Protein AF-A0A371EY72-F1 (afdb_monomer)

Foldseek 3Di:
DPDDDPLLVVLVVLLQDPPRDLVSNLVSVLVLLLSLLVVLQVLDDWAWDWDQDPVRDIDIDTDGDPAAEEEAEPDQQVSSVVSNCVVDPPHHYKYWYWDDDPPPDIDGDDIGDPLCLLVHQYEYGHAEQFQLPSVLVVLVVSVVSNHDLLSYEYTYAEYEPNNVCVNCVSRVNYHYGYNYYAPHADPVRATPVHNPDNSCSNVVVCPDPDDDDDADPVLLLVLLVLQVPPQAHEAELADDLVRVCVVCVVVPHHSDLVVSLVVVLCQLVPPPNLLRHQEYEYHPSLLQDAPPVRHRSLVSNVVSNYQYEYEQWPDWDADPPDPRATATDRLVCSLVVLLVSVVSRHQAYEDAHEWEDDPCPPDPVNLQRNLLVLLSNQLSNVVRRHAYAREDEYALADAAALVSLVVVQVVSVVSNVVNNVVSVHPVSSYHYDYDDRGHHPNYPDDD

Mean predicted aligned error: 15.09 Å

Radius of gyration: 30.52 Å; Cα contacts (8 Å, |Δi|>4): 833; chains: 1; bounding box: 89×72×66 Å

Solvent-accessible surface area (backbone atoms only — not comparable to full-atom values): 24173 Å² total; per-residue (Å²): 99,55,87,84,43,75,65,57,52,53,38,49,53,47,51,43,42,87,84,49,50,56,67,56,32,40,56,43,44,49,55,50,46,36,54,42,47,55,57,51,59,69,72,54,69,69,45,84,37,76,46,74,44,100,86,72,45,81,44,85,49,67,44,77,68,75,56,56,28,41,30,22,38,51,72,39,8,54,74,49,48,62,41,46,47,72,75,36,82,88,57,46,74,23,42,38,36,67,45,76,58,76,96,81,59,68,48,81,73,47,77,47,67,61,96,66,45,39,79,28,40,34,39,37,28,33,50,65,35,35,69,23,62,69,58,46,52,54,51,52,49,42,45,76,60,51,24,53,57,73,35,35,35,38,41,25,45,39,28,13,58,61,8,53,49,49,37,44,72,75,39,78,60,49,45,73,36,24,59,41,75,46,82,24,63,49,98,82,58,44,47,32,86,51,53,75,62,57,38,22,54,61,74,66,64,62,90,78,86,80,84,93,76,85,65,48,76,65,51,25,28,50,48,34,52,50,40,66,34,88,88,35,39,70,48,82,62,43,61,48,77,71,60,43,33,57,58,33,49,77,72,77,40,71,83,44,69,69,53,55,46,51,55,50,41,52,65,76,65,39,81,83,50,52,78,42,28,21,26,36,31,24,21,71,73,54,58,76,33,49,40,97,91,66,48,44,46,49,57,60,33,49,79,55,62,19,44,36,21,33,51,62,52,70,50,76,44,76,39,85,97,53,91,84,40,35,35,56,43,44,71,80,65,36,52,65,50,36,44,52,40,38,74,60,58,31,47,27,33,37,40,72,34,55,43,50,58,55,98,74,38,64,39,71,66,47,45,51,52,34,15,47,48,49,20,56,51,34,34,43,26,53,78,32,49,19,18,26,31,43,21,67,30,56,51,52,61,42,61,46,48,42,66,58,35,42,55,50,51,53,54,46,48,52,46,29,56,51,28,25,55,77,57,67,44,63,65,70,26,39,48,80,45,68,54,80,77,47,50,18,74,65,26,86,75,87,126

Secondary structure (DSSP, 8-state):
-PPP-HHHHHHHHHHH-TT--HHHHHHHHHHHHHHHHHHHHTTS--EEEEEE-TTS-EEEEEEPPPSEEEEEEETGGGGGHHHHHHHSTT-EEEEEEEE--STT-PEEEEEE--TTGGGSEEEEE-SEESSSHHHHHHHHHHHHTT--GGGEEEE-SEE-HHHHHHHHHH-TT-EEE-SEE-SEE-TTS-EES--S-HHHHHHT----SSSS----HHHHHHHHHHHT-TT-EEEEE---HHHHHHHHHHTT----HHHHHHHHHHHHHSTTTGGGEEEEEEPHHHHT-B-TTS-BHHHHHHHTT-EEEEE----EEE-TTSSS-EEE---TTHHHHHHHHHHTT--EEEEEEEE--SSSPSPHHHHHHHHHHHHHHHHHHHTTTPEEEEEEEEP--SS--HHHHHHHHHHHHHHHHHHHHHTT--GGG-EE-PPP----TTSPPP-

InterPro domains:
  IPR000741 Fructose-bisphosphate aldolase, class-I [PF00274] (219-445)
  IPR000741 Fructose-bisphosphate aldolase, class-I [PTHR11627] (218-445)
  IPR000836 Phosphoribosyltransferase domain [PF14681] (3-205)
  IPR000836 Phosphoribosyltransferase domain [cd06223] (63-178)
  IPR013785 Aldolase-type TIM barrel [G3DSA:3.20.20.70] (206-447)
  IPR029057 Phosphoribosyltransferase-like [G3DSA:3.40.50.2020] (1-205)
  IPR029057 Phosphoribosyltransferase-like [SSF53271] (7-206)
  IPR029768 Fructose-bisphosphate aldolase class-I active site [PS00158] (425-435)

Sequence (447 aa):
MITASMQIRGMHTLIRDSQTTKHDFIFYSDRLIRLVVEHGLGHLPFTEKQVITPTGSVYSGVDFCKRLCGVSIIRSGESMENALRACCKGIKIGKILIHREGDNGQQLVYEKLPNDISDRHVLLLDPILGTGNSAVQAISLLLKKGVPESNIIFLNLISAPQGVHVVCKSFPRIKIVTSEIDIGLNEHFRVIPGMGEFGDRYFGTDDDDQQANHWTRDELIKNAKYIATPGKGILAADESTGTIGKRLASINVENIEANRQALRELLFTAPDALQYLSGVILFEETLYQKTSDGKPFVEVLEENNVIPGIKVDKGVVELAGTNGETTTQGFDSLGARCQQYYKAGARFAKWRAVLKIGPNEPSELSIQQNAQGLARYAIICQENGLVPIVEPEILTDGPHDIAKCAAVTETVLAAVYKALNDHHVLLEGTLLKPNMVTPGYDSPKLK

Organism: Mucuna pruriens (NCBI:txid157652)

Nearest PDB structures (foldseek):
  6rng-assembly1_A-2  TM=9.971E-01  e=1.366E-33  Arabidopsis thaliana
  7efs-assembly1_D  TM=9.702E-01  e=1.181E-32  Artemisia sieversiana
  6xmm-assembly1_A-2  TM=9.898E-01  e=2.878E-28  Homo sapiens
  1ewd-assembly1_D  TM=9.652E-01  e=1.793E-28  Oryctolagus cuniculus
  7u5j-assembly1_A  TM=9.600E-01  e=6.336E-28  Bos taurus

pLDDT: mean 92.58, std 10.8, range [35.72, 98.88]

Structure (mmCIF, N/CA/C/O backbone):
data_AF-A0A371EY72-F1
#
_entry.id   AF-A0A371EY72-F1
#
loop_
_atom_site.group_PDB
_atom_site.id
_atom_site.type_symbol
_atom_site.label_atom_id
_atom_site.label_alt_id
_atom_site.label_comp_id
_atom_site.label_asym_id
_atom_site.label_entity_id
_atom_site.label_seq_id
_atom_site.pdbx_PDB_ins_code
_atom_site.Cartn_x
_atom_site.Cartn_y
_atom_site.Cartn_z
_atom_site.occup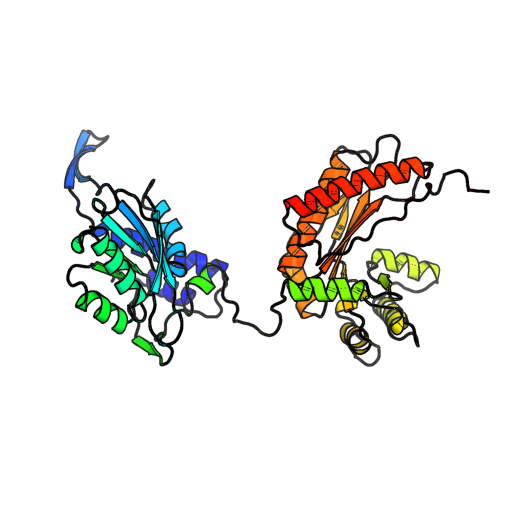ancy
_atom_site.B_iso_or_equiv
_atom_site.auth_seq_id
_atom_site.auth_comp_id
_atom_site.auth_asym_id
_atom_site.auth_atom_id
_atom_site.pdbx_PDB_model_num
ATOM 1 N N . MET A 1 1 ? 32.549 -25.299 -8.295 1.00 84.06 1 MET A N 1
ATOM 2 C CA . MET A 1 1 ? 32.370 -24.327 -7.198 1.00 84.06 1 MET A CA 1
ATOM 3 C C . MET A 1 1 ? 33.303 -23.164 -7.427 1.00 84.06 1 MET A C 1
ATOM 5 O O . MET A 1 1 ? 34.417 -23.405 -7.884 1.00 84.06 1 MET A O 1
ATOM 9 N N . ILE A 1 2 ? 32.867 -21.945 -7.117 1.00 91.06 2 ILE A N 1
ATOM 10 C CA . ILE A 1 2 ? 33.781 -20.797 -7.075 1.00 91.06 2 ILE A CA 1
ATOM 11 C C . ILE A 1 2 ? 34.742 -20.954 -5.886 1.00 91.06 2 ILE A C 1
ATOM 13 O O . ILE A 1 2 ? 34.422 -21.627 -4.907 1.00 91.06 2 ILE A O 1
ATOM 17 N N . THR A 1 3 ? 35.923 -20.342 -5.957 1.00 87.38 3 THR A N 1
ATOM 18 C CA . THR A 1 3 ? 36.912 -20.426 -4.874 1.00 87.38 3 THR A CA 1
ATOM 19 C C . THR A 1 3 ? 36.369 -19.790 -3.595 1.00 87.38 3 THR A C 1
ATOM 21 O O . THR A 1 3 ? 36.104 -18.587 -3.561 1.00 87.38 3 THR A O 1
ATOM 24 N N . ALA A 1 4 ? 36.234 -20.585 -2.532 1.00 82.50 4 ALA A N 1
ATOM 25 C CA . ALA A 1 4 ? 35.771 -20.101 -1.238 1.00 82.50 4 ALA A CA 1
ATOM 26 C C . ALA A 1 4 ? 36.767 -19.090 -0.643 1.00 82.50 4 ALA A C 1
ATOM 28 O O . ALA A 1 4 ? 37.970 -19.337 -0.566 1.00 82.50 4 ALA A O 1
ATOM 29 N N . SER A 1 5 ? 36.254 -17.947 -0.192 1.00 91.25 5 SER A N 1
ATOM 30 C CA . SER A 1 5 ? 37.011 -16.930 0.542 1.00 91.25 5 SER A CA 1
ATOM 31 C C . SER A 1 5 ? 36.295 -16.592 1.846 1.00 91.25 5 SER A C 1
ATOM 33 O O . SER A 1 5 ? 35.087 -16.806 1.965 1.00 91.25 5 SER A O 1
ATOM 35 N N . MET A 1 6 ? 37.008 -16.005 2.814 1.00 92.81 6 MET A N 1
ATOM 36 C CA . MET A 1 6 ? 36.380 -15.519 4.053 1.00 92.81 6 MET A CA 1
ATOM 37 C C . MET A 1 6 ? 35.256 -14.514 3.765 1.00 92.81 6 MET A C 1
ATOM 39 O O . MET A 1 6 ? 34.247 -14.504 4.463 1.00 92.81 6 MET A O 1
ATOM 43 N N . GLN A 1 7 ? 35.388 -13.732 2.689 1.00 93.56 7 GLN A N 1
ATOM 44 C CA . GLN A 1 7 ? 34.356 -12.797 2.255 1.00 93.56 7 GLN A CA 1
ATOM 45 C C . GLN A 1 7 ? 33.099 -13.517 1.752 1.00 93.56 7 GLN A C 1
ATOM 47 O O . GLN A 1 7 ? 31.994 -13.141 2.132 1.00 93.56 7 GLN A O 1
ATOM 52 N N . ILE A 1 8 ? 33.253 -14.554 0.922 1.00 94.50 8 ILE A N 1
ATOM 53 C CA . ILE A 1 8 ? 32.130 -15.377 0.440 1.00 94.50 8 ILE A CA 1
ATOM 54 C C . ILE A 1 8 ? 31.444 -16.067 1.618 1.00 94.50 8 ILE A C 1
ATOM 56 O O . ILE A 1 8 ? 30.223 -16.013 1.728 1.00 94.50 8 ILE A O 1
ATOM 60 N N . ARG A 1 9 ? 32.224 -16.628 2.549 1.00 94.06 9 ARG A N 1
ATOM 61 C CA . ARG A 1 9 ? 31.690 -17.270 3.753 1.00 94.06 9 ARG A CA 1
ATOM 62 C C . ARG A 1 9 ? 30.920 -16.287 4.638 1.00 94.06 9 ARG A C 1
ATOM 64 O O . ARG A 1 9 ? 29.834 -16.624 5.087 1.00 94.06 9 ARG A O 1
ATOM 71 N N . GLY A 1 10 ? 31.434 -15.072 4.841 1.00 95.56 10 GLY A N 1
ATOM 72 C CA . GLY A 1 10 ? 30.738 -14.024 5.596 1.00 95.56 10 GLY A CA 1
ATOM 73 C C . GLY A 1 10 ? 29.424 -13.587 4.943 1.00 95.56 10 GLY A C 1
ATOM 74 O O . GLY A 1 10 ? 28.426 -13.415 5.635 1.00 95.56 10 GLY A O 1
ATOM 75 N N . MET A 1 11 ? 29.389 -13.476 3.610 1.00 96.75 11 MET A N 1
ATOM 76 C CA . MET A 1 11 ? 28.138 -13.212 2.888 1.00 96.75 11 MET A CA 1
ATOM 77 C C . MET A 1 11 ? 27.163 -14.383 3.018 1.00 96.75 11 MET A C 1
ATOM 79 O O . MET A 1 11 ? 25.987 -14.141 3.264 1.00 96.75 11 MET A O 1
ATOM 83 N N . HIS A 1 12 ? 27.647 -15.630 2.946 1.00 96.19 12 HIS A N 1
ATOM 84 C CA . HIS A 1 12 ? 26.834 -16.814 3.221 1.00 96.19 12 HIS A CA 1
ATOM 85 C C . HIS A 1 12 ? 26.254 -16.810 4.637 1.00 96.19 12 HIS A C 1
ATOM 87 O O . HIS A 1 12 ? 25.087 -17.141 4.787 1.00 96.19 12 HIS A O 1
ATOM 93 N N . THR A 1 13 ? 27.005 -16.398 5.661 1.00 95.88 13 THR A N 1
ATOM 94 C CA . THR A 1 13 ? 26.466 -16.259 7.024 1.00 95.88 13 THR A CA 1
ATOM 95 C C . THR A 1 13 ? 25.246 -15.335 7.051 1.00 95.88 13 THR A C 1
ATOM 97 O O . THR A 1 13 ? 24.218 -15.710 7.601 1.00 95.88 13 THR A O 1
ATOM 100 N N . LEU A 1 14 ? 25.333 -14.169 6.404 1.00 95.88 14 LEU A N 1
ATOM 101 C CA . LEU A 1 14 ? 24.261 -13.168 6.390 1.00 95.88 14 LEU A CA 1
ATOM 102 C C . LEU A 1 14 ? 23.031 -13.663 5.625 1.00 95.88 14 LEU A C 1
ATOM 104 O O . LEU A 1 14 ? 21.923 -13.650 6.142 1.00 95.88 14 LEU A O 1
ATOM 108 N N . ILE A 1 15 ? 23.208 -14.201 4.418 1.00 95.50 15 ILE A N 1
ATOM 109 C CA . ILE A 1 15 ? 22.061 -14.702 3.644 1.00 95.50 15 ILE A CA 1
ATOM 110 C C . ILE A 1 15 ? 21.443 -15.972 4.256 1.00 95.50 15 ILE A C 1
ATOM 112 O O . ILE A 1 15 ? 20.332 -16.340 3.900 1.00 95.50 15 ILE A O 1
ATOM 116 N N . ARG A 1 16 ? 22.127 -16.671 5.166 1.00 95.06 16 ARG A N 1
ATOM 117 C CA . ARG A 1 16 ? 21.584 -17.854 5.857 1.00 95.06 16 ARG A CA 1
ATOM 118 C C . ARG A 1 16 ? 20.906 -17.518 7.180 1.00 95.06 16 ARG A C 1
ATOM 120 O O . ARG A 1 16 ? 20.086 -18.304 7.640 1.00 95.06 16 ARG A O 1
ATOM 127 N N . ASP A 1 17 ? 21.226 -16.378 7.783 1.00 93.44 17 ASP A N 1
ATOM 128 C CA . ASP A 1 17 ? 20.628 -15.964 9.046 1.00 93.44 17 ASP A CA 1
ATOM 129 C C . ASP A 1 17 ? 19.151 -15.583 8.853 1.00 93.44 17 ASP A C 1
ATOM 131 O O . ASP A 1 17 ? 18.813 -14.720 8.037 1.00 93.44 17 ASP A O 1
ATOM 135 N N . SER A 1 18 ? 18.278 -16.237 9.622 1.00 87.81 18 SER A N 1
ATOM 136 C CA . SER A 1 18 ? 16.835 -15.968 9.686 1.00 87.81 18 SER A CA 1
ATOM 137 C C . SER A 1 18 ? 16.495 -14.540 10.124 1.00 87.81 18 SER A C 1
ATOM 139 O O . SER A 1 18 ? 15.449 -14.026 9.752 1.00 87.81 18 SER A O 1
ATOM 141 N N . GLN A 1 19 ? 17.378 -13.885 10.884 1.00 88.31 19 GLN A N 1
ATOM 142 C CA . GLN A 1 19 ? 17.162 -12.534 11.410 1.00 88.31 19 GLN A CA 1
ATOM 143 C C . GLN A 1 19 ? 17.668 -11.433 10.464 1.00 88.31 19 GLN A C 1
ATOM 145 O O . GLN A 1 19 ? 17.509 -10.246 10.751 1.00 88.31 19 GLN A O 1
ATOM 150 N N . THR A 1 20 ? 18.292 -11.795 9.336 1.00 88.94 20 THR A N 1
ATOM 151 C CA . THR A 1 20 ? 18.804 -10.807 8.379 1.00 88.94 20 THR A CA 1
ATOM 152 C C . THR A 1 20 ? 17.656 -10.063 7.707 1.00 88.94 20 THR A C 1
ATOM 154 O O . THR A 1 20 ? 16.746 -10.673 7.145 1.00 88.94 20 THR A O 1
ATOM 157 N N . THR A 1 21 ? 17.722 -8.729 7.734 1.00 87.88 21 THR A N 1
ATOM 158 C CA . THR A 1 21 ? 16.710 -7.866 7.117 1.00 87.88 21 THR A CA 1
ATOM 159 C C . THR A 1 21 ? 16.613 -8.126 5.612 1.00 87.88 21 THR A C 1
ATOM 161 O O . THR A 1 21 ? 17.608 -8.451 4.965 1.00 87.88 21 THR A O 1
ATOM 164 N N . LYS A 1 22 ? 15.434 -7.919 5.013 1.00 87.31 22 LYS A N 1
ATOM 165 C CA . LYS A 1 22 ? 15.244 -8.071 3.558 1.00 87.31 22 LYS A CA 1
ATOM 166 C C . LYS A 1 22 ? 16.248 -7.241 2.750 1.00 87.31 22 LYS A C 1
ATOM 168 O O . LYS A 1 22 ? 16.810 -7.727 1.774 1.00 87.31 22 LYS A O 1
ATOM 173 N N . HIS A 1 23 ? 16.484 -5.996 3.165 1.00 88.88 23 HIS A N 1
ATOM 174 C CA . HIS A 1 23 ? 17.426 -5.103 2.493 1.00 88.88 23 HIS A CA 1
ATOM 175 C C . HIS A 1 23 ? 18.842 -5.694 2.469 1.00 88.88 23 HIS A C 1
ATOM 177 O O . HIS A 1 23 ? 19.469 -5.759 1.411 1.00 88.88 23 HIS A O 1
ATOM 183 N N . ASP A 1 24 ? 19.321 -6.179 3.615 1.00 91.12 24 ASP A N 1
ATOM 184 C CA . ASP A 1 24 ? 20.650 -6.781 3.711 1.00 91.12 24 ASP A CA 1
ATOM 185 C C . ASP A 1 24 ? 20.708 -8.120 2.974 1.00 91.12 24 ASP A C 1
ATOM 187 O O . ASP A 1 24 ? 21.673 -8.385 2.257 1.00 91.12 24 ASP A O 1
ATOM 191 N N . PHE A 1 25 ? 19.656 -8.938 3.065 1.00 94.94 25 PHE A N 1
ATOM 192 C CA . PHE A 1 25 ? 19.558 -10.195 2.331 1.00 94.94 25 PHE A CA 1
ATOM 193 C C . PHE A 1 25 ? 19.710 -9.975 0.822 1.00 94.94 25 PHE A C 1
ATOM 195 O O . PHE A 1 25 ? 20.534 -10.644 0.196 1.00 94.94 25 PHE A O 1
ATOM 202 N N . ILE A 1 26 ? 18.979 -9.012 0.245 1.00 94.19 26 ILE A N 1
ATOM 203 C CA . ILE A 1 26 ? 19.087 -8.643 -1.176 1.00 94.19 26 ILE A CA 1
ATOM 204 C C . ILE A 1 26 ? 20.501 -8.145 -1.482 1.00 94.19 26 ILE A C 1
ATOM 206 O O . ILE A 1 26 ? 21.142 -8.643 -2.407 1.00 94.19 26 ILE A O 1
ATOM 210 N N . PHE A 1 27 ? 21.022 -7.215 -0.677 1.00 94.62 27 PHE A N 1
ATOM 211 C CA . PHE A 1 27 ? 22.340 -6.622 -0.894 1.00 94.62 27 PHE A CA 1
ATOM 212 C C . PHE A 1 27 ? 23.463 -7.670 -0.916 1.00 94.62 27 PHE A C 1
ATOM 214 O O . PHE A 1 27 ? 24.297 -7.680 -1.826 1.00 94.62 27 PHE A O 1
ATOM 221 N N . TYR A 1 28 ? 23.504 -8.574 0.065 1.00 96.12 28 TYR A N 1
ATOM 222 C CA . TYR A 1 28 ? 24.536 -9.610 0.135 1.00 96.12 28 TYR A CA 1
ATOM 223 C C . TYR A 1 28 ? 24.311 -10.737 -0.877 1.00 96.12 28 TYR A C 1
ATOM 225 O O . TYR A 1 28 ? 25.292 -11.268 -1.410 1.00 96.12 28 TYR A O 1
ATOM 233 N N . SER A 1 29 ? 23.056 -11.050 -1.211 1.00 96.12 29 SER A N 1
ATOM 234 C CA . SER A 1 29 ? 22.730 -11.987 -2.290 1.00 96.12 29 SER A CA 1
ATOM 235 C C . SER A 1 29 ? 23.219 -11.472 -3.640 1.00 96.12 29 SER A C 1
ATOM 237 O O . SER A 1 29 ? 23.945 -12.186 -4.324 1.00 96.12 29 SER A O 1
ATOM 239 N N . ASP A 1 30 ? 22.940 -10.216 -3.996 1.00 95.56 30 ASP A N 1
ATOM 240 C CA . ASP A 1 30 ? 23.386 -9.613 -5.261 1.00 95.56 30 ASP A CA 1
ATOM 241 C C . ASP A 1 30 ? 24.907 -9.631 -5.411 1.00 95.56 30 ASP A C 1
ATOM 243 O O . ASP A 1 30 ? 25.445 -9.890 -6.494 1.00 95.56 30 ASP A O 1
ATOM 247 N N . ARG A 1 31 ? 25.629 -9.411 -4.307 1.00 95.44 31 ARG A N 1
ATOM 248 C CA . ARG A 1 31 ? 27.091 -9.509 -4.293 1.00 95.44 31 ARG A CA 1
ATOM 249 C C . ARG A 1 31 ? 27.574 -10.928 -4.582 1.00 95.44 31 ARG A C 1
ATOM 251 O O . ARG A 1 31 ? 28.504 -11.087 -5.372 1.00 95.44 31 ARG A O 1
ATOM 258 N N . LEU A 1 32 ? 26.962 -11.943 -3.974 1.00 96.00 32 LEU A N 1
ATOM 259 C CA . LEU A 1 32 ? 27.292 -13.346 -4.240 1.00 96.00 32 LEU A CA 1
ATOM 260 C C . LEU A 1 32 ? 26.923 -13.759 -5.667 1.00 96.00 32 LEU A C 1
ATOM 262 O O . LEU A 1 32 ? 27.747 -14.360 -6.356 1.00 96.00 32 LEU A O 1
ATOM 266 N N . ILE A 1 33 ? 25.737 -13.373 -6.140 1.00 97.00 33 ILE A N 1
ATOM 267 C CA . ILE A 1 33 ? 25.275 -13.630 -7.507 1.00 97.00 33 ILE A CA 1
ATOM 268 C C . ILE A 1 33 ? 26.278 -13.056 -8.503 1.00 97.00 33 ILE A C 1
ATOM 270 O O . ILE A 1 33 ? 26.667 -13.749 -9.439 1.00 97.00 33 ILE A O 1
ATOM 274 N N . ARG A 1 34 ? 26.757 -11.824 -8.293 1.00 95.69 34 ARG A N 1
ATOM 275 C CA . ARG A 1 34 ? 27.751 -11.212 -9.180 1.00 95.69 34 ARG A CA 1
ATOM 276 C C . ARG A 1 34 ? 29.041 -12.029 -9.256 1.00 95.69 34 ARG A C 1
ATOM 278 O O . ARG A 1 34 ? 29.569 -12.209 -10.346 1.00 95.69 34 ARG A O 1
ATOM 285 N N . LEU A 1 35 ? 29.522 -12.573 -8.136 1.00 95.81 35 LEU A N 1
ATOM 286 C CA . LEU A 1 35 ? 30.706 -13.444 -8.130 1.00 95.81 35 LEU A CA 1
ATOM 287 C C . LEU A 1 35 ? 30.467 -14.752 -8.896 1.00 95.81 35 LEU A C 1
ATOM 289 O O . LEU A 1 35 ? 31.333 -15.181 -9.657 1.00 95.81 35 LEU A O 1
ATOM 293 N N . VAL A 1 36 ? 29.297 -15.369 -8.720 1.00 97.00 36 VAL A N 1
ATOM 294 C CA . VAL A 1 36 ? 28.908 -16.587 -9.448 1.00 97.00 36 VAL A CA 1
ATOM 295 C C . VAL A 1 36 ? 28.785 -16.317 -10.947 1.00 97.00 36 VAL A C 1
ATOM 297 O O . VAL A 1 36 ? 29.288 -17.102 -11.748 1.00 97.00 36 VAL A O 1
ATOM 300 N N . VAL A 1 37 ? 28.166 -15.199 -11.332 1.00 96.44 37 VAL A N 1
ATOM 301 C CA . VAL A 1 37 ? 28.023 -14.782 -12.732 1.00 96.44 37 VAL A CA 1
ATOM 302 C C . VAL A 1 37 ? 29.387 -14.553 -13.373 1.00 96.44 37 VAL A C 1
ATOM 304 O O . VAL A 1 37 ? 29.656 -15.145 -14.414 1.00 96.44 37 VAL A O 1
ATOM 307 N N . GLU A 1 38 ? 30.267 -13.762 -12.755 1.00 94.69 38 GLU A N 1
ATOM 308 C CA . GLU A 1 38 ? 31.618 -13.503 -13.282 1.00 94.69 38 GLU A CA 1
ATOM 309 C C . GLU A 1 38 ? 32.421 -14.802 -13.443 1.00 94.69 38 GLU A C 1
ATOM 311 O O . GLU A 1 38 ? 33.047 -15.037 -14.478 1.00 94.69 38 GLU A O 1
ATOM 316 N N . HIS A 1 39 ? 32.346 -15.705 -12.460 1.00 95.56 39 HIS A N 1
ATOM 317 C CA . HIS A 1 39 ? 32.993 -17.013 -12.560 1.00 95.56 39 HIS A CA 1
ATOM 318 C C . HIS A 1 39 ? 32.391 -17.874 -13.682 1.00 95.56 39 HIS A C 1
ATOM 320 O O . HIS A 1 39 ? 33.120 -18.536 -14.420 1.00 95.56 39 HIS A O 1
ATOM 326 N N . GLY A 1 40 ? 31.066 -17.838 -13.851 1.00 95.00 40 GLY A N 1
ATOM 327 C CA . GLY A 1 40 ? 30.360 -18.521 -14.933 1.00 95.00 40 GLY A CA 1
ATOM 328 C C . GLY A 1 40 ? 30.763 -18.023 -16.319 1.00 95.00 40 GLY A C 1
ATOM 329 O O . GLY A 1 40 ? 30.996 -18.833 -17.218 1.00 95.00 40 GLY A O 1
ATOM 330 N N . LEU A 1 41 ? 30.923 -16.708 -16.484 1.00 93.88 41 LEU A N 1
ATOM 331 C CA . LEU A 1 41 ? 31.408 -16.101 -17.725 1.00 93.88 41 LEU A CA 1
ATOM 332 C C . LEU A 1 41 ? 32.831 -16.561 -18.071 1.00 93.88 41 LEU A C 1
ATOM 334 O O . LEU A 1 41 ? 33.137 -16.756 -19.246 1.00 93.88 41 LEU A O 1
ATOM 338 N N . GLY A 1 42 ? 33.667 -16.828 -17.065 1.00 92.38 42 GLY A N 1
ATOM 339 C CA . GLY A 1 42 ? 35.011 -17.394 -17.228 1.00 92.38 42 GLY A CA 1
ATOM 340 C C . GLY A 1 42 ? 35.060 -18.801 -17.844 1.00 92.38 42 GLY A C 1
ATOM 341 O O . GLY A 1 42 ? 36.131 -19.260 -18.232 1.00 92.38 42 GLY A O 1
ATOM 342 N N . HIS A 1 43 ? 33.927 -19.500 -17.962 1.00 92.75 43 HIS A N 1
ATOM 343 C CA . HIS A 1 43 ? 33.850 -20.823 -18.594 1.00 92.75 43 HIS A CA 1
ATOM 344 C C . HIS A 1 43 ? 33.395 -20.804 -20.056 1.00 92.75 43 HIS A C 1
ATOM 346 O O . HIS A 1 43 ? 33.337 -21.875 -20.677 1.00 92.75 43 HIS A O 1
ATOM 352 N N . LEU A 1 44 ? 33.059 -19.627 -20.587 1.00 92.62 44 LEU A N 1
ATOM 353 C CA . LEU A 1 44 ? 32.721 -19.433 -21.992 1.00 92.62 44 LEU A CA 1
ATOM 354 C C . LEU A 1 44 ? 33.969 -19.575 -22.879 1.00 92.62 44 LEU A C 1
ATOM 356 O O . LEU A 1 44 ? 35.090 -19.413 -22.402 1.00 92.62 44 LEU A O 1
ATOM 360 N N . PRO A 1 45 ? 33.809 -19.890 -24.174 1.00 89.31 45 PRO A N 1
ATOM 361 C CA . PRO A 1 45 ? 34.939 -19.921 -25.090 1.00 89.31 45 PRO A CA 1
ATOM 362 C C . PRO A 1 45 ? 35.504 -18.511 -25.303 1.00 89.31 45 PRO A C 1
ATOM 364 O O . PRO A 1 45 ? 34.757 -17.553 -25.505 1.00 89.31 45 PRO A O 1
ATOM 367 N N . PHE A 1 46 ? 36.829 -18.406 -25.313 1.00 87.62 46 PHE A N 1
ATOM 368 C CA . PHE A 1 46 ? 37.561 -17.174 -25.591 1.00 87.62 46 PHE A CA 1
ATOM 369 C C . PHE A 1 46 ? 38.409 -17.350 -26.847 1.00 87.62 46 PHE A C 1
ATOM 371 O O . PHE A 1 46 ? 38.926 -18.437 -27.104 1.00 87.62 46 PHE A O 1
ATOM 378 N N . THR A 1 47 ? 38.567 -16.280 -27.622 1.00 88.94 47 THR A N 1
ATOM 379 C CA . THR A 1 47 ? 39.464 -16.258 -28.786 1.00 88.94 47 THR A CA 1
ATOM 380 C C . THR A 1 47 ? 40.609 -15.300 -28.522 1.00 88.94 47 THR A C 1
ATOM 382 O O . THR A 1 47 ? 40.362 -14.176 -28.089 1.00 88.94 47 THR A O 1
ATOM 385 N N . GLU A 1 48 ? 41.847 -15.707 -28.792 1.00 91.31 48 GLU A N 1
ATOM 386 C CA . GLU A 1 48 ? 43.004 -14.823 -28.640 1.00 91.31 48 GLU A CA 1
ATOM 387 C C . GLU A 1 48 ? 42.865 -13.559 -29.492 1.00 91.31 48 GLU A C 1
ATOM 389 O O . GLU A 1 48 ? 42.378 -13.587 -30.626 1.00 91.31 48 GLU A O 1
ATOM 394 N N . LYS A 1 49 ? 43.296 -12.431 -28.929 1.00 93.00 49 LYS A N 1
ATOM 395 C CA . LYS A 1 49 ? 43.249 -11.132 -29.589 1.00 93.00 49 LYS A CA 1
ATOM 396 C C . LYS A 1 49 ? 44.422 -10.282 -29.146 1.00 93.00 49 LYS A C 1
ATOM 398 O O . LYS A 1 49 ? 44.649 -10.086 -27.955 1.00 93.00 49 LYS A O 1
ATOM 403 N N . GLN A 1 50 ? 45.125 -9.721 -30.118 1.00 94.62 50 GLN A N 1
ATOM 404 C CA . GLN A 1 50 ? 46.165 -8.737 -29.858 1.00 94.62 50 GLN A CA 1
ATOM 405 C C . GLN A 1 50 ? 45.617 -7.333 -30.076 1.00 94.62 50 GLN A C 1
ATOM 407 O O . GLN A 1 50 ? 44.879 -7.076 -31.029 1.00 94.62 50 GLN A O 1
ATOM 412 N N . VAL A 1 51 ? 45.979 -6.423 -29.179 1.00 94.75 51 VAL A N 1
ATOM 413 C CA . VAL A 1 51 ? 45.678 -4.997 -29.303 1.00 94.75 51 VAL A CA 1
ATOM 414 C C . VAL A 1 51 ? 46.950 -4.191 -29.097 1.00 94.75 51 VAL A C 1
ATOM 416 O O . VAL A 1 51 ? 47.859 -4.614 -28.383 1.00 94.75 51 VAL A O 1
ATOM 419 N N . ILE A 1 52 ? 47.003 -3.016 -29.712 1.00 95.94 52 ILE A N 1
ATOM 420 C CA . ILE A 1 52 ? 48.046 -2.032 -29.435 1.00 95.94 52 ILE A CA 1
ATOM 421 C C . ILE A 1 52 ? 47.537 -1.163 -28.287 1.00 95.94 52 ILE A C 1
ATOM 423 O O . ILE A 1 52 ? 46.463 -0.566 -28.380 1.00 95.94 52 ILE A O 1
ATOM 427 N N . THR A 1 53 ? 48.274 -1.136 -27.182 1.00 94.94 53 THR A N 1
ATOM 428 C CA . THR A 1 53 ? 47.943 -0.312 -26.019 1.00 94.94 53 THR A CA 1
ATOM 429 C C . THR A 1 53 ? 48.158 1.173 -26.336 1.00 94.94 53 THR A C 1
ATOM 431 O O . THR A 1 53 ? 48.917 1.510 -27.248 1.00 94.94 53 THR A O 1
ATOM 434 N N . PRO A 1 54 ? 47.583 2.103 -25.549 1.00 95.88 54 PRO A N 1
ATOM 435 C CA . PRO A 1 54 ? 47.867 3.535 -25.695 1.00 95.88 54 PRO A CA 1
ATOM 436 C C . PRO A 1 54 ? 49.353 3.909 -25.544 1.00 95.88 54 PRO A C 1
ATOM 438 O O . PRO A 1 54 ? 49.756 4.990 -25.957 1.00 95.88 54 PRO A O 1
ATOM 441 N N . THR A 1 55 ? 50.174 3.022 -24.971 1.00 95.50 55 THR A N 1
ATOM 442 C CA . THR A 1 55 ? 51.632 3.185 -24.849 1.00 95.50 55 THR A CA 1
ATOM 443 C C . THR A 1 55 ? 52.402 2.669 -26.070 1.00 95.50 55 THR A C 1
ATOM 445 O O . THR A 1 55 ? 53.629 2.675 -26.060 1.00 95.50 55 THR A O 1
ATOM 448 N N . GLY A 1 56 ? 51.709 2.189 -27.108 1.00 92.81 56 GLY A N 1
ATOM 449 C CA . GLY A 1 56 ? 52.308 1.624 -28.321 1.00 92.81 56 GLY A CA 1
ATOM 450 C C . GLY A 1 56 ? 52.808 0.182 -28.176 1.00 92.81 56 GLY A C 1
ATOM 451 O O . GLY A 1 56 ? 53.383 -0.359 -29.116 1.00 92.81 56 GLY A O 1
ATOM 452 N N . SER A 1 57 ? 52.600 -0.457 -27.022 1.00 95.62 57 SER A N 1
ATOM 453 C CA . SER A 1 57 ? 52.998 -1.848 -26.775 1.00 95.62 57 SER A CA 1
ATOM 454 C C . SER A 1 57 ? 51.926 -2.821 -27.270 1.00 95.62 57 SER A C 1
ATOM 456 O O . SER A 1 57 ? 50.738 -2.505 -27.254 1.00 95.62 57 SER A O 1
ATOM 458 N N . VAL A 1 58 ? 52.318 -4.027 -27.680 1.00 95.81 58 VAL A N 1
ATOM 459 C CA . VAL A 1 58 ? 51.355 -5.086 -28.021 1.00 95.81 58 VAL A CA 1
ATOM 460 C C . VAL A 1 58 ? 50.929 -5.808 -26.745 1.00 95.81 58 VAL A C 1
ATOM 462 O O . VAL A 1 58 ? 51.774 -6.290 -25.993 1.00 95.81 58 VAL A O 1
ATOM 465 N N . TYR A 1 59 ? 49.621 -5.893 -26.507 1.00 96.25 59 TYR A N 1
ATOM 466 C CA . TYR A 1 59 ? 49.031 -6.706 -25.447 1.00 96.25 59 TYR A CA 1
ATOM 467 C C . TYR A 1 59 ? 48.286 -7.894 -26.057 1.00 96.25 59 TYR A C 1
ATOM 469 O O . TYR A 1 59 ? 47.361 -7.713 -26.854 1.00 96.25 59 TYR A O 1
ATOM 477 N N . SER A 1 60 ? 48.683 -9.102 -25.657 1.00 94.31 60 SER A N 1
ATOM 478 C CA . SER A 1 60 ? 48.017 -10.352 -26.026 1.00 94.31 60 SER A CA 1
ATOM 479 C C . SER A 1 60 ? 46.966 -10.697 -24.978 1.00 94.31 60 SER A C 1
ATOM 481 O O . SER A 1 60 ? 47.296 -11.143 -23.881 1.00 94.31 60 SER A O 1
ATOM 483 N N . GLY A 1 61 ? 45.703 -10.461 -25.319 1.00 92.88 61 GLY A N 1
ATOM 484 C CA . GLY A 1 61 ? 44.546 -10.786 -24.494 1.00 92.88 61 GLY A CA 1
ATOM 485 C C . GLY A 1 61 ? 43.578 -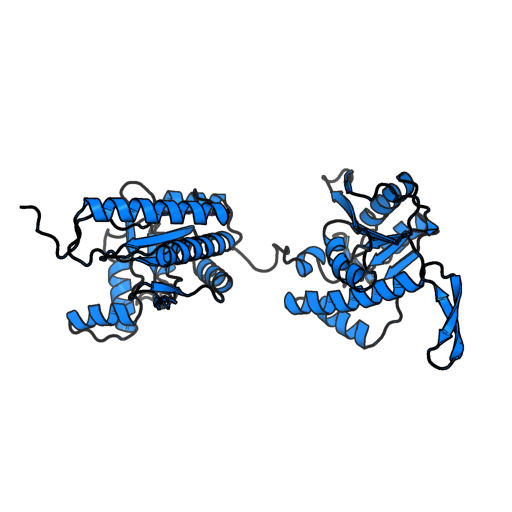11.714 -25.221 1.00 92.88 61 GLY A C 1
ATOM 486 O O . GLY A 1 61 ? 43.958 -12.481 -26.108 1.00 92.88 61 GLY A O 1
ATOM 487 N N . VAL A 1 62 ? 42.302 -11.624 -24.853 1.00 91.25 62 VAL A N 1
ATOM 488 C CA . VAL A 1 62 ? 41.221 -12.419 -25.445 1.00 91.25 62 VAL A CA 1
ATOM 489 C C . VAL A 1 62 ? 40.016 -11.549 -25.807 1.00 91.25 62 VAL A C 1
ATOM 491 O O . VAL A 1 62 ? 39.771 -10.519 -25.182 1.00 91.25 62 VAL A O 1
ATOM 494 N N . ASP A 1 63 ? 39.261 -11.961 -26.825 1.00 88.19 63 ASP A N 1
ATOM 495 C CA . ASP A 1 63 ? 37.936 -11.428 -27.151 1.00 88.19 63 ASP A CA 1
ATOM 496 C C . ASP A 1 63 ? 36.865 -12.257 -26.428 1.00 88.19 63 ASP A C 1
ATOM 498 O O . ASP A 1 63 ? 36.968 -13.484 -26.315 1.00 88.19 63 ASP A O 1
ATOM 502 N N . PHE A 1 64 ? 35.828 -11.581 -25.940 1.00 85.25 64 PHE A N 1
ATOM 503 C CA . PHE A 1 64 ? 34.724 -12.228 -25.236 1.00 85.25 64 PHE A CA 1
ATOM 504 C C . PHE A 1 64 ? 33.794 -12.978 -26.195 1.00 85.25 64 PHE A C 1
ATOM 506 O O . PHE A 1 64 ? 33.523 -12.531 -27.315 1.00 85.25 64 PHE A O 1
ATOM 513 N N . CYS A 1 65 ? 33.235 -14.088 -25.709 1.00 83.19 65 CYS A N 1
ATOM 514 C CA . CYS A 1 65 ? 32.184 -14.823 -26.399 1.00 83.19 65 CYS A CA 1
ATOM 515 C C . CYS A 1 65 ? 30.985 -13.912 -26.720 1.00 83.19 65 CYS A C 1
ATOM 517 O O . CYS A 1 65 ? 30.507 -13.148 -25.877 1.00 83.19 65 CYS A O 1
ATOM 519 N N . LYS A 1 66 ? 30.474 -14.007 -27.949 1.00 84.19 66 LYS A N 1
ATOM 520 C CA . LYS A 1 66 ? 29.294 -13.263 -28.412 1.00 84.19 66 LYS A CA 1
ATOM 521 C C . LYS A 1 66 ? 28.049 -14.148 -28.325 1.00 84.19 66 LYS A C 1
ATOM 523 O O . LYS A 1 66 ? 28.143 -15.363 -28.215 1.00 84.19 66 LYS A O 1
ATOM 528 N N . ARG A 1 67 ? 26.866 -13.532 -28.445 1.00 89.50 67 ARG A N 1
ATOM 529 C CA . ARG A 1 67 ? 25.558 -14.224 -28.453 1.00 89.50 67 ARG A CA 1
ATOM 530 C C . ARG A 1 67 ? 25.239 -14.965 -27.144 1.00 89.50 67 ARG A C 1
ATOM 532 O O . ARG A 1 67 ? 24.786 -16.104 -27.149 1.00 89.50 67 ARG A O 1
ATOM 539 N N . LEU A 1 68 ? 25.408 -14.281 -26.017 1.00 94.31 68 LEU A N 1
ATOM 540 C CA . LEU A 1 68 ? 24.974 -14.787 -24.713 1.00 94.31 68 LEU A CA 1
ATOM 541 C C . LEU A 1 68 ? 23.459 -14.622 -24.522 1.00 94.31 68 LEU A C 1
ATOM 543 O O . LEU A 1 68 ? 22.842 -13.699 -25.072 1.00 94.31 68 LEU A O 1
ATOM 547 N N . CYS A 1 69 ? 22.867 -15.515 -23.735 1.00 96.62 69 CYS A N 1
ATOM 548 C CA . CYS A 1 69 ? 21.502 -15.414 -23.234 1.00 96.62 69 CYS A CA 1
ATOM 549 C C . CYS A 1 69 ? 21.467 -15.825 -21.764 1.00 96.62 69 CYS A C 1
ATOM 551 O O . CYS A 1 69 ? 21.943 -16.903 -21.423 1.00 96.62 69 CYS A O 1
ATOM 553 N N . GLY A 1 70 ? 20.867 -15.003 -20.907 1.00 97.25 70 GLY A N 1
ATOM 554 C CA . GLY A 1 70 ? 20.421 -15.462 -19.594 1.00 97.25 70 GLY A CA 1
ATOM 555 C C . GLY A 1 70 ? 19.072 -16.154 -19.734 1.00 97.25 70 GLY A C 1
ATOM 556 O O . GLY A 1 70 ? 18.241 -15.690 -20.513 1.00 97.25 70 GLY A O 1
ATOM 557 N N . VAL A 1 71 ? 18.843 -17.250 -19.022 1.00 97.75 71 VAL A N 1
ATOM 558 C CA . VAL A 1 71 ? 17.520 -17.874 -18.921 1.00 97.75 71 VAL A CA 1
ATOM 559 C C . VAL A 1 71 ? 17.203 -18.080 -17.450 1.00 97.75 71 VAL A C 1
ATOM 561 O O . VAL A 1 71 ? 17.874 -18.865 -16.791 1.00 97.75 71 VAL A O 1
ATOM 564 N N . SER A 1 72 ? 16.206 -17.372 -16.929 1.00 96.69 72 SER A N 1
ATOM 565 C CA . SER A 1 72 ? 15.771 -17.504 -15.537 1.00 96.69 72 SER A CA 1
ATOM 566 C C . SER A 1 72 ? 14.683 -18.569 -15.402 1.00 96.69 72 SER A C 1
ATOM 568 O O . SER A 1 72 ? 13.724 -18.603 -16.182 1.00 96.69 72 SER A O 1
ATOM 570 N N . ILE A 1 73 ? 14.835 -19.448 -14.407 1.00 93.88 73 ILE A N 1
ATOM 571 C CA . ILE A 1 73 ? 13.747 -20.313 -13.944 1.00 93.88 73 ILE A CA 1
ATOM 572 C C . ILE A 1 73 ? 12.906 -19.494 -12.959 1.00 93.88 73 ILE A C 1
ATOM 574 O O . ILE A 1 73 ? 13.385 -19.100 -11.898 1.00 93.88 73 ILE A O 1
ATOM 578 N N . ILE A 1 74 ? 11.659 -19.202 -13.318 1.00 87.69 74 ILE A N 1
ATOM 579 C CA . ILE A 1 74 ? 10.729 -18.449 -12.467 1.00 87.69 74 ILE A CA 1
ATOM 580 C C . ILE A 1 74 ? 10.328 -19.341 -11.279 1.00 87.69 74 ILE A C 1
ATOM 582 O O . ILE A 1 74 ? 9.986 -20.506 -11.477 1.00 87.69 74 ILE A O 1
ATOM 586 N N . ARG A 1 75 ? 10.316 -18.861 -10.028 1.00 78.56 75 ARG A N 1
ATOM 587 C CA . ARG A 1 75 ? 10.403 -17.460 -9.550 1.00 78.56 75 ARG A CA 1
ATOM 588 C C . ARG A 1 75 ? 11.813 -17.012 -9.135 1.00 78.56 75 ARG A C 1
ATOM 590 O O . ARG A 1 75 ? 12.237 -15.915 -9.481 1.00 78.56 75 ARG A O 1
ATOM 597 N N . SER A 1 76 ? 12.563 -17.855 -8.430 1.00 87.56 76 SER A N 1
ATOM 598 C CA . SER A 1 76 ? 13.851 -17.502 -7.807 1.00 87.56 76 SER A CA 1
ATOM 599 C C . SER A 1 76 ? 14.932 -17.063 -8.800 1.00 87.56 76 SER A C 1
ATOM 601 O O . SER A 1 76 ? 15.703 -16.159 -8.483 1.00 87.56 76 SER A O 1
ATOM 603 N N . GLY A 1 77 ? 14.983 -17.634 -10.007 1.00 91.62 77 GLY A N 1
ATOM 604 C CA . GLY A 1 77 ? 15.974 -17.310 -11.040 1.00 91.62 77 GLY A CA 1
ATOM 605 C C . GLY A 1 77 ? 15.986 -15.847 -11.488 1.00 91.62 77 GLY A C 1
ATOM 606 O O . GLY A 1 77 ? 17.025 -15.351 -11.926 1.00 91.62 77 GLY A O 1
ATOM 607 N N . GLU A 1 78 ? 14.864 -15.133 -11.347 1.00 93.88 78 GLU A N 1
ATOM 608 C CA . GLU A 1 78 ? 14.752 -13.722 -11.742 1.00 93.88 78 GLU A CA 1
ATOM 609 C C . GLU A 1 78 ? 15.636 -12.802 -10.885 1.00 93.88 78 GLU A C 1
ATOM 611 O O . GLU A 1 78 ? 16.130 -11.785 -11.373 1.00 93.88 78 GLU A O 1
ATOM 616 N N . SER A 1 79 ? 15.918 -13.197 -9.639 1.00 94.19 79 SER A N 1
ATOM 617 C CA . SER A 1 79 ? 16.801 -12.456 -8.724 1.00 94.19 79 SER A CA 1
ATOM 618 C C . SER A 1 79 ? 18.216 -12.275 -9.280 1.00 94.19 79 SER A C 1
ATOM 620 O O . SER A 1 79 ? 18.906 -11.310 -8.964 1.00 94.19 79 SER A O 1
ATOM 622 N N . MET A 1 80 ? 18.650 -13.176 -10.165 1.00 96.56 80 MET A N 1
ATOM 623 C CA . MET A 1 80 ? 19.996 -13.159 -10.727 1.00 96.56 80 MET A CA 1
ATOM 624 C C . MET A 1 80 ? 20.113 -12.288 -11.986 1.00 96.56 80 MET A C 1
ATOM 626 O O . MET A 1 80 ? 21.224 -12.003 -12.443 1.00 96.56 80 MET A O 1
ATOM 630 N N . GLU A 1 81 ? 18.991 -11.839 -12.561 1.00 94.50 81 GLU A N 1
ATOM 631 C CA . GLU A 1 81 ? 18.978 -11.105 -13.832 1.00 94.50 81 GLU A CA 1
ATOM 632 C C . GLU A 1 81 ? 19.683 -9.750 -13.734 1.00 94.50 81 GLU A C 1
ATOM 634 O O . GLU A 1 81 ? 20.390 -9.354 -14.665 1.00 94.50 81 GLU A O 1
ATOM 639 N N . ASN A 1 82 ? 19.514 -9.043 -12.614 1.00 91.06 82 ASN A N 1
ATOM 640 C CA . ASN A 1 82 ? 20.102 -7.720 -12.410 1.00 91.06 82 ASN A CA 1
ATOM 641 C C . ASN A 1 82 ? 21.632 -7.787 -12.413 1.00 91.06 82 ASN A C 1
ATOM 643 O O . ASN A 1 82 ? 22.286 -7.047 -13.154 1.00 91.06 82 ASN A O 1
ATOM 647 N N . ALA A 1 83 ? 22.200 -8.725 -11.653 1.00 92.06 83 ALA A N 1
ATOM 648 C CA . ALA A 1 83 ? 23.638 -8.964 -11.637 1.00 92.06 83 ALA A CA 1
ATOM 649 C C . ALA A 1 83 ? 24.150 -9.393 -13.021 1.00 92.06 83 ALA A C 1
ATOM 651 O O . ALA A 1 83 ? 25.171 -8.885 -13.485 1.00 92.06 83 ALA A O 1
ATOM 652 N N . LEU A 1 84 ? 23.409 -10.253 -13.730 1.00 94.06 84 LEU A N 1
ATOM 653 C CA . LEU A 1 84 ? 23.788 -10.670 -15.076 1.00 94.06 84 LEU A CA 1
ATOM 654 C C . LEU A 1 84 ? 23.816 -9.499 -16.071 1.00 94.06 84 LEU A C 1
ATOM 656 O O . LEU A 1 84 ? 24.762 -9.375 -16.849 1.00 94.06 84 LEU A O 1
ATOM 660 N N . ARG A 1 85 ? 22.818 -8.608 -16.036 1.00 93.62 85 ARG A N 1
ATOM 661 C CA . ARG A 1 85 ? 22.787 -7.400 -16.880 1.00 93.62 85 ARG A CA 1
ATOM 662 C C . ARG A 1 85 ? 23.900 -6.415 -16.529 1.00 93.62 85 ARG A C 1
ATOM 664 O O . ARG A 1 85 ? 24.399 -5.736 -17.426 1.00 93.62 85 ARG A O 1
ATOM 671 N N . ALA A 1 86 ? 24.293 -6.347 -15.257 1.00 90.69 86 ALA A N 1
ATOM 672 C CA . ALA A 1 86 ? 25.408 -5.518 -14.810 1.00 90.69 86 ALA A CA 1
ATOM 673 C C . ALA A 1 86 ? 26.765 -6.032 -15.328 1.00 90.69 86 ALA A C 1
ATOM 675 O O . ALA A 1 86 ? 27.634 -5.221 -15.643 1.00 90.69 86 ALA A O 1
ATOM 676 N N . CYS A 1 87 ? 26.937 -7.352 -15.461 1.00 89.62 87 CYS A N 1
ATOM 677 C CA . CYS A 1 87 ? 28.150 -7.967 -16.016 1.00 89.62 87 CYS A CA 1
ATOM 678 C C . CYS A 1 87 ? 28.158 -7.996 -17.557 1.00 89.62 87 CYS A C 1
ATOM 680 O O . CYS A 1 87 ? 29.200 -7.819 -18.181 1.00 89.62 87 CYS A O 1
ATOM 682 N N . CYS A 1 88 ? 27.003 -8.209 -18.195 1.00 88.75 88 CYS A N 1
ATOM 683 C CA . CYS A 1 88 ? 26.876 -8.385 -19.645 1.00 88.75 88 CYS A CA 1
ATOM 684 C C . CYS A 1 88 ? 25.918 -7.358 -20.263 1.00 88.75 88 CYS A C 1
ATOM 686 O O . CYS A 1 88 ? 24.706 -7.576 -20.360 1.00 88.75 88 CYS A O 1
ATOM 688 N N . LYS A 1 89 ? 26.465 -6.239 -20.751 1.00 85.56 89 LYS A N 1
ATOM 689 C CA . LYS A 1 89 ? 25.671 -5.170 -21.375 1.00 85.56 89 LYS A CA 1
ATOM 690 C C . LYS A 1 89 ? 24.921 -5.681 -22.614 1.00 85.56 89 LYS A C 1
ATOM 692 O O . LYS A 1 89 ? 25.530 -6.160 -23.566 1.00 85.56 89 LYS A O 1
ATOM 697 N N . GLY A 1 90 ? 23.595 -5.530 -22.620 1.00 83.38 90 GLY A N 1
ATOM 698 C CA . GLY A 1 90 ? 22.741 -5.902 -23.757 1.00 83.38 90 GLY A CA 1
ATOM 699 C C . GLY A 1 90 ? 22.459 -7.403 -23.897 1.00 83.38 90 GLY A C 1
ATOM 700 O O . GLY A 1 90 ? 21.998 -7.834 -24.956 1.00 83.38 90 GLY A O 1
ATOM 701 N N . ILE A 1 91 ? 22.724 -8.207 -22.861 1.00 93.25 91 ILE A N 1
ATOM 702 C CA . ILE A 1 91 ? 22.360 -9.628 -22.849 1.00 93.25 91 ILE A CA 1
ATOM 703 C C . ILE A 1 91 ? 20.842 -9.817 -23.001 1.00 93.25 91 ILE A C 1
ATOM 705 O O . ILE A 1 91 ? 20.046 -9.104 -22.386 1.00 93.25 91 ILE A O 1
ATOM 709 N N . LYS A 1 92 ? 20.429 -10.784 -23.831 1.00 94.31 92 LYS A N 1
ATOM 710 C CA . LYS A 1 92 ? 19.018 -11.186 -23.927 1.00 94.31 92 LYS A CA 1
ATOM 711 C C . LYS A 1 92 ? 18.657 -12.048 -22.718 1.00 94.31 92 LYS A C 1
ATOM 713 O O . LYS A 1 92 ? 19.463 -12.882 -22.311 1.00 94.31 92 LYS A O 1
ATOM 718 N N . ILE A 1 93 ? 17.445 -11.878 -22.197 1.00 96.38 93 ILE A N 1
ATOM 719 C CA . ILE A 1 93 ? 16.906 -12.699 -21.112 1.00 96.38 93 ILE A CA 1
ATOM 720 C C . ILE A 1 93 ? 15.702 -13.487 -21.629 1.00 96.38 93 ILE A C 1
ATOM 722 O O . ILE A 1 93 ? 14.743 -12.899 -22.132 1.00 96.38 93 ILE A O 1
ATOM 726 N N . GLY A 1 94 ? 15.781 -14.809 -21.523 1.00 96.00 94 GLY A N 1
ATOM 727 C CA . GLY A 1 94 ? 14.655 -15.720 -21.660 1.00 96.00 94 GLY A CA 1
ATOM 728 C C . GLY A 1 94 ? 14.119 -16.139 -20.292 1.00 96.00 94 GLY A C 1
ATOM 729 O O . GLY A 1 94 ? 14.808 -16.001 -19.285 1.00 96.00 94 GLY A O 1
ATOM 730 N N . LYS A 1 95 ? 12.892 -16.656 -20.259 1.00 95.62 95 LYS A N 1
ATOM 731 C CA . LYS A 1 95 ? 12.231 -17.102 -19.029 1.00 95.62 95 LYS A CA 1
ATOM 732 C C . LYS A 1 95 ? 11.582 -18.464 -19.219 1.00 95.62 95 LYS A C 1
ATOM 734 O O . LYS A 1 95 ? 10.994 -18.719 -20.273 1.00 95.62 95 LYS A O 1
ATOM 739 N N . ILE A 1 96 ? 11.672 -19.308 -18.198 1.00 94.44 96 ILE A N 1
ATOM 740 C CA . ILE A 1 96 ? 11.003 -20.611 -18.135 1.00 94.44 96 ILE A CA 1
ATOM 741 C C . ILE A 1 96 ? 10.248 -20.684 -16.807 1.00 94.44 96 ILE 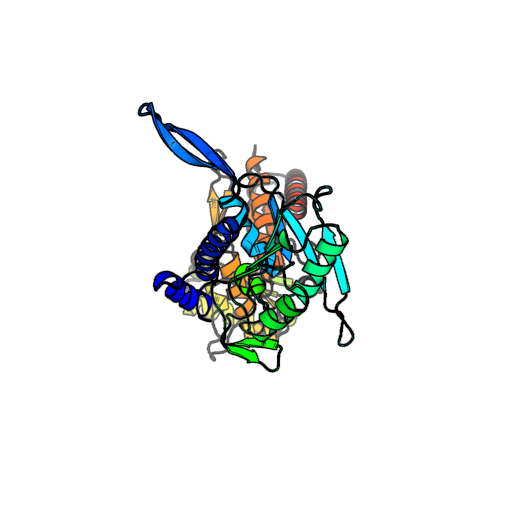A C 1
ATOM 743 O O . ILE A 1 96 ? 10.828 -20.437 -15.754 1.00 94.44 96 ILE A O 1
ATOM 747 N N . LEU A 1 97 ? 8.964 -21.036 -16.852 1.00 89.25 97 LEU A N 1
ATOM 748 C CA . LEU A 1 97 ? 8.156 -21.318 -15.667 1.00 89.25 97 LEU A CA 1
ATOM 749 C C . LEU A 1 97 ? 7.862 -22.814 -15.596 1.00 89.25 97 LEU A C 1
ATOM 751 O O . LEU A 1 97 ? 7.299 -23.401 -16.525 1.00 89.25 97 LEU A O 1
ATOM 755 N N . ILE A 1 98 ? 8.195 -23.403 -14.454 1.00 83.56 98 ILE A N 1
ATOM 756 C CA . ILE A 1 98 ? 7.914 -24.801 -14.139 1.00 83.56 98 ILE A CA 1
ATOM 757 C C . ILE A 1 98 ? 6.960 -24.799 -12.949 1.00 83.56 98 ILE A C 1
ATOM 759 O O . ILE A 1 98 ? 7.287 -24.238 -11.905 1.00 83.56 98 ILE A O 1
ATOM 763 N N . HIS A 1 99 ? 5.776 -25.392 -13.108 1.00 66.75 99 HIS A N 1
ATOM 764 C CA . HIS A 1 99 ? 4.779 -25.468 -12.041 1.00 66.75 99 HIS A CA 1
ATOM 765 C C . HIS A 1 99 ? 4.599 -26.912 -11.570 1.00 66.75 99 HIS A C 1
ATOM 767 O O . HIS A 1 99 ? 4.773 -27.871 -12.326 1.00 66.75 99 HIS A O 1
ATOM 773 N N . ARG A 1 100 ? 4.243 -27.071 -10.296 1.00 59.16 100 ARG A N 1
ATOM 774 C CA . ARG A 1 100 ? 3.986 -28.367 -9.669 1.00 59.16 100 ARG A CA 1
ATOM 775 C C . ARG A 1 100 ? 2.487 -28.508 -9.427 1.00 59.16 100 ARG A C 1
ATOM 777 O O . ARG A 1 100 ? 1.991 -27.970 -8.448 1.00 59.16 100 ARG A O 1
ATOM 784 N N . GLU A 1 101 ? 1.785 -29.236 -10.293 1.00 44.72 101 GLU A N 1
ATOM 785 C CA . GLU A 1 101 ? 0.408 -29.663 -10.014 1.00 44.72 101 GLU A CA 1
ATOM 786 C C . GLU A 1 101 ? 0.410 -31.032 -9.319 1.00 44.72 101 GLU A C 1
ATOM 788 O O . GLU A 1 101 ? 0.720 -32.049 -9.937 1.00 44.72 101 GLU A O 1
ATOM 793 N N . GLY A 1 102 ? 0.057 -31.053 -8.028 1.00 47.69 102 GLY A N 1
ATOM 794 C CA . GLY A 1 102 ? -0.221 -32.275 -7.261 1.00 47.69 102 GLY A CA 1
ATOM 795 C C . GLY A 1 102 ? 0.918 -33.305 -7.160 1.00 47.69 102 GLY A C 1
ATOM 796 O O . GLY A 1 102 ? 2.068 -33.069 -7.543 1.00 47.69 102 GLY A O 1
ATOM 797 N N . ASP A 1 103 ? 0.579 -34.480 -6.622 1.00 38.69 103 ASP A N 1
ATOM 798 C CA . ASP A 1 103 ? 1.513 -35.591 -6.370 1.00 38.69 103 ASP A CA 1
ATOM 799 C C . ASP A 1 103 ? 1.953 -36.345 -7.644 1.00 38.69 103 ASP A C 1
ATOM 801 O O . ASP A 1 103 ? 2.859 -37.173 -7.586 1.00 38.69 103 ASP A O 1
ATOM 805 N N . ASN A 1 104 ? 1.371 -36.036 -8.813 1.00 40.22 104 ASN A N 1
ATOM 806 C CA . ASN A 1 104 ? 1.500 -36.839 -10.040 1.00 40.22 104 ASN A CA 1
ATOM 807 C C . ASN A 1 104 ? 2.207 -36.148 -11.227 1.00 40.22 104 ASN A C 1
ATOM 809 O O . ASN A 1 104 ? 1.973 -36.502 -12.381 1.00 40.22 104 ASN A O 1
ATOM 813 N N . GLY A 1 105 ? 3.154 -35.245 -10.959 1.00 48.25 105 GLY A N 1
ATOM 814 C CA . GLY A 1 105 ? 4.188 -34.870 -11.936 1.00 48.25 105 GLY A CA 1
ATOM 815 C C . GLY A 1 105 ? 4.104 -33.433 -12.457 1.00 48.25 105 GLY A C 1
ATOM 816 O O . GLY A 1 105 ? 3.120 -33.002 -13.043 1.00 48.25 105 GLY A O 1
ATOM 817 N N . GLN A 1 106 ? 5.204 -32.702 -12.263 1.00 50.56 106 GLN A N 1
ATOM 818 C CA . GLN A 1 106 ? 5.412 -31.315 -12.691 1.00 50.56 106 GLN A CA 1
ATOM 819 C C . GLN A 1 106 ? 5.322 -31.166 -14.218 1.00 50.56 106 GLN A C 1
ATOM 821 O O . GLN A 1 106 ? 6.082 -31.819 -14.938 1.00 50.56 106 GLN A O 1
ATOM 826 N N . GLN A 1 107 ? 4.459 -30.266 -14.700 1.00 54.78 107 GLN A N 1
ATOM 827 C CA . GLN A 1 107 ? 4.369 -29.881 -16.111 1.00 54.78 107 GLN A CA 1
ATOM 828 C C . GLN A 1 107 ? 5.021 -28.514 -16.355 1.00 54.78 107 GLN A C 1
ATOM 830 O O . GLN A 1 107 ? 4.969 -27.603 -15.527 1.00 54.78 107 GLN A O 1
ATOM 835 N N . LEU A 1 108 ? 5.647 -28.369 -17.524 1.00 58.69 108 LEU A N 1
ATOM 836 C CA . LEU A 1 108 ? 6.214 -27.107 -17.987 1.00 58.69 108 LEU A CA 1
ATOM 837 C C . LEU A 1 108 ? 5.079 -26.196 -18.464 1.00 58.69 108 LEU A C 1
ATOM 839 O O . LEU A 1 108 ? 4.370 -26.550 -19.403 1.00 58.69 108 LEU A O 1
ATOM 843 N N . VAL A 1 109 ? 4.904 -25.043 -17.817 1.00 66.19 109 VAL A N 1
ATOM 844 C CA . VAL A 1 109 ? 3.698 -24.213 -17.998 1.00 66.19 109 VAL A CA 1
ATOM 845 C C . VAL A 1 109 ? 3.931 -23.050 -18.956 1.00 66.19 109 VAL A C 1
ATOM 847 O O . VAL A 1 109 ? 3.011 -22.648 -19.665 1.00 66.19 109 VAL A O 1
ATOM 850 N N . TYR A 1 110 ? 5.150 -22.506 -19.017 1.00 83.12 110 TYR A N 1
ATOM 851 C CA . TYR A 1 110 ? 5.430 -21.340 -19.855 1.00 83.12 110 TYR A CA 1
ATOM 852 C C . TYR A 1 110 ? 6.905 -21.220 -20.249 1.00 83.12 110 TYR A C 1
ATOM 854 O O . TYR A 1 110 ? 7.807 -21.468 -19.448 1.00 83.12 110 TYR A O 1
ATOM 862 N N . GLU A 1 111 ? 7.146 -20.770 -21.481 1.00 90.06 111 GLU A N 1
ATOM 863 C CA . GLU A 1 111 ? 8.466 -20.389 -21.975 1.00 90.06 111 GLU A CA 1
ATOM 864 C C . GLU A 1 111 ? 8.400 -19.084 -22.780 1.00 90.06 111 GLU A C 1
ATOM 866 O O . GLU A 1 111 ? 7.487 -18.852 -23.572 1.00 90.06 111 GLU A O 1
ATOM 871 N N . LYS A 1 112 ? 9.414 -18.235 -22.610 1.00 93.81 112 LYS A N 1
ATOM 872 C CA . LYS A 1 112 ? 9.662 -17.067 -23.456 1.00 93.81 112 LYS A CA 1
ATOM 873 C C . LYS A 1 112 ? 11.151 -16.981 -23.729 1.00 93.81 112 LYS A C 1
ATOM 875 O O . LYS A 1 112 ? 11.904 -16.443 -22.923 1.00 93.81 112 LYS A O 1
ATOM 880 N N . LEU A 1 113 ? 11.577 -17.527 -24.860 1.00 95.31 113 LEU A N 1
ATOM 881 C CA . LEU A 1 113 ? 12.981 -17.601 -25.259 1.00 95.31 113 LEU A CA 1
ATOM 882 C C . LEU A 1 113 ? 13.220 -16.764 -26.527 1.00 95.31 113 LEU A C 1
ATOM 884 O O . LEU A 1 113 ? 12.301 -16.609 -27.333 1.00 95.31 113 LEU A O 1
ATOM 888 N N . PRO A 1 114 ? 14.429 -16.214 -26.739 1.00 93.19 114 PRO A N 1
ATOM 889 C CA . PRO A 1 114 ? 14.787 -15.606 -28.017 1.00 93.19 114 PRO A CA 1
ATOM 890 C C . PRO A 1 114 ? 14.620 -16.586 -29.186 1.00 93.19 114 PRO A C 1
ATOM 892 O O . PRO A 1 114 ? 14.988 -17.751 -29.072 1.00 93.19 114 PRO A O 1
ATOM 895 N N . ASN A 1 115 ? 14.149 -16.100 -30.338 1.00 92.56 115 ASN A N 1
ATOM 896 C CA . ASN A 1 115 ? 13.981 -16.933 -31.542 1.00 92.56 115 ASN A CA 1
ATOM 897 C C . ASN A 1 115 ? 15.294 -17.582 -32.018 1.00 92.56 115 ASN A C 1
ATOM 899 O O . ASN A 1 115 ? 15.267 -18.610 -32.679 1.00 92.56 115 ASN A O 1
ATOM 903 N N . ASP A 1 116 ? 16.434 -16.977 -31.679 1.00 94.50 116 ASP A N 1
ATOM 904 C CA . ASP A 1 116 ? 17.779 -17.427 -32.029 1.00 94.50 116 ASP A CA 1
ATOM 905 C C . ASP A 1 116 ? 18.484 -18.166 -30.875 1.00 94.50 116 ASP A C 1
ATOM 907 O O . ASP A 1 116 ? 19.708 -18.123 -30.779 1.00 94.50 116 ASP A O 1
ATOM 911 N N . ILE A 1 117 ? 17.737 -18.793 -29.953 1.00 96.00 117 ILE A N 1
ATOM 912 C CA . ILE A 1 117 ? 18.302 -19.439 -28.753 1.00 96.00 117 ILE A CA 1
ATOM 913 C C . ILE A 1 117 ? 19.218 -20.630 -29.069 1.00 96.00 117 ILE A C 1
ATOM 915 O O . ILE A 1 117 ? 20.204 -20.814 -28.361 1.00 96.00 117 ILE A O 1
ATOM 919 N N . SER A 1 118 ? 18.953 -21.386 -30.142 1.00 95.88 118 SER A N 1
ATOM 920 C CA . SER A 1 118 ? 19.759 -22.547 -30.562 1.00 95.88 118 SER A CA 1
ATOM 921 C C . SER A 1 118 ? 21.228 -22.203 -30.823 1.00 95.88 118 SER A C 1
ATOM 923 O O . SER A 1 118 ? 22.112 -23.023 -30.594 1.00 95.88 118 SER A O 1
ATOM 925 N N . ASP A 1 119 ? 21.492 -20.964 -31.244 1.00 94.00 119 ASP A N 1
ATOM 926 C CA . ASP A 1 119 ? 22.817 -20.492 -31.656 1.00 94.00 119 ASP A CA 1
ATOM 927 C C . ASP A 1 119 ? 23.531 -19.696 -30.547 1.00 94.00 119 ASP A C 1
ATOM 929 O O . ASP A 1 119 ? 24.492 -18.964 -30.815 1.00 94.00 119 ASP A O 1
ATOM 933 N N . ARG A 1 120 ? 23.019 -19.751 -29.310 1.00 95.12 120 ARG A N 1
ATOM 934 C CA . ARG A 1 120 ? 23.487 -18.949 -28.170 1.00 95.12 120 ARG A CA 1
ATOM 935 C C . ARG A 1 120 ? 24.140 -19.808 -27.094 1.00 95.12 120 ARG A C 1
ATOM 937 O O . ARG A 1 120 ? 23.816 -20.980 -26.919 1.00 95.12 120 ARG A O 1
ATOM 944 N N . HIS A 1 121 ? 25.027 -19.182 -26.325 1.00 95.88 121 HIS A N 1
ATOM 945 C CA . HIS A 1 121 ? 25.451 -19.721 -25.033 1.00 95.88 121 HIS A CA 1
ATOM 946 C C . HIS A 1 121 ? 24.456 -19.283 -23.962 1.00 95.88 121 HIS A C 1
ATOM 948 O O . HIS A 1 121 ? 24.142 -18.093 -23.850 1.00 95.88 121 HIS A O 1
ATOM 954 N N . VAL A 1 122 ? 23.951 -20.249 -23.198 1.00 97.75 122 VAL A N 1
ATOM 955 C CA . VAL A 1 122 ? 22.882 -20.040 -22.224 1.00 97.75 122 VAL A CA 1
ATOM 956 C C . VAL A 1 122 ? 23.436 -20.118 -20.811 1.00 97.75 122 VAL A C 1
ATOM 958 O O . VAL A 1 122 ? 23.996 -21.132 -20.403 1.00 97.75 122 VAL A O 1
ATOM 961 N N . LEU A 1 123 ? 23.234 -19.043 -20.056 1.00 98.19 123 LEU A N 1
ATOM 962 C CA . LEU A 1 123 ? 23.426 -19.001 -18.613 1.00 98.19 123 LEU A CA 1
ATOM 963 C C . LEU A 1 123 ? 22.062 -19.256 -17.970 1.00 98.19 123 LEU A C 1
ATOM 965 O O . LEU A 1 123 ? 21.220 -18.359 -17.931 1.00 98.19 123 LEU A O 1
ATOM 969 N N . LEU A 1 124 ? 21.820 -20.494 -17.543 1.00 98.12 124 LEU A N 1
ATOM 970 C CA . LEU A 1 124 ? 20.600 -20.873 -16.833 1.00 98.12 124 LEU A CA 1
ATOM 971 C C . LEU A 1 124 ? 20.722 -20.405 -15.377 1.00 98.12 124 LEU A C 1
ATOM 973 O O . LEU A 1 124 ? 21.752 -20.649 -14.754 1.00 98.12 124 LEU A O 1
ATOM 977 N N . LEU A 1 125 ? 19.707 -19.725 -14.850 1.00 97.94 125 LEU A N 1
ATOM 978 C CA . LEU A 1 125 ? 19.762 -19.037 -13.559 1.00 97.94 125 LEU A CA 1
ATOM 979 C C . LEU A 1 125 ? 18.709 -19.596 -12.602 1.00 97.94 125 LEU A C 1
ATOM 981 O O . LEU A 1 125 ? 17.512 -19.532 -12.898 1.00 97.94 125 LEU A O 1
ATOM 985 N N . ASP A 1 126 ? 19.163 -20.089 -11.452 1.00 95.75 126 ASP A N 1
ATOM 986 C CA . ASP A 1 126 ? 18.326 -20.393 -10.288 1.00 95.75 126 ASP A CA 1
ATOM 987 C C . ASP A 1 126 ? 19.204 -20.398 -9.021 1.00 95.75 126 ASP A C 1
ATOM 989 O O . ASP A 1 126 ? 20.130 -21.198 -8.953 1.00 95.75 126 ASP A O 1
ATOM 993 N N . PRO A 1 127 ? 18.971 -19.538 -8.016 1.00 95.75 127 PRO A N 1
ATOM 994 C CA . PRO A 1 127 ? 19.800 -19.446 -6.813 1.00 95.75 127 PRO A CA 1
ATOM 995 C C . PRO A 1 127 ? 19.970 -20.750 -6.026 1.00 95.75 127 PRO A C 1
ATOM 997 O O . PRO A 1 127 ? 21.002 -20.916 -5.371 1.00 95.75 127 PRO A O 1
ATOM 1000 N N . ILE A 1 128 ? 18.997 -21.668 -6.077 1.00 94.69 128 ILE A N 1
ATOM 1001 C CA . ILE A 1 128 ? 19.026 -22.917 -5.307 1.00 94.69 128 ILE A CA 1
ATOM 1002 C C . ILE A 1 128 ? 18.892 -24.126 -6.235 1.00 94.69 128 ILE A C 1
ATOM 1004 O O . ILE A 1 128 ? 17.863 -24.345 -6.865 1.00 94.69 128 ILE A O 1
ATOM 1008 N N . LEU A 1 129 ? 19.897 -25.003 -6.226 1.00 95.31 129 LEU A N 1
ATOM 1009 C CA . LEU A 1 129 ? 19.804 -26.342 -6.805 1.00 95.31 129 LEU A CA 1
ATOM 1010 C C . LEU A 1 129 ? 19.472 -27.365 -5.708 1.00 95.31 129 LEU A C 1
ATOM 1012 O O . LEU A 1 129 ? 20.365 -27.927 -5.081 1.00 95.31 129 LEU A O 1
ATOM 1016 N N . GLY A 1 130 ? 18.177 -27.607 -5.485 1.00 92.69 130 GLY A N 1
ATOM 1017 C CA . GLY A 1 130 ? 17.668 -28.580 -4.507 1.00 92.69 130 GLY A CA 1
ATOM 1018 C C . GLY A 1 130 ? 17.641 -30.021 -5.033 1.00 92.69 130 GLY A C 1
ATOM 1019 O O . GLY A 1 130 ? 18.665 -30.692 -5.109 1.00 92.69 130 GLY A O 1
ATOM 1020 N N . THR A 1 131 ? 16.458 -30.518 -5.410 1.00 90.88 131 THR A N 1
ATOM 1021 C CA . THR A 1 131 ? 16.274 -31.878 -5.970 1.00 90.88 131 THR A CA 1
ATOM 1022 C C . THR A 1 131 ? 16.827 -32.043 -7.385 1.00 90.88 131 THR A C 1
ATOM 1024 O O . THR A 1 131 ? 17.089 -33.160 -7.818 1.00 90.88 131 THR A O 1
ATOM 1027 N N . GLY A 1 132 ? 16.991 -30.939 -8.119 1.00 90.19 132 GLY A N 1
ATOM 1028 C CA . GLY A 1 132 ? 17.416 -30.934 -9.521 1.00 90.19 132 GLY A CA 1
ATOM 1029 C C . GLY A 1 132 ? 16.284 -31.081 -10.538 1.00 90.19 132 GLY A C 1
ATOM 1030 O O . GLY A 1 132 ? 16.529 -30.863 -11.719 1.00 90.19 132 GLY A O 1
ATOM 1031 N N . ASN A 1 133 ? 15.046 -31.362 -10.118 1.00 89.25 133 ASN A N 1
ATOM 1032 C CA . ASN A 1 133 ? 13.926 -31.598 -11.039 1.00 89.25 133 ASN A CA 1
ATOM 1033 C C . ASN A 1 133 ? 13.654 -30.402 -11.965 1.00 89.25 133 ASN A C 1
ATOM 1035 O O . ASN A 1 133 ? 13.617 -30.565 -13.185 1.00 89.25 133 ASN A O 1
ATOM 1039 N N . SER A 1 134 ? 13.534 -29.193 -11.404 1.00 89.56 134 SER A N 1
ATOM 1040 C CA . SER A 1 134 ? 13.295 -27.972 -12.185 1.00 89.56 134 SER A CA 1
ATOM 1041 C C . SER A 1 134 ? 14.439 -27.693 -13.161 1.00 89.56 134 SER A C 1
ATOM 1043 O O . SER A 1 134 ? 14.207 -27.415 -14.337 1.00 89.56 134 SER A O 1
ATOM 1045 N N . ALA A 1 135 ? 15.686 -27.848 -12.705 1.00 93.56 135 ALA A N 1
ATOM 1046 C CA . ALA A 1 135 ? 16.857 -27.691 -13.558 1.00 93.56 135 ALA A CA 1
ATOM 1047 C C . ALA A 1 135 ? 16.835 -28.700 -14.717 1.00 93.56 135 ALA A C 1
ATOM 1049 O O . ALA A 1 135 ? 17.012 -28.309 -15.868 1.00 93.56 135 ALA A O 1
ATOM 1050 N N . VAL A 1 136 ? 16.540 -29.977 -14.447 1.00 94.38 136 VAL A N 1
ATOM 1051 C CA . VAL A 1 136 ? 16.471 -31.020 -15.480 1.00 94.38 136 VAL A CA 1
ATOM 1052 C C . VAL A 1 136 ? 15.424 -30.701 -16.542 1.00 94.38 136 VAL A C 1
ATOM 1054 O O . VAL A 1 136 ? 15.700 -30.848 -17.734 1.00 94.38 136 VAL A O 1
ATOM 1057 N N . GLN A 1 137 ? 14.242 -30.235 -16.141 1.00 91.81 137 GLN A N 1
ATOM 1058 C CA . GLN A 1 137 ? 13.196 -29.853 -17.087 1.00 91.81 137 GLN A CA 1
ATOM 1059 C C . GLN A 1 137 ? 13.592 -28.629 -17.921 1.00 91.81 137 GLN A C 1
ATOM 1061 O O . GLN A 1 137 ? 13.438 -28.652 -19.144 1.00 91.81 137 GLN A O 1
ATOM 1066 N N . ALA A 1 138 ? 14.153 -27.593 -17.291 1.00 94.56 138 ALA A N 1
ATOM 1067 C CA . ALA A 1 138 ? 14.618 -26.399 -17.992 1.00 94.56 138 ALA A CA 1
ATOM 1068 C C . ALA A 1 138 ? 15.727 -26.728 -19.006 1.00 94.56 138 ALA A C 1
ATOM 1070 O O . ALA A 1 138 ? 15.671 -26.286 -20.153 1.00 94.56 138 ALA A O 1
ATOM 1071 N N . ILE A 1 139 ? 16.699 -27.562 -18.621 1.00 96.19 139 ILE A N 1
ATOM 1072 C CA . ILE A 1 139 ? 17.769 -28.023 -19.515 1.00 96.19 139 ILE A CA 1
ATOM 1073 C C . ILE A 1 139 ? 17.177 -28.842 -20.666 1.00 96.19 139 ILE A C 1
ATOM 1075 O O . ILE A 1 139 ? 17.477 -28.567 -21.825 1.00 96.19 139 ILE A O 1
ATOM 1079 N N . SER A 1 140 ? 16.282 -29.790 -20.375 1.00 95.19 140 SER A N 1
ATOM 1080 C CA . SER A 1 140 ? 15.617 -30.609 -21.400 1.00 95.19 140 SER A CA 1
ATOM 1081 C C . SER A 1 140 ? 14.869 -29.756 -22.426 1.00 95.19 140 SER A C 1
ATOM 1083 O O . SER A 1 140 ? 14.923 -30.038 -23.624 1.00 95.19 140 SER A O 1
ATOM 1085 N N . LEU A 1 141 ? 14.198 -28.691 -21.977 1.00 94.12 141 LEU A N 1
ATOM 1086 C CA . LEU A 1 141 ? 13.522 -27.744 -22.857 1.00 94.12 141 LEU A CA 1
ATOM 1087 C C . LEU A 1 141 ? 14.513 -27.023 -23.775 1.00 94.12 141 LEU A C 1
ATOM 1089 O O . LEU A 1 141 ? 14.289 -26.960 -24.982 1.00 94.12 141 LEU A O 1
ATOM 1093 N N . LEU A 1 142 ? 15.617 -26.513 -23.226 1.00 96.38 142 LEU A N 1
ATOM 1094 C CA . LEU A 1 142 ? 16.654 -25.831 -24.004 1.00 96.38 142 LEU A CA 1
ATOM 1095 C C . LEU A 1 142 ? 17.272 -26.762 -25.057 1.00 96.38 142 LEU A C 1
ATOM 1097 O O . LEU A 1 142 ? 17.409 -26.364 -26.214 1.00 96.38 142 LEU A O 1
ATOM 1101 N N . LEU A 1 143 ? 17.550 -28.020 -24.698 1.00 96.38 143 LEU A N 1
ATOM 1102 C CA . LEU A 1 143 ? 18.010 -29.035 -25.651 1.00 96.38 143 LEU A CA 1
ATOM 1103 C C . LEU A 1 143 ? 16.970 -29.286 -26.753 1.00 96.38 143 LEU A C 1
ATOM 1105 O O . LEU A 1 143 ? 17.314 -29.321 -27.933 1.00 96.38 143 LEU A O 1
ATOM 1109 N N . LYS A 1 144 ? 15.680 -29.388 -26.397 1.00 95.19 144 LYS A N 1
ATOM 1110 C CA . LYS A 1 144 ? 14.574 -29.533 -27.361 1.00 95.19 144 LYS A CA 1
ATOM 1111 C C . LYS A 1 144 ? 14.457 -28.329 -28.304 1.00 95.19 144 LYS A C 1
ATOM 1113 O O . LYS A 1 144 ? 14.031 -28.489 -29.445 1.00 95.19 144 LYS A O 1
ATOM 1118 N N . LYS A 1 145 ? 14.851 -27.135 -27.853 1.00 95.38 145 LYS A N 1
ATOM 1119 C CA . LYS A 1 145 ? 14.942 -25.909 -28.666 1.00 95.38 145 LYS A CA 1
ATOM 1120 C C . LYS A 1 145 ? 16.237 -25.801 -29.477 1.00 95.38 145 LYS A C 1
ATOM 1122 O O . LYS A 1 145 ? 16.444 -24.794 -30.146 1.00 95.38 145 LYS A O 1
ATOM 1127 N N . GLY A 1 146 ? 17.082 -26.829 -29.447 1.00 95.88 146 GLY A N 1
ATOM 1128 C CA . GLY A 1 146 ? 18.294 -26.920 -30.255 1.00 95.88 146 GLY A CA 1
ATOM 1129 C C . GLY A 1 146 ? 19.531 -26.291 -29.621 1.00 95.88 146 GLY A C 1
ATOM 1130 O O . GLY A 1 146 ? 20.542 -26.174 -30.304 1.00 95.88 146 GLY A O 1
ATOM 1131 N N . VAL A 1 147 ? 19.489 -25.894 -28.343 1.00 97.62 147 VAL A N 1
ATOM 1132 C CA . VAL A 1 147 ? 20.691 -25.429 -27.634 1.00 97.62 147 VAL A CA 1
ATOM 1133 C C . VAL A 1 147 ? 21.607 -26.631 -27.381 1.00 97.62 147 VAL A C 1
ATOM 1135 O O . VAL A 1 147 ? 21.153 -27.608 -26.786 1.00 97.62 147 VAL A O 1
ATOM 1138 N N . PRO A 1 148 ? 22.891 -26.603 -27.779 1.00 96.69 148 PRO A N 1
ATOM 1139 C CA . PRO A 1 148 ? 23.821 -27.677 -27.447 1.00 96.69 148 PRO A CA 1
ATOM 1140 C C . PRO A 1 148 ? 24.034 -27.785 -25.935 1.00 96.69 148 PRO A C 1
ATOM 1142 O O . PRO A 1 148 ? 24.226 -26.780 -25.257 1.00 96.69 148 PRO A O 1
ATOM 1145 N N . GLU A 1 149 ? 24.090 -29.004 -25.405 1.00 96.75 149 GLU A N 1
ATOM 1146 C CA . GLU A 1 149 ? 24.285 -29.251 -23.968 1.00 96.75 149 GLU A CA 1
ATOM 1147 C C . GLU A 1 149 ? 25.550 -28.580 -23.408 1.00 96.75 149 GLU A C 1
ATOM 1149 O O . GLU A 1 149 ? 25.522 -27.992 -22.331 1.00 96.75 149 GLU A O 1
ATOM 1154 N N . SER A 1 150 ? 26.644 -28.590 -24.177 1.00 95.38 150 SER A N 1
ATOM 1155 C CA . SER A 1 150 ? 27.912 -27.933 -23.829 1.00 95.38 150 SER A CA 1
ATOM 1156 C C . SER A 1 150 ? 27.839 -26.404 -23.801 1.00 95.38 150 SER A C 1
ATOM 1158 O O . SER A 1 150 ? 28.758 -25.757 -23.302 1.00 95.38 150 SER A O 1
ATOM 1160 N N . ASN A 1 151 ? 26.778 -25.818 -24.362 1.00 96.31 151 ASN A N 1
ATOM 1161 C CA . ASN A 1 151 ? 26.561 -24.375 -24.399 1.00 96.31 151 ASN A CA 1
ATOM 1162 C C . ASN A 1 151 ? 25.697 -23.885 -23.232 1.00 96.31 151 ASN A C 1
ATOM 1164 O O . ASN A 1 151 ? 25.465 -22.679 -23.134 1.00 96.31 151 ASN A O 1
ATOM 1168 N N . ILE A 1 152 ? 25.236 -24.787 -22.361 1.00 97.94 152 ILE A N 1
ATOM 1169 C CA . ILE A 1 152 ? 24.445 -24.456 -21.178 1.00 97.94 152 ILE A CA 1
ATOM 1170 C C . ILE A 1 152 ? 25.360 -24.476 -19.951 1.00 97.94 152 ILE A C 1
ATOM 1172 O O . ILE A 1 152 ? 26.015 -25.475 -19.647 1.00 97.94 152 ILE A O 1
ATOM 1176 N N . ILE A 1 153 ? 25.386 -23.362 -19.225 1.00 98.12 153 ILE A N 1
ATOM 1177 C CA . ILE A 1 153 ? 26.047 -23.242 -17.925 1.00 98.12 153 ILE A CA 1
ATOM 1178 C C . ILE A 1 153 ? 24.965 -22.905 -16.906 1.00 98.12 153 ILE A C 1
ATOM 1180 O O . ILE A 1 153 ? 24.272 -21.898 -17.045 1.00 98.12 153 ILE A O 1
ATOM 1184 N N . PHE A 1 154 ? 24.807 -23.750 -15.895 1.00 98.25 154 PHE A N 1
ATOM 1185 C CA . PHE A 1 154 ? 23.837 -23.545 -14.831 1.00 98.25 154 PHE A CA 1
ATOM 1186 C C . PHE A 1 154 ? 24.484 -22.818 -13.652 1.00 98.25 154 PHE A C 1
ATOM 1188 O O . PHE A 1 154 ? 25.443 -23.318 -13.064 1.00 98.25 154 PHE A O 1
ATOM 1195 N N . LEU A 1 155 ? 23.974 -21.631 -13.332 1.00 98.31 155 LEU A N 1
ATOM 1196 C CA . LEU A 1 155 ? 24.465 -20.757 -12.274 1.00 98.31 155 LEU A CA 1
ATOM 1197 C C . LEU A 1 155 ? 23.509 -20.797 -11.082 1.00 98.31 155 LEU A C 1
ATOM 1199 O O . LEU A 1 155 ? 22.315 -20.541 -11.241 1.00 98.31 155 LEU A O 1
ATOM 1203 N N . ASN A 1 156 ? 24.049 -21.070 -9.896 1.00 96.81 156 ASN A N 1
ATOM 1204 C CA . ASN A 1 156 ? 23.310 -21.055 -8.638 1.00 96.81 156 ASN A CA 1
ATOM 1205 C C . ASN A 1 156 ? 24.199 -20.587 -7.470 1.00 96.81 156 ASN A C 1
ATOM 1207 O O . ASN A 1 156 ? 25.409 -20.433 -7.623 1.00 96.81 156 ASN A O 1
ATOM 1211 N N . LEU A 1 157 ? 23.605 -20.290 -6.315 1.00 96.44 157 LEU A N 1
ATOM 1212 C CA . LEU A 1 157 ? 24.341 -19.910 -5.103 1.00 96.44 157 LEU A CA 1
ATOM 1213 C C . LEU A 1 157 ? 24.592 -21.125 -4.211 1.00 96.44 157 LEU A C 1
ATOM 1215 O O . LEU A 1 157 ? 25.700 -21.322 -3.716 1.00 96.44 157 LEU A O 1
ATOM 1219 N N . ILE A 1 158 ? 23.560 -21.941 -3.997 1.00 95.94 158 ILE A N 1
ATOM 1220 C CA . ILE A 1 158 ? 23.636 -23.123 -3.141 1.00 95.94 158 ILE A CA 1
ATOM 1221 C C . ILE A 1 158 ? 23.151 -24.336 -3.920 1.00 95.94 158 ILE A C 1
ATOM 1223 O O . ILE A 1 158 ? 22.064 -24.338 -4.497 1.00 95.94 158 ILE A O 1
ATOM 1227 N N . SER A 1 159 ? 23.945 -25.399 -3.880 1.00 96.81 159 SER A N 1
ATOM 1228 C CA . SER A 1 159 ? 23.597 -26.696 -4.448 1.00 96.81 159 SER A CA 1
ATOM 1229 C C . SER A 1 159 ? 23.512 -27.770 -3.366 1.00 96.81 159 SER A C 1
ATOM 1231 O O . SER A 1 159 ? 24.382 -27.857 -2.506 1.00 96.81 159 SER A O 1
ATOM 1233 N N . ALA A 1 160 ? 22.511 -28.644 -3.440 1.00 96.19 160 ALA A N 1
ATOM 1234 C CA . ALA A 1 160 ? 22.495 -29.903 -2.707 1.00 96.19 160 ALA A CA 1
ATOM 1235 C C . ALA A 1 160 ? 23.179 -31.010 -3.539 1.00 96.19 160 ALA A C 1
ATOM 1237 O O . ALA A 1 160 ? 22.967 -31.079 -4.757 1.00 96.19 160 ALA A O 1
ATOM 1238 N N . PRO A 1 161 ? 23.954 -31.921 -2.918 1.00 96.12 161 PRO A N 1
ATOM 1239 C CA . PRO A 1 161 ? 24.603 -33.037 -3.604 1.00 96.12 161 PRO A CA 1
ATOM 1240 C C . PRO A 1 161 ? 23.641 -33.881 -4.451 1.00 96.12 161 PRO A C 1
ATOM 1242 O O . PRO A 1 161 ? 23.995 -34.305 -5.551 1.00 96.12 161 PRO A O 1
ATOM 1245 N N . GLN A 1 162 ? 22.408 -34.080 -3.973 1.00 94.00 162 GLN A N 1
ATOM 1246 C CA . GLN A 1 162 ? 21.347 -34.805 -4.673 1.00 94.00 162 GLN A CA 1
ATOM 1247 C C . GLN A 1 162 ? 21.010 -34.140 -6.016 1.00 94.00 162 GLN A C 1
ATOM 1249 O O . GLN A 1 162 ? 21.017 -34.812 -7.048 1.00 94.00 162 GLN A O 1
ATOM 1254 N N . GLY A 1 163 ? 20.778 -32.823 -6.026 1.00 94.31 163 GLY A N 1
ATOM 1255 C CA . GLY A 1 163 ? 20.471 -32.068 -7.241 1.00 94.31 163 GLY A CA 1
ATOM 1256 C C . GLY A 1 163 ? 21.629 -32.040 -8.232 1.00 94.31 163 GLY A C 1
ATOM 1257 O O . GLY A 1 163 ? 21.415 -32.239 -9.428 1.00 94.31 163 GLY A O 1
ATOM 1258 N N . VAL A 1 164 ? 22.863 -31.877 -7.741 1.00 96.19 164 VAL A N 1
ATOM 1259 C CA . VAL A 1 164 ? 24.074 -31.961 -8.576 1.00 96.19 164 VAL A CA 1
ATOM 1260 C C . VAL A 1 164 ? 24.165 -33.329 -9.248 1.00 96.19 164 VAL A C 1
ATOM 1262 O O . VAL A 1 164 ? 24.372 -33.407 -10.458 1.00 96.19 164 VAL A O 1
ATOM 1265 N N . HIS A 1 165 ? 23.967 -34.411 -8.490 1.00 95.25 165 HIS A N 1
ATOM 1266 C CA . HIS A 1 165 ? 24.018 -35.766 -9.032 1.00 95.25 165 HIS A CA 1
ATOM 1267 C C . HIS A 1 165 ? 22.946 -35.994 -10.104 1.00 95.25 165 HIS A C 1
ATOM 1269 O O . HIS A 1 165 ? 23.256 -36.509 -11.176 1.00 95.25 165 HIS A O 1
ATOM 1275 N N . VAL A 1 166 ? 21.702 -35.580 -9.844 1.00 95.44 166 VAL A N 1
ATOM 1276 C CA . VAL A 1 166 ? 20.579 -35.718 -10.784 1.00 95.44 166 VAL A CA 1
ATOM 1277 C C . VAL A 1 166 ? 20.855 -34.986 -12.099 1.00 95.44 166 VAL A C 1
ATOM 1279 O O . VAL A 1 166 ? 20.688 -35.570 -13.174 1.00 95.44 166 VAL A O 1
ATOM 1282 N N . VAL A 1 167 ? 21.324 -33.736 -12.030 1.00 96.56 167 VAL A N 1
ATOM 1283 C CA . VAL A 1 167 ? 21.620 -32.927 -13.220 1.00 96.56 167 VAL A CA 1
ATOM 1284 C C . VAL A 1 167 ? 22.806 -33.502 -13.995 1.00 96.56 167 VAL A C 1
ATOM 1286 O O . VAL A 1 167 ? 22.669 -33.756 -15.187 1.00 96.56 167 VAL A O 1
ATOM 1289 N N . CYS A 1 168 ? 23.937 -33.783 -13.341 1.00 94.94 168 CYS A N 1
ATOM 1290 C CA . CYS A 1 168 ? 25.135 -34.291 -14.019 1.00 94.94 168 CYS A CA 1
ATOM 1291 C C . CYS A 1 168 ? 24.952 -35.709 -14.583 1.00 94.94 168 CYS A C 1
ATOM 1293 O O . CYS A 1 168 ? 25.542 -36.041 -15.609 1.00 94.94 168 CYS A O 1
ATOM 1295 N N . LYS A 1 169 ? 24.130 -36.552 -13.944 1.00 95.31 169 LYS A N 1
ATOM 1296 C CA . LYS A 1 169 ? 23.782 -37.880 -14.473 1.00 95.31 169 LYS A CA 1
ATOM 1297 C C . LYS A 1 169 ? 22.922 -37.780 -15.733 1.00 95.31 169 LYS A C 1
ATOM 1299 O O . LYS A 1 169 ? 23.084 -38.591 -16.639 1.00 95.31 169 LYS A O 1
ATOM 1304 N N . SER A 1 170 ? 22.015 -36.805 -15.776 1.00 95.62 170 SER A N 1
ATOM 1305 C CA . SER A 1 170 ? 21.115 -36.588 -16.915 1.00 95.62 170 SER A CA 1
ATOM 1306 C C . SER A 1 170 ? 21.810 -35.861 -18.071 1.00 95.62 170 SER A C 1
ATOM 1308 O O . SER A 1 170 ? 21.536 -36.159 -19.231 1.00 95.62 170 SER A O 1
ATOM 1310 N N . PHE A 1 171 ? 22.728 -34.940 -17.756 1.00 97.00 171 PHE A N 1
ATOM 1311 C CA . PHE A 1 171 ? 23.433 -34.079 -18.710 1.00 97.00 171 PHE A CA 1
ATOM 1312 C C . PHE A 1 171 ? 24.940 -34.043 -18.401 1.00 97.00 171 PHE A C 1
ATOM 1314 O O . PHE A 1 171 ? 25.420 -33.123 -17.735 1.00 97.00 171 PHE A O 1
ATOM 1321 N N . PRO A 1 172 ? 25.718 -35.039 -18.861 1.00 95.25 172 PRO A N 1
ATOM 1322 C CA . PRO A 1 172 ? 27.139 -35.162 -18.530 1.00 95.25 172 PRO A CA 1
ATOM 1323 C C . PRO A 1 172 ? 28.039 -34.018 -19.023 1.00 95.25 172 PRO A C 1
ATOM 1325 O O . PRO A 1 172 ? 29.166 -33.887 -18.548 1.00 95.25 172 PRO A O 1
ATOM 1328 N N . ARG A 1 173 ? 27.596 -33.212 -19.998 1.00 95.38 173 ARG A N 1
ATOM 1329 C CA . ARG A 1 173 ? 28.372 -32.096 -20.571 1.00 95.38 173 ARG A CA 1
ATOM 1330 C C . ARG A 1 173 ? 27.997 -30.734 -19.998 1.00 95.38 173 ARG A C 1
ATOM 1332 O O . ARG A 1 173 ? 28.642 -29.747 -20.358 1.00 95.38 173 ARG A O 1
ATOM 1339 N N . ILE A 1 174 ? 26.980 -30.658 -19.140 1.00 95.31 174 ILE A N 1
ATOM 1340 C CA . ILE A 1 174 ? 26.589 -29.390 -18.531 1.00 95.31 174 ILE A CA 1
ATOM 1341 C C . ILE A 1 174 ? 27.621 -28.945 -17.493 1.00 95.31 174 ILE A C 1
ATOM 1343 O O . ILE A 1 174 ? 28.214 -29.757 -16.781 1.00 95.31 174 ILE A O 1
ATOM 1347 N N . LYS A 1 175 ? 27.822 -27.632 -17.375 1.00 95.69 175 LYS A N 1
ATOM 1348 C CA . LYS A 1 175 ? 28.632 -27.048 -16.301 1.00 95.69 175 LYS A CA 1
ATOM 1349 C C . LYS A 1 175 ? 27.723 -26.441 -15.242 1.00 95.69 175 LYS A C 1
ATOM 1351 O O . LYS A 1 175 ? 26.876 -25.619 -15.574 1.00 95.69 175 LYS A O 1
ATOM 1356 N N . ILE A 1 176 ? 27.935 -26.805 -13.978 1.00 97.56 176 ILE A N 1
ATOM 1357 C CA . ILE A 1 176 ? 27.261 -26.191 -12.827 1.00 97.56 176 ILE A CA 1
ATOM 1358 C C . ILE A 1 176 ? 28.262 -25.305 -12.086 1.00 97.56 176 ILE A C 1
ATOM 1360 O O . ILE A 1 176 ? 29.323 -25.768 -11.656 1.00 97.56 176 ILE A O 1
ATOM 1364 N N . VAL A 1 177 ? 27.914 -24.035 -11.911 1.00 97.81 177 VAL A N 1
ATOM 1365 C CA . VAL A 1 177 ? 28.677 -23.067 -11.124 1.00 97.81 177 VAL A CA 1
ATOM 1366 C C . VAL A 1 177 ? 27.844 -22.696 -9.906 1.00 97.81 177 VAL A C 1
ATOM 1368 O O . VAL A 1 177 ? 26.773 -22.115 -10.036 1.00 97.81 177 VAL A O 1
ATOM 1371 N N . THR A 1 178 ? 28.358 -23.051 -8.730 1.00 96.94 178 THR A N 1
ATOM 1372 C CA . THR A 1 178 ? 27.753 -22.758 -7.424 1.00 96.94 178 THR A CA 1
ATOM 1373 C C . THR A 1 178 ? 28.754 -22.074 -6.504 1.00 96.94 178 THR A C 1
ATOM 1375 O O . THR A 1 178 ? 29.964 -22.318 -6.647 1.00 96.94 178 THR A O 1
ATOM 1378 N N . SER A 1 179 ? 28.278 -21.242 -5.572 1.00 96.25 179 SER A N 1
ATOM 1379 C CA . SER A 1 179 ? 29.129 -20.679 -4.522 1.00 96.25 179 SER A CA 1
ATOM 1380 C C . SER A 1 179 ? 29.309 -21.604 -3.321 1.00 96.25 179 SER A C 1
ATOM 1382 O O . SER A 1 179 ? 30.360 -21.542 -2.693 1.00 96.25 179 SER A O 1
ATOM 1384 N N . GLU A 1 180 ? 28.358 -22.503 -3.059 1.00 95.56 180 GLU A N 1
ATOM 1385 C CA . GLU A 1 180 ? 28.430 -23.473 -1.961 1.00 95.56 180 GLU A CA 1
ATOM 1386 C C . GLU A 1 180 ? 27.736 -24.800 -2.322 1.00 95.56 180 GLU A C 1
ATOM 1388 O O . GLU A 1 180 ? 26.788 -24.833 -3.119 1.00 95.56 180 GLU A O 1
ATOM 1393 N N . ILE A 1 181 ? 28.201 -25.904 -1.729 1.00 95.50 181 ILE A N 1
ATOM 1394 C CA . ILE A 1 181 ? 27.496 -27.194 -1.736 1.00 95.50 181 ILE A CA 1
ATOM 1395 C C . ILE A 1 181 ? 27.147 -27.557 -0.293 1.00 95.50 181 ILE A C 1
ATOM 1397 O O . ILE A 1 181 ? 28.033 -27.738 0.537 1.00 95.50 181 ILE A O 1
ATOM 1401 N N . ASP A 1 182 ? 25.853 -27.664 -0.012 1.00 94.12 182 ASP A N 1
ATOM 1402 C CA . ASP A 1 182 ? 25.325 -27.939 1.325 1.00 94.12 182 ASP A CA 1
ATOM 1403 C C . ASP A 1 182 ? 25.251 -29.444 1.638 1.00 94.12 182 ASP A C 1
ATOM 1405 O O . ASP A 1 182 ? 25.590 -30.292 0.814 1.00 94.12 182 ASP A O 1
ATOM 1409 N N . ILE A 1 183 ? 24.824 -29.795 2.856 1.00 92.75 183 ILE A N 1
ATOM 1410 C CA . ILE A 1 183 ? 24.840 -31.179 3.361 1.00 92.75 183 ILE A CA 1
ATOM 1411 C C . ILE A 1 183 ? 23.898 -32.072 2.546 1.00 92.75 183 ILE A C 1
ATOM 1413 O O . ILE A 1 183 ? 24.219 -33.221 2.241 1.00 92.75 183 ILE A O 1
ATOM 1417 N N . GLY A 1 184 ? 22.722 -31.557 2.193 1.00 93.31 184 GLY A N 1
ATOM 1418 C CA . GLY A 1 184 ? 21.726 -32.327 1.467 1.00 93.31 184 GLY A CA 1
ATOM 1419 C C . GLY A 1 184 ? 20.342 -31.714 1.521 1.00 93.31 184 GLY A C 1
ATOM 1420 O O . GLY A 1 184 ? 20.194 -30.503 1.669 1.00 93.31 184 GLY A O 1
ATOM 1421 N N . LEU A 1 185 ? 19.335 -32.575 1.397 1.00 91.56 185 LEU A N 1
ATOM 1422 C CA . LEU A 1 185 ? 17.925 -32.224 1.511 1.00 91.56 185 LEU A CA 1
ATOM 1423 C C . LEU A 1 185 ? 17.333 -32.831 2.788 1.00 91.56 185 LEU A C 1
ATOM 1425 O O . LEU A 1 185 ? 17.732 -33.926 3.184 1.00 91.56 185 LEU A O 1
ATOM 1429 N N . ASN A 1 186 ? 16.374 -32.145 3.405 1.00 87.12 186 ASN A N 1
ATOM 1430 C CA . ASN A 1 186 ? 15.542 -32.710 4.469 1.00 87.12 186 ASN A CA 1
ATOM 1431 C C . ASN A 1 186 ? 14.339 -33.500 3.905 1.00 87.12 186 ASN A C 1
ATOM 1433 O O . ASN A 1 186 ? 14.174 -33.627 2.690 1.00 87.12 186 ASN A O 1
ATOM 1437 N N . GLU A 1 187 ? 13.472 -33.999 4.790 1.00 82.50 187 GLU A N 1
ATOM 1438 C CA . GLU A 1 187 ? 12.259 -34.765 4.442 1.00 82.50 187 GLU A CA 1
ATOM 1439 C C . GLU A 1 187 ? 11.257 -33.974 3.581 1.00 82.50 187 GLU A C 1
ATOM 1441 O O . GLU A 1 187 ? 10.481 -34.558 2.828 1.00 82.50 187 GLU A O 1
ATOM 1446 N N . HIS A 1 188 ? 11.314 -32.641 3.627 1.00 78.44 188 HIS A N 1
ATOM 1447 C CA . HIS A 1 188 ? 10.496 -31.741 2.811 1.00 78.44 188 HIS A CA 1
ATOM 1448 C C . HIS A 1 188 ? 11.192 -31.298 1.514 1.00 78.44 188 HIS A C 1
ATOM 1450 O O . HIS A 1 188 ? 10.742 -30.357 0.864 1.00 78.44 188 HIS A O 1
ATOM 1456 N N . PHE A 1 189 ? 12.291 -31.953 1.121 1.00 83.62 189 PHE A N 1
ATOM 1457 C CA . PHE A 1 189 ? 13.084 -31.633 -0.072 1.00 83.62 189 PHE A CA 1
ATOM 1458 C C . PHE A 1 189 ? 13.699 -30.222 -0.085 1.00 83.62 189 PHE A C 1
ATOM 1460 O O . PHE A 1 189 ? 14.041 -29.706 -1.152 1.00 83.62 189 PHE A O 1
ATOM 1467 N N . ARG A 1 190 ? 13.887 -29.610 1.089 1.00 84.88 190 ARG A N 1
ATOM 1468 C CA . ARG A 1 190 ? 14.581 -28.324 1.244 1.00 84.88 190 ARG A CA 1
ATOM 1469 C C . ARG A 1 190 ? 16.059 -28.540 1.542 1.00 84.88 190 ARG A C 1
ATOM 1471 O O . ARG A 1 190 ? 16.411 -29.466 2.271 1.00 84.88 190 ARG A O 1
ATOM 1478 N N . VAL A 1 191 ? 16.915 -27.679 0.991 1.00 90.69 191 VAL A N 1
ATOM 1479 C CA . VAL A 1 191 ? 18.370 -27.732 1.206 1.00 90.69 191 VAL A CA 1
ATOM 1480 C C . VAL A 1 191 ? 18.700 -27.418 2.663 1.00 90.69 191 VAL A C 1
ATOM 1482 O O . VAL A 1 191 ? 18.154 -26.468 3.217 1.00 90.69 191 VAL A O 1
ATOM 1485 N N . ILE A 1 192 ? 19.593 -28.200 3.272 1.00 91.19 192 ILE A N 1
ATOM 1486 C CA . ILE A 1 192 ? 20.053 -28.019 4.654 1.00 91.19 192 ILE A CA 1
ATOM 1487 C C . ILE A 1 192 ? 21.591 -27.927 4.733 1.00 91.19 192 ILE A C 1
ATOM 1489 O O . ILE A 1 192 ? 22.274 -28.743 4.109 1.00 91.19 192 ILE A O 1
ATOM 1493 N N . PRO A 1 193 ? 22.165 -26.975 5.501 1.00 90.81 193 PRO A N 1
ATOM 1494 C CA . PRO A 1 193 ? 21.479 -25.931 6.277 1.00 90.81 193 PRO A CA 1
ATOM 1495 C C . PRO A 1 193 ? 20.690 -24.929 5.417 1.00 90.81 193 PRO A C 1
ATOM 1497 O O . PRO A 1 193 ? 19.727 -24.355 5.912 1.00 90.81 193 PRO A O 1
ATOM 1500 N N . GLY A 1 194 ? 21.023 -24.786 4.130 1.00 89.50 194 GLY A N 1
ATOM 1501 C CA . GLY A 1 194 ? 20.262 -23.975 3.181 1.00 89.50 194 GLY A CA 1
ATOM 1502 C C . GLY A 1 194 ? 20.163 -22.510 3.586 1.00 89.50 194 GLY A C 1
ATOM 1503 O O . GLY A 1 194 ? 20.985 -22.003 4.350 1.00 89.50 194 GLY A O 1
ATOM 1504 N N . MET A 1 195 ? 19.166 -21.823 3.036 1.00 89.81 195 MET A N 1
ATOM 1505 C CA . MET A 1 195 ? 18.895 -20.409 3.312 1.00 89.81 195 MET A CA 1
ATOM 1506 C C . MET A 1 195 ? 17.397 -20.065 3.289 1.00 89.81 195 MET A C 1
ATOM 1508 O O . MET A 1 195 ? 17.034 -18.904 3.104 1.00 89.81 195 MET A O 1
ATOM 1512 N N . GLY A 1 196 ? 16.535 -21.071 3.462 1.00 87.06 196 GLY A N 1
ATOM 1513 C CA . GLY A 1 196 ? 15.085 -20.932 3.298 1.00 87.06 196 GLY A CA 1
ATOM 1514 C C . GLY A 1 196 ? 14.655 -20.807 1.832 1.00 87.06 196 GLY A C 1
ATOM 1515 O O . GLY A 1 196 ? 15.400 -21.186 0.923 1.00 87.06 196 GLY A O 1
ATOM 1516 N N . GLU A 1 197 ? 13.449 -20.287 1.609 1.00 86.88 197 GLU A N 1
ATOM 1517 C CA . GLU A 1 197 ? 12.894 -20.045 0.274 1.00 86.88 197 GLU A CA 1
ATOM 1518 C C . GLU A 1 197 ? 13.504 -18.765 -0.324 1.00 86.88 197 GLU A C 1
ATOM 1520 O O . GLU A 1 197 ? 13.114 -17.645 -0.011 1.00 86.88 197 GLU A O 1
ATOM 1525 N N . PHE A 1 198 ? 14.521 -18.912 -1.181 1.00 90.88 198 PHE A N 1
ATOM 1526 C CA . PHE A 1 198 ? 15.296 -17.761 -1.668 1.00 90.88 198 PHE A CA 1
ATOM 1527 C C . PHE A 1 198 ? 14.448 -16.720 -2.402 1.00 90.88 198 PHE A C 1
ATOM 1529 O O . PHE A 1 198 ? 14.635 -15.524 -2.197 1.00 90.88 198 PHE A O 1
ATOM 1536 N N . GLY A 1 199 ? 13.563 -17.168 -3.300 1.00 86.25 199 GLY A N 1
ATOM 1537 C CA . GLY A 1 199 ? 12.721 -16.259 -4.080 1.00 86.25 199 GLY A CA 1
ATOM 1538 C C . GLY A 1 199 ? 11.843 -15.412 -3.167 1.00 86.25 199 GLY A C 1
ATOM 1539 O O . GLY A 1 199 ? 11.755 -14.200 -3.343 1.00 86.25 199 GLY A O 1
ATOM 1540 N N . ASP A 1 200 ? 11.292 -16.047 -2.143 1.00 84.62 200 ASP A N 1
ATOM 1541 C CA . ASP A 1 200 ? 10.412 -15.415 -1.184 1.00 84.62 200 ASP A CA 1
ATOM 1542 C C . ASP A 1 200 ? 11.174 -14.405 -0.306 1.00 84.62 200 ASP A C 1
ATOM 1544 O O . ASP A 1 200 ? 10.765 -13.243 -0.246 1.00 84.62 200 ASP A O 1
ATOM 1548 N N . ARG A 1 201 ? 12.380 -14.739 0.172 1.00 88.44 201 ARG A N 1
ATOM 1549 C CA . ARG A 1 201 ? 13.257 -13.798 0.904 1.00 88.44 201 ARG A CA 1
ATOM 1550 C C . ARG A 1 201 ? 13.773 -12.637 0.060 1.00 88.44 201 ARG A C 1
ATOM 1552 O O . ARG A 1 201 ? 13.925 -11.518 0.554 1.00 88.44 201 ARG A O 1
ATOM 1559 N N . TYR A 1 202 ? 14.052 -12.882 -1.219 1.00 90.31 202 TYR A N 1
ATOM 1560 C CA . TYR A 1 202 ? 14.594 -11.877 -2.133 1.00 90.31 202 TYR A CA 1
ATOM 1561 C C . TYR A 1 202 ? 13.511 -10.899 -2.609 1.00 90.31 202 TYR A C 1
ATOM 1563 O O . TYR A 1 202 ? 13.691 -9.683 -2.555 1.00 90.31 202 TYR A O 1
ATOM 1571 N N . PHE A 1 203 ? 12.356 -11.407 -3.046 1.00 86.19 203 PHE A N 1
ATOM 1572 C CA . PHE A 1 203 ? 11.253 -10.575 -3.534 1.00 86.19 203 PHE A CA 1
ATOM 1573 C C . PHE A 1 203 ? 10.340 -10.081 -2.406 1.00 86.19 203 PHE A C 1
ATOM 1575 O O . PHE A 1 203 ? 9.643 -9.079 -2.572 1.00 86.19 203 PHE A O 1
ATOM 1582 N N . GLY A 1 204 ? 10.432 -10.678 -1.215 1.00 75.25 204 GLY A N 1
ATOM 1583 C CA . GLY A 1 204 ? 9.506 -10.477 -0.100 1.00 75.25 204 GLY A CA 1
ATOM 1584 C C . GLY A 1 204 ? 8.140 -11.076 -0.394 1.00 75.25 204 GLY A C 1
ATOM 1585 O O . GLY A 1 204 ? 7.140 -10.407 -0.169 1.00 75.25 204 GLY A O 1
ATOM 1586 N N . THR A 1 205 ? 8.134 -12.284 -0.955 1.00 69.94 205 THR A N 1
ATOM 1587 C CA . THR A 1 205 ? 6.939 -13.118 -1.136 1.00 69.94 205 THR A CA 1
ATOM 1588 C C . THR A 1 205 ? 6.868 -14.237 -0.095 1.00 69.94 205 THR A C 1
ATOM 1590 O O . THR A 1 205 ? 6.080 -15.161 -0.261 1.00 69.94 205 THR A O 1
ATOM 1593 N N . ASP A 1 206 ? 7.686 -14.159 0.968 1.00 57.47 206 ASP A N 1
ATOM 1594 C CA . ASP A 1 206 ? 7.555 -15.013 2.154 1.00 57.47 206 ASP A CA 1
ATOM 1595 C C . ASP A 1 206 ? 6.253 -14.616 2.858 1.00 57.47 206 ASP A C 1
ATOM 1597 O O . ASP A 1 206 ? 6.232 -13.715 3.697 1.00 57.47 206 ASP A O 1
ATOM 1601 N N . ASP A 1 207 ? 5.157 -15.280 2.516 1.00 44.84 207 ASP A N 1
ATOM 1602 C CA . ASP A 1 207 ? 3.877 -15.133 3.212 1.00 44.84 207 ASP A CA 1
ATOM 1603 C C . ASP A 1 207 ? 3.871 -15.822 4.600 1.00 44.84 207 ASP A C 1
ATOM 1605 O O . ASP A 1 207 ? 2.810 -15.991 5.192 1.00 44.84 207 ASP A O 1
ATOM 1609 N N . ASP A 1 208 ? 5.033 -16.197 5.162 1.00 43.47 208 ASP A N 1
ATOM 1610 C CA . ASP A 1 208 ? 5.105 -17.206 6.232 1.00 43.47 208 ASP A CA 1
ATOM 1611 C C . ASP A 1 208 ? 6.090 -16.942 7.395 1.00 43.47 208 ASP A C 1
ATOM 1613 O O . ASP A 1 208 ? 6.525 -17.888 8.043 1.00 43.47 208 ASP A O 1
ATOM 1617 N N . ASP A 1 209 ? 6.393 -15.691 7.772 1.00 35.72 209 ASP A N 1
ATOM 1618 C CA . ASP A 1 209 ? 7.005 -15.434 9.096 1.00 35.72 209 ASP A CA 1
ATOM 1619 C C . ASP A 1 209 ? 6.524 -14.129 9.766 1.00 35.72 209 ASP A C 1
ATOM 1621 O O . ASP A 1 209 ? 7.214 -13.111 9.816 1.00 35.72 209 ASP A O 1
ATOM 1625 N N . GLN A 1 210 ? 5.292 -14.176 10.296 1.00 37.06 210 GLN A N 1
ATOM 1626 C CA . GLN A 1 210 ? 4.923 -13.905 11.705 1.00 37.06 210 GLN A CA 1
ATOM 1627 C C . GLN A 1 210 ? 3.424 -13.560 11.826 1.00 37.06 210 GLN A C 1
ATOM 1629 O O . GLN A 1 210 ? 3.019 -12.406 11.719 1.00 37.06 210 GLN A O 1
ATOM 1634 N N . GLN A 1 211 ? 2.631 -14.608 12.086 1.00 38.69 211 GLN A N 1
ATOM 1635 C CA . GLN A 1 211 ? 1.324 -14.650 12.765 1.00 38.69 211 GLN A CA 1
ATOM 1636 C C . GLN A 1 211 ? 0.266 -13.559 12.446 1.00 38.69 211 GLN A C 1
ATOM 1638 O O . GLN A 1 211 ? 0.350 -12.406 12.863 1.00 38.69 211 GLN A O 1
ATOM 1643 N N . ALA A 1 212 ? -0.839 -14.043 11.859 1.00 38.56 212 ALA A N 1
ATOM 1644 C CA . ALA A 1 212 ? -2.226 -13.582 12.031 1.00 38.56 212 ALA A CA 1
ATOM 1645 C C . ALA A 1 212 ? -2.785 -12.420 11.190 1.00 38.56 212 ALA A C 1
ATOM 1647 O O . ALA A 1 212 ? -3.926 -12.047 11.434 1.00 38.56 212 ALA A O 1
ATOM 1648 N N . ASN A 1 213 ? -2.095 -11.888 10.177 1.00 44.91 213 ASN A N 1
ATOM 1649 C CA . ASN A 1 213 ? -2.605 -10.710 9.458 1.00 44.91 213 ASN A CA 1
ATOM 1650 C C . ASN A 1 213 ? -2.409 -10.763 7.932 1.00 44.91 213 ASN A C 1
ATOM 1652 O O . ASN A 1 213 ? -1.826 -9.845 7.369 1.00 44.91 213 ASN A O 1
ATOM 1656 N N . HIS A 1 214 ? -2.892 -11.806 7.248 1.00 55.59 214 HIS A N 1
ATOM 1657 C CA . HIS A 1 214 ? -3.067 -11.731 5.791 1.00 55.59 214 HIS A CA 1
ATOM 1658 C C . HIS A 1 214 ? -4.506 -11.307 5.494 1.00 55.59 214 HIS A C 1
ATOM 1660 O O . HIS A 1 214 ? -5.428 -12.124 5.521 1.00 55.59 214 HIS A O 1
ATOM 1666 N N . TRP A 1 215 ? -4.705 -10.009 5.280 1.00 70.75 215 TRP A N 1
ATOM 1667 C CA . TRP A 1 215 ? -5.978 -9.489 4.795 1.00 70.75 215 TRP A CA 1
ATOM 1668 C C . TRP A 1 215 ? -6.165 -9.843 3.324 1.00 70.75 215 TRP A C 1
ATOM 1670 O O . TRP A 1 215 ? -5.211 -9.964 2.558 1.00 70.75 215 TRP A O 1
ATOM 1680 N N . THR A 1 216 ? -7.415 -9.960 2.897 1.00 85.75 216 THR A N 1
ATOM 1681 C CA . THR A 1 216 ? -7.760 -10.253 1.499 1.00 85.75 216 THR A CA 1
ATOM 1682 C C . THR A 1 216 ? -8.549 -9.105 0.878 1.00 85.75 216 THR A C 1
ATOM 1684 O O . THR A 1 216 ? -9.107 -8.256 1.578 1.00 85.75 216 THR A O 1
ATOM 1687 N N . ARG A 1 217 ? -8.653 -9.084 -0.459 1.00 89.62 217 ARG A N 1
ATOM 1688 C CA . ARG A 1 217 ? -9.592 -8.179 -1.153 1.00 89.62 217 ARG A CA 1
ATOM 1689 C C . ARG A 1 217 ? -11.018 -8.360 -0.623 1.00 89.62 217 ARG A C 1
ATOM 1691 O O . ARG A 1 217 ? -11.719 -7.374 -0.417 1.00 89.62 217 ARG A O 1
ATOM 1698 N N . ASP A 1 218 ? -11.407 -9.601 -0.338 1.00 91.94 218 ASP A N 1
ATOM 1699 C CA . ASP A 1 218 ? -12.719 -9.930 0.219 1.00 91.94 218 ASP A CA 1
ATOM 1700 C C . ASP A 1 218 ? -12.901 -9.381 1.636 1.00 91.94 218 ASP A C 1
ATOM 1702 O O . ASP A 1 218 ? -13.990 -8.923 1.976 1.00 91.94 218 ASP A O 1
ATOM 1706 N N . GLU A 1 219 ? -11.846 -9.363 2.456 1.00 94.44 219 GLU A N 1
ATOM 1707 C CA . GLU A 1 219 ? -11.891 -8.736 3.778 1.00 94.44 219 GLU A CA 1
ATOM 1708 C C . GLU A 1 219 ? -12.118 -7.223 3.686 1.00 94.44 219 GLU A C 1
ATOM 1710 O O . GLU A 1 219 ? -12.978 -6.699 4.393 1.00 94.44 219 GLU A O 1
ATOM 1715 N N . LEU A 1 220 ? -11.419 -6.523 2.784 1.00 97.00 220 LEU A N 1
ATOM 1716 C CA . LEU A 1 220 ? -11.636 -5.088 2.562 1.00 97.00 220 LEU A CA 1
ATOM 1717 C C . LEU A 1 220 ? -13.090 -4.802 2.163 1.00 97.00 220 LEU A C 1
ATOM 1719 O O . LEU A 1 220 ? -13.734 -3.928 2.744 1.00 97.00 220 LEU A O 1
ATOM 1723 N N . ILE A 1 221 ? -13.631 -5.572 1.215 1.00 97.75 221 ILE A N 1
ATOM 1724 C CA . ILE A 1 221 ? -15.021 -5.433 0.754 1.00 97.75 221 ILE A CA 1
ATOM 1725 C C . ILE A 1 221 ? -16.002 -5.746 1.891 1.00 97.75 221 ILE A C 1
ATOM 1727 O O . ILE A 1 221 ? -16.974 -5.018 2.101 1.00 97.75 221 ILE A O 1
ATOM 1731 N N . LYS A 1 222 ? -15.747 -6.811 2.657 1.00 97.88 222 LYS A N 1
ATOM 1732 C CA . LYS A 1 222 ? -16.566 -7.207 3.809 1.00 97.88 222 LYS A CA 1
ATOM 1733 C C . LYS A 1 222 ? -16.598 -6.110 4.870 1.00 97.88 222 LYS A C 1
ATOM 1735 O O . LYS A 1 222 ? -17.681 -5.768 5.342 1.00 97.88 222 LYS A O 1
ATOM 1740 N N . ASN A 1 223 ? -15.444 -5.546 5.217 1.00 98.06 223 ASN A N 1
ATOM 1741 C CA . ASN A 1 223 ? -15.334 -4.491 6.220 1.00 98.06 223 ASN A CA 1
ATOM 1742 C C . ASN A 1 223 ? -15.997 -3.198 5.733 1.00 98.06 223 ASN A C 1
ATOM 1744 O O . ASN A 1 223 ? -16.799 -2.627 6.467 1.00 98.06 223 ASN A O 1
ATOM 1748 N N . ALA A 1 224 ? -15.767 -2.778 4.483 1.00 98.44 224 ALA A N 1
ATOM 1749 C CA . ALA A 1 224 ? -16.433 -1.609 3.903 1.00 98.44 224 ALA A CA 1
ATOM 1750 C C . ALA A 1 224 ? -17.964 -1.767 3.911 1.00 98.44 224 ALA A C 1
ATOM 1752 O O . ALA A 1 224 ? -18.688 -0.875 4.360 1.00 98.44 224 ALA A O 1
ATOM 1753 N N . LYS A 1 225 ? -18.463 -2.943 3.508 1.00 98.19 225 LYS A N 1
ATOM 1754 C CA . LYS A 1 225 ? -19.893 -3.275 3.539 1.00 98.19 225 LYS A CA 1
ATOM 1755 C C . LYS A 1 225 ? -20.462 -3.282 4.959 1.00 98.19 225 LYS A C 1
ATOM 1757 O O . LYS A 1 225 ? -21.576 -2.808 5.160 1.00 98.19 225 LYS A O 1
ATOM 1762 N N . TYR A 1 226 ? -19.716 -3.803 5.934 1.00 98.25 226 TYR A N 1
ATOM 1763 C CA . TYR A 1 226 ? -20.131 -3.795 7.337 1.00 98.25 226 TYR A CA 1
ATOM 1764 C C . TYR A 1 226 ? -20.211 -2.372 7.897 1.00 98.25 226 TYR A C 1
ATOM 1766 O O . TYR A 1 226 ? -21.191 -2.016 8.551 1.00 98.25 226 TYR A O 1
ATOM 1774 N N . ILE A 1 227 ? -19.220 -1.529 7.602 1.00 98.31 227 ILE A N 1
ATOM 1775 C CA . ILE A 1 227 ? -19.227 -0.125 8.024 1.00 98.31 227 ILE A CA 1
ATOM 1776 C C . ILE A 1 227 ? -20.445 0.606 7.433 1.00 98.31 227 ILE A C 1
ATOM 1778 O O . ILE A 1 227 ? -21.079 1.398 8.126 1.00 98.31 227 ILE A O 1
ATOM 1782 N N . ALA A 1 228 ? -20.851 0.273 6.207 1.00 96.94 228 ALA A N 1
ATOM 1783 C CA . ALA A 1 228 ? -22.039 0.817 5.548 1.00 96.94 228 ALA A CA 1
ATOM 1784 C C . ALA A 1 228 ? -23.371 0.123 5.931 1.00 96.94 228 ALA A C 1
ATOM 1786 O O . ALA A 1 228 ? -24.344 0.193 5.175 1.00 96.94 228 ALA A O 1
ATOM 1787 N N . THR A 1 229 ? -23.444 -0.563 7.079 1.00 97.81 229 THR A N 1
ATOM 1788 C CA . THR A 1 229 ? -24.677 -1.236 7.529 1.00 97.81 229 THR A CA 1
ATOM 1789 C C . THR A 1 229 ? -25.838 -0.235 7.678 1.00 97.81 229 THR A C 1
ATOM 1791 O O . THR A 1 229 ? -25.685 0.764 8.384 1.00 97.81 229 THR A O 1
ATOM 1794 N N . PRO A 1 230 ? -27.022 -0.496 7.083 1.00 97.62 230 PRO A N 1
ATOM 1795 C CA . PRO A 1 230 ? -28.189 0.373 7.226 1.00 97.62 230 PRO A CA 1
ATOM 1796 C C . PRO A 1 230 ? -28.560 0.638 8.689 1.00 97.62 230 PRO A C 1
ATOM 1798 O O . PRO A 1 230 ? -28.646 -0.287 9.493 1.00 97.62 230 PRO A O 1
ATOM 1801 N N . GLY A 1 231 ? -28.799 1.908 9.025 1.00 96.31 231 GLY A N 1
ATOM 1802 C CA . GLY A 1 231 ? -29.142 2.333 10.387 1.00 96.31 231 GLY A CA 1
ATOM 1803 C C . GLY A 1 231 ? -27.948 2.494 11.335 1.00 96.31 231 GLY A C 1
ATOM 1804 O O . GLY A 1 231 ? -28.155 2.899 12.477 1.00 96.31 231 GLY A O 1
ATOM 1805 N N . LYS A 1 232 ? -26.718 2.224 10.877 1.00 97.94 232 LYS A N 1
ATOM 1806 C CA . LYS A 1 232 ? -25.485 2.464 11.635 1.00 97.94 232 LYS A CA 1
ATOM 1807 C C . LYS A 1 232 ? -24.656 3.606 11.045 1.00 97.94 232 LYS A C 1
ATOM 1809 O O . LYS A 1 232 ? -24.770 3.927 9.863 1.00 97.94 232 LYS A O 1
ATOM 1814 N N . GLY A 1 233 ? -23.811 4.209 11.878 1.00 97.38 233 GLY A N 1
ATOM 1815 C CA . GLY A 1 233 ? -22.882 5.271 11.496 1.00 97.38 233 GLY A CA 1
ATOM 1816 C C . GLY A 1 233 ? -21.470 5.078 12.047 1.00 97.38 233 GLY A C 1
ATOM 1817 O O . GLY A 1 233 ? -21.147 4.067 12.674 1.00 97.38 233 GLY A O 1
ATOM 1818 N N . ILE A 1 234 ? -20.626 6.084 11.811 1.00 98.50 234 ILE A N 1
ATOM 1819 C CA . ILE A 1 234 ? -19.244 6.129 12.293 1.00 98.50 234 ILE A CA 1
ATOM 1820 C C . ILE A 1 234 ? -19.108 7.244 13.327 1.00 98.50 234 ILE A C 1
ATOM 1822 O O . ILE A 1 234 ? -19.454 8.392 13.045 1.00 98.50 234 ILE A O 1
ATOM 1826 N N . LEU A 1 235 ? -18.543 6.933 14.493 1.00 98.31 235 LEU A N 1
ATOM 1827 C CA . LEU A 1 235 ? -18.103 7.951 15.447 1.00 98.31 235 LEU A CA 1
ATOM 1828 C C . LEU A 1 235 ? -16.683 8.408 15.085 1.00 98.31 235 LEU A C 1
ATOM 1830 O O . LEU A 1 235 ? -15.741 7.620 15.118 1.00 98.31 235 LEU A O 1
ATOM 1834 N N . ALA A 1 236 ? -16.510 9.685 14.752 1.00 97.75 236 ALA A N 1
ATOM 1835 C CA . ALA A 1 236 ? -15.191 10.277 14.530 1.00 97.75 236 ALA A CA 1
ATOM 1836 C C . ALA A 1 236 ? -14.627 10.817 15.857 1.00 97.75 236 ALA A C 1
ATOM 1838 O O . ALA A 1 236 ? -14.959 11.931 16.258 1.00 97.75 236 ALA A O 1
ATOM 1839 N N . ALA A 1 237 ? -13.812 10.010 16.542 1.00 97.31 237 ALA A N 1
ATOM 1840 C CA . ALA A 1 237 ? -13.152 10.330 17.814 1.00 97.31 237 ALA A CA 1
ATOM 1841 C C . ALA A 1 237 ? -11.629 10.525 17.638 1.00 97.31 237 ALA A C 1
ATOM 1843 O O . ALA A 1 237 ? -10.831 10.254 18.539 1.00 97.31 237 ALA A O 1
ATOM 1844 N N . ASP A 1 238 ? -11.219 10.973 16.449 1.00 96.62 238 ASP A N 1
ATOM 1845 C CA . ASP A 1 238 ? -9.838 11.065 15.982 1.00 96.62 238 ASP A CA 1
ATOM 1846 C C . ASP A 1 238 ? -9.212 12.455 16.147 1.00 96.62 238 ASP A C 1
ATOM 1848 O O . ASP A 1 238 ? -8.265 12.824 15.439 1.00 96.62 238 ASP A O 1
ATOM 1852 N N . GLU A 1 239 ? -9.730 13.263 17.076 1.00 94.25 239 GLU A N 1
ATOM 1853 C CA . GLU A 1 239 ? -9.138 14.563 17.356 1.00 94.25 239 GLU A CA 1
ATOM 1854 C C . GLU A 1 239 ? -7.719 14.412 17.902 1.00 94.25 239 GLU A C 1
ATOM 1856 O O . GLU A 1 239 ? -7.490 13.760 18.926 1.00 94.25 239 GLU A O 1
ATOM 1861 N N . SER A 1 240 ? -6.779 15.097 17.244 1.00 91.94 240 SER A N 1
ATOM 1862 C CA . SER A 1 240 ? -5.405 15.219 17.722 1.00 91.94 240 SER A CA 1
ATOM 1863 C C . SER A 1 240 ? -5.362 15.879 19.098 1.00 91.94 240 SER A C 1
ATOM 1865 O O . SER A 1 240 ? -6.272 16.624 19.476 1.00 91.94 240 SER A O 1
ATOM 1867 N N . THR A 1 241 ? -4.255 15.694 19.816 1.00 92.19 241 THR A N 1
ATOM 1868 C CA . THR A 1 241 ? -4.017 16.294 21.138 1.00 92.19 241 THR A CA 1
ATOM 1869 C C . THR A 1 241 ? -4.251 17.810 21.158 1.00 92.19 241 THR A C 1
ATOM 1871 O O . THR A 1 241 ? -4.798 18.342 22.123 1.00 92.19 241 THR A O 1
ATOM 1874 N N . GLY A 1 242 ? -3.895 18.516 20.078 1.00 91.19 242 GLY A N 1
ATOM 1875 C CA . GLY A 1 242 ? -4.148 19.953 19.944 1.00 91.19 242 GLY A CA 1
ATOM 1876 C C . GLY A 1 242 ? -5.627 20.293 19.731 1.00 91.19 242 GLY A C 1
ATOM 1877 O O . GLY A 1 242 ? -6.145 21.216 20.361 1.00 91.19 242 GLY A O 1
ATOM 1878 N N . THR A 1 243 ? -6.329 19.543 18.876 1.00 92.00 243 THR A N 1
ATOM 1879 C CA . THR A 1 243 ? -7.752 19.782 18.582 1.00 92.00 243 THR A CA 1
ATOM 1880 C C . THR A 1 243 ? -8.634 19.464 19.786 1.00 92.00 243 THR A C 1
ATOM 1882 O O . THR A 1 243 ? -9.483 20.279 20.150 1.00 92.00 243 THR A O 1
ATOM 1885 N N . ILE A 1 244 ? -8.412 18.325 20.450 1.00 95.06 244 ILE A N 1
ATOM 1886 C CA . ILE A 1 244 ? -9.180 17.957 21.644 1.00 95.06 244 ILE A CA 1
ATOM 1887 C C . ILE A 1 244 ? -8.896 18.898 22.818 1.00 95.06 244 ILE A C 1
ATOM 1889 O O . ILE A 1 244 ? -9.806 19.207 23.582 1.00 95.06 244 ILE A O 1
ATOM 1893 N N . GLY A 1 245 ? -7.681 19.450 22.908 1.00 94.81 245 GLY A N 1
ATOM 1894 C CA . GLY A 1 245 ? -7.337 20.455 23.912 1.00 94.81 245 GLY A CA 1
ATOM 1895 C C . GLY A 1 245 ? -8.242 21.687 23.865 1.00 94.81 245 GLY A C 1
ATOM 1896 O O . GLY A 1 245 ? -8.665 22.171 24.911 1.00 94.81 245 GLY A O 1
ATOM 1897 N N . LYS A 1 246 ? -8.623 22.151 22.664 1.00 95.50 246 LYS A N 1
ATOM 1898 C CA . LYS A 1 246 ? -9.583 23.259 22.509 1.00 95.50 246 LYS A CA 1
ATOM 1899 C C . LYS A 1 246 ? -10.980 22.889 23.018 1.00 95.50 246 LYS A C 1
ATOM 1901 O O . LYS A 1 246 ? -11.636 23.724 23.634 1.00 95.50 246 LYS A O 1
ATOM 1906 N N . ARG A 1 247 ? -11.427 21.643 22.797 1.00 94.50 247 ARG A N 1
ATOM 1907 C CA . ARG A 1 247 ? -12.715 21.154 23.321 1.00 94.50 247 ARG A CA 1
ATOM 1908 C C . ARG A 1 247 ? -12.698 21.066 24.847 1.00 94.50 247 ARG A C 1
ATOM 1910 O O . ARG A 1 247 ? -13.613 21.581 25.479 1.00 94.50 247 ARG A O 1
ATOM 1917 N N . LEU A 1 248 ? -11.657 20.479 25.439 1.00 96.31 248 LEU A N 1
ATOM 1918 C CA . LEU A 1 248 ? -11.534 20.356 26.898 1.00 96.31 248 LEU A CA 1
ATOM 1919 C C . LEU A 1 248 ? -11.453 21.730 27.579 1.00 96.31 248 LEU A C 1
ATOM 1921 O O . LEU A 1 248 ? -12.146 21.971 28.565 1.00 96.31 248 LEU A O 1
ATOM 1925 N N . ALA A 1 249 ? -10.707 22.672 26.995 1.00 96.25 249 ALA A N 1
ATOM 1926 C CA . ALA A 1 249 ? -10.634 24.041 27.500 1.00 96.25 249 ALA A CA 1
ATOM 1927 C C . ALA A 1 249 ? -12.009 24.734 27.533 1.00 96.25 249 ALA A C 1
ATOM 1929 O O . ALA A 1 249 ? -12.300 25.455 28.483 1.00 96.25 249 ALA A O 1
ATOM 1930 N N . SER A 1 250 ? -12.883 24.479 26.548 1.00 96.00 250 SER A N 1
ATOM 1931 C CA . SER A 1 250 ? -14.231 25.074 26.506 1.00 96.00 250 SER A CA 1
ATOM 1932 C C . SER A 1 250 ? -15.141 24.658 27.672 1.00 96.00 250 SER A C 1
ATOM 1934 O O . SER A 1 250 ? -16.117 25.347 27.959 1.00 96.00 250 SER A O 1
ATOM 1936 N N . ILE A 1 251 ? -14.800 23.567 28.364 1.00 96.19 251 ILE A N 1
ATOM 1937 C CA . ILE A 1 251 ? -15.507 23.053 29.544 1.00 96.19 251 ILE A CA 1
ATOM 1938 C C . ILE A 1 251 ? -14.639 23.097 30.813 1.00 96.19 251 ILE A C 1
ATOM 1940 O O . ILE A 1 251 ? -14.957 22.437 31.797 1.00 96.19 251 ILE A O 1
ATOM 1944 N N . ASN A 1 252 ? -13.552 23.881 30.806 1.00 96.81 252 ASN A N 1
ATOM 1945 C CA . ASN A 1 252 ? -12.609 24.037 31.921 1.00 96.81 252 ASN A CA 1
ATOM 1946 C C . ASN A 1 252 ? -11.941 22.726 32.388 1.00 96.81 252 ASN A C 1
ATOM 1948 O O . ASN A 1 252 ? -11.656 22.560 33.573 1.00 96.81 252 ASN A O 1
ATOM 1952 N N . VAL A 1 253 ? -11.672 21.800 31.463 1.00 97.25 253 VAL A N 1
ATOM 1953 C CA . VAL A 1 253 ? -10.940 20.553 31.733 1.00 97.25 253 VAL A CA 1
ATOM 1954 C C . VAL A 1 253 ? -9.516 20.653 31.184 1.00 97.25 253 VAL A C 1
ATOM 1956 O O . VAL A 1 253 ? -9.294 21.112 30.063 1.00 97.25 253 VAL A O 1
ATOM 1959 N N . GLU A 1 254 ? -8.532 20.211 31.969 1.00 97.06 254 GLU A N 1
ATOM 1960 C CA . GLU A 1 254 ? -7.120 20.235 31.575 1.00 97.06 254 GLU A CA 1
ATOM 1961 C C . GLU A 1 254 ? -6.814 19.209 30.467 1.00 97.06 254 GLU A C 1
ATOM 1963 O O . GLU A 1 254 ? -7.296 18.073 30.499 1.00 97.06 254 GLU A O 1
ATOM 1968 N N . ASN A 1 255 ? -5.969 19.579 29.497 1.00 97.75 255 ASN A N 1
ATOM 1969 C CA . ASN A 1 255 ? -5.568 18.705 28.389 1.00 97.75 255 ASN A CA 1
ATOM 1970 C C . ASN A 1 255 ? -4.421 17.745 28.763 1.00 97.75 255 ASN A C 1
ATOM 1972 O O . ASN A 1 255 ? -3.322 17.814 28.209 1.00 97.75 255 ASN A O 1
ATOM 1976 N N . ILE A 1 256 ? -4.700 16.818 29.673 1.00 97.19 256 ILE A N 1
ATOM 1977 C CA . ILE A 1 256 ? -3.809 15.709 30.043 1.00 97.19 256 ILE A CA 1
ATOM 1978 C C . ILE A 1 256 ? -4.317 14.382 29.473 1.00 97.19 256 ILE A C 1
ATOM 1980 O O . ILE A 1 256 ? -5.497 14.244 29.151 1.00 97.19 256 ILE A O 1
ATOM 1984 N N . GLU A 1 257 ? -3.425 13.398 29.351 1.00 96.19 257 GLU A N 1
ATOM 1985 C CA . GLU A 1 257 ? -3.744 12.084 28.777 1.00 96.19 257 GLU A CA 1
ATOM 1986 C C . GLU A 1 257 ? -4.913 11.401 29.493 1.00 96.19 257 GLU A C 1
ATOM 1988 O O . GLU A 1 257 ? -5.857 10.980 28.833 1.00 96.19 257 GLU A O 1
ATOM 1993 N N . ALA A 1 258 ? -4.919 11.406 30.830 1.00 96.94 258 ALA A N 1
ATOM 1994 C CA . ALA A 1 258 ? -5.989 10.808 31.628 1.00 96.94 258 ALA A CA 1
ATOM 1995 C C . ALA A 1 258 ? -7.379 11.397 31.311 1.00 96.94 258 ALA A C 1
ATOM 1997 O O . ALA A 1 258 ? -8.354 10.661 31.205 1.00 96.94 258 ALA A O 1
ATOM 1998 N N . ASN A 1 259 ? -7.479 12.712 31.084 1.00 97.62 259 ASN A N 1
ATOM 1999 C CA . ASN A 1 259 ? -8.753 13.355 30.739 1.00 97.62 259 ASN A CA 1
ATOM 2000 C C . ASN A 1 259 ? -9.184 13.037 29.303 1.00 97.62 259 ASN A C 1
ATOM 2002 O O . ASN A 1 259 ? -10.374 12.879 29.027 1.00 97.62 259 ASN A O 1
ATOM 2006 N N . ARG A 1 260 ? -8.222 12.918 28.378 1.00 97.88 260 ARG A N 1
ATOM 2007 C CA . ARG A 1 260 ? -8.495 12.469 27.007 1.00 97.88 260 ARG A CA 1
ATOM 2008 C C . ARG A 1 260 ? -8.979 11.021 26.999 1.00 97.88 260 ARG A C 1
ATOM 2010 O O . ARG A 1 260 ? -9.972 10.737 26.336 1.00 97.88 260 ARG A O 1
ATOM 2017 N N . GLN A 1 261 ? -8.328 10.144 27.756 1.00 97.62 261 GLN A N 1
ATOM 2018 C CA . GLN A 1 261 ? -8.721 8.750 27.940 1.00 97.62 261 GLN A CA 1
ATOM 2019 C C . GLN A 1 261 ? -10.125 8.652 28.547 1.00 97.62 261 GLN A C 1
ATOM 2021 O O . GLN A 1 261 ? -10.980 7.999 27.960 1.00 97.62 261 GLN A O 1
ATOM 2026 N N . ALA A 1 262 ? -10.400 9.373 29.640 1.00 97.31 262 ALA A N 1
ATOM 2027 C CA . ALA A 1 262 ? -11.707 9.380 30.300 1.00 97.31 262 ALA A CA 1
ATOM 2028 C C . ALA A 1 262 ? -12.839 9.845 29.369 1.00 97.31 262 ALA A C 1
ATOM 2030 O O . ALA A 1 262 ? -13.925 9.270 29.376 1.00 97.31 262 ALA A O 1
ATOM 2031 N N . LEU A 1 263 ? -12.590 10.847 28.517 1.00 97.06 263 LEU A N 1
ATOM 2032 C CA . LEU A 1 263 ? -13.560 11.268 27.505 1.00 97.06 263 LEU A CA 1
ATOM 2033 C C . LEU A 1 263 ? -13.840 10.158 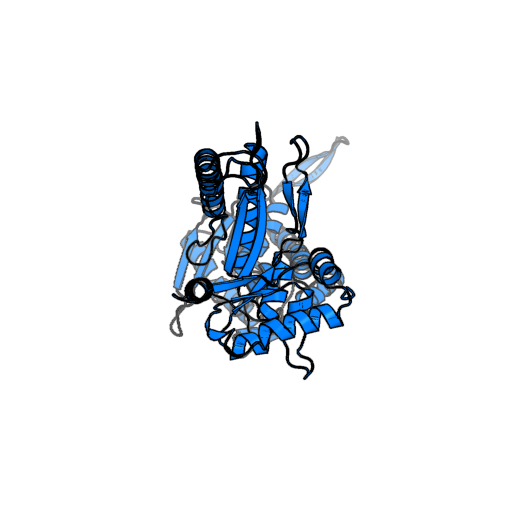26.481 1.00 97.06 263 LEU A C 1
ATOM 2035 O O . LEU A 1 263 ? -14.986 9.975 26.080 1.00 97.06 263 LEU A O 1
ATOM 2039 N N . ARG A 1 264 ? -12.816 9.429 26.027 1.00 97.81 264 ARG A N 1
ATOM 2040 C CA . ARG A 1 264 ? -13.005 8.347 25.047 1.00 97.81 264 ARG A CA 1
ATOM 2041 C C . ARG A 1 264 ? -13.666 7.129 25.688 1.00 97.81 264 ARG A C 1
ATOM 2043 O O . ARG A 1 264 ? -14.571 6.561 25.090 1.00 97.81 264 ARG A O 1
ATOM 2050 N N . GLU A 1 265 ? -13.316 6.811 26.929 1.00 97.81 265 GLU A N 1
ATOM 2051 C CA . GLU A 1 265 ? -14.000 5.794 27.727 1.00 97.81 265 GLU A CA 1
ATOM 2052 C C . GLU A 1 265 ? -15.482 6.125 27.900 1.00 97.81 265 GLU A C 1
ATOM 2054 O O . GLU A 1 265 ? -16.319 5.266 27.635 1.00 97.81 265 GLU A O 1
ATOM 2059 N N . LEU A 1 266 ? -15.824 7.376 28.231 1.00 97.00 266 LEU A N 1
ATOM 2060 C CA . LEU A 1 266 ? -17.212 7.841 28.305 1.00 97.00 266 LEU A CA 1
ATOM 2061 C C . LEU A 1 266 ? -17.970 7.560 26.998 1.00 97.00 266 LEU A C 1
ATOM 2063 O O . LEU A 1 266 ? -19.094 7.069 27.034 1.00 97.00 266 LEU A O 1
ATOM 2067 N N . LEU A 1 267 ? -17.363 7.857 25.845 1.00 97.12 267 LEU A N 1
ATOM 2068 C CA . LEU A 1 267 ? -17.992 7.633 24.540 1.00 97.12 267 LEU A CA 1
ATOM 2069 C C . LEU A 1 267 ? -18.167 6.142 24.220 1.00 97.12 267 LEU A C 1
ATOM 2071 O O . LEU A 1 267 ? -19.195 5.760 23.666 1.00 97.12 267 LEU A O 1
ATOM 2075 N N . PHE A 1 268 ? -17.183 5.303 24.552 1.00 96.88 268 PHE A N 1
ATOM 2076 C CA . PHE A 1 268 ? -17.190 3.879 24.192 1.00 96.88 268 PHE A CA 1
ATOM 2077 C C . PHE A 1 268 ? -17.957 3.006 25.187 1.00 96.88 268 PHE A C 1
ATOM 2079 O O . PHE A 1 268 ? -18.317 1.884 24.857 1.00 96.88 268 PHE A O 1
ATOM 2086 N N . THR A 1 269 ? -18.235 3.514 26.386 1.00 95.12 269 THR A N 1
ATOM 2087 C CA . THR A 1 269 ? -19.004 2.810 27.425 1.00 95.12 269 THR A CA 1
ATOM 2088 C C . THR A 1 269 ? -20.396 3.402 27.641 1.00 95.12 269 THR A C 1
ATOM 2090 O O . THR A 1 269 ? -21.143 2.923 28.494 1.00 95.12 269 THR A O 1
ATOM 2093 N N . ALA A 1 270 ? -20.775 4.419 26.857 1.00 96.44 270 ALA A N 1
ATOM 2094 C CA . ALA A 1 270 ? -22.108 5.000 26.896 1.00 96.44 270 ALA A CA 1
ATOM 2095 C C . ALA A 1 270 ? -23.173 3.908 26.653 1.00 96.44 270 ALA A C 1
ATOM 2097 O O . ALA A 1 270 ? -23.138 3.254 25.601 1.00 96.44 270 ALA A O 1
ATOM 2098 N N . PRO A 1 271 ? -24.125 3.707 27.589 1.00 94.62 271 PRO A N 1
ATOM 2099 C CA . PRO A 1 271 ? -25.154 2.685 27.450 1.00 94.62 271 PRO A CA 1
ATOM 2100 C C . PRO A 1 271 ? -25.903 2.832 26.130 1.00 94.62 271 PRO A C 1
ATOM 2102 O O . PRO A 1 271 ? -26.242 3.944 25.725 1.00 94.62 271 PRO A O 1
ATOM 2105 N N . ASP A 1 272 ? -26.138 1.707 25.457 1.00 93.44 272 ASP A N 1
ATOM 2106 C CA . ASP A 1 272 ? -26.910 1.622 24.216 1.00 93.44 272 ASP A CA 1
ATOM 2107 C C . ASP A 1 272 ? -26.349 2.413 23.017 1.00 93.44 272 ASP A C 1
ATOM 2109 O O . ASP A 1 272 ? -26.945 2.368 21.943 1.00 93.44 272 ASP A O 1
ATOM 2113 N N . ALA A 1 273 ? -25.205 3.095 23.134 1.00 92.69 273 ALA A N 1
ATOM 2114 C CA . ALA A 1 273 ? -24.670 3.927 22.055 1.00 92.69 273 ALA A CA 1
ATOM 2115 C C . ALA A 1 273 ? -24.070 3.096 20.910 1.00 92.69 273 ALA A C 1
ATOM 2117 O O . ALA A 1 273 ? -24.292 3.389 19.733 1.00 92.69 273 ALA A O 1
ATOM 2118 N N . LEU A 1 274 ? -23.333 2.031 21.243 1.00 94.44 274 LEU A N 1
ATOM 2119 C CA . LEU A 1 274 ? -22.563 1.252 20.267 1.00 94.44 274 LEU A CA 1
ATOM 2120 C C . LEU A 1 274 ? -23.438 0.481 19.266 1.00 94.44 274 LEU A C 1
ATOM 2122 O O . LEU A 1 274 ? -22.987 0.197 18.159 1.00 94.44 274 LEU A O 1
ATOM 2126 N N . GLN A 1 275 ? -24.710 0.212 19.586 1.00 95.69 275 GLN A N 1
ATOM 2127 C CA . GLN A 1 275 ? -25.626 -0.467 18.660 1.00 95.69 275 GLN A CA 1
ATOM 2128 C C . GLN A 1 275 ? -25.887 0.343 17.377 1.00 95.69 275 GLN A C 1
ATOM 2130 O O . GLN A 1 275 ? -26.169 -0.239 16.330 1.00 95.69 275 GLN A O 1
ATOM 2135 N N . TYR A 1 276 ? -25.751 1.671 17.447 1.00 97.25 276 TYR A N 1
ATOM 2136 C CA . TYR A 1 276 ? -25.910 2.587 16.314 1.00 97.25 276 TYR A CA 1
ATOM 2137 C C . TYR A 1 276 ? -24.604 2.808 15.547 1.00 97.25 276 TYR A C 1
ATOM 2139 O O . TYR A 1 276 ? -24.582 3.538 14.556 1.00 97.25 276 TYR A O 1
ATOM 2147 N N . LEU A 1 277 ? -23.505 2.199 15.994 1.00 98.12 277 LEU A N 1
ATOM 2148 C CA . LEU A 1 277 ? -22.193 2.358 15.392 1.00 98.12 277 LEU A CA 1
ATOM 2149 C C . LEU A 1 277 ? -21.777 1.080 14.664 1.00 98.12 277 LEU A C 1
ATOM 2151 O O . LEU A 1 277 ? -22.017 -0.049 15.102 1.00 98.12 277 LEU A O 1
ATOM 2155 N N . SER A 1 278 ? -21.163 1.272 13.505 1.00 98.19 278 SER A N 1
ATOM 2156 C CA . SER A 1 278 ? -20.486 0.228 12.735 1.00 98.19 278 SER A CA 1
ATOM 2157 C C . SER A 1 278 ? -18.970 0.412 12.755 1.00 98.19 278 SER A C 1
ATOM 2159 O O . SER A 1 278 ? -18.240 -0.563 12.586 1.00 98.19 278 SER A O 1
ATOM 2161 N N . GLY A 1 279 ? -18.490 1.630 13.024 1.00 98.38 279 GLY A N 1
ATOM 2162 C CA . GLY A 1 279 ? -17.078 1.891 13.258 1.00 98.38 279 GLY A CA 1
ATOM 2163 C C . GLY A 1 279 ? -16.805 3.129 14.109 1.00 98.38 279 GLY A C 1
ATOM 2164 O O . GLY A 1 279 ? -17.651 4.015 14.247 1.00 98.38 279 GLY A O 1
ATOM 2165 N N . VAL A 1 280 ? -15.593 3.205 14.654 1.00 98.69 280 VAL A N 1
ATOM 2166 C CA . VAL A 1 280 ? -15.069 4.400 15.333 1.00 98.69 280 VAL A CA 1
ATOM 2167 C C . VAL A 1 280 ? -13.708 4.752 14.758 1.00 98.69 280 VAL A C 1
ATOM 2169 O O . VAL A 1 280 ? -12.833 3.896 14.696 1.00 98.69 280 VAL A O 1
ATOM 2172 N N . ILE A 1 281 ? -13.504 6.008 14.364 1.00 98.69 281 ILE A N 1
ATOM 2173 C CA . ILE A 1 281 ? -12.184 6.502 13.958 1.00 98.69 281 ILE A CA 1
ATOM 2174 C C . ILE A 1 281 ? -11.467 6.993 15.210 1.00 98.69 281 ILE A C 1
ATOM 2176 O O . ILE A 1 281 ? -11.947 7.904 15.881 1.00 98.69 281 ILE A O 1
ATOM 2180 N N . LEU A 1 282 ? -10.320 6.398 15.508 1.00 98.44 282 LEU A N 1
ATOM 2181 C CA . LEU A 1 282 ? -9.489 6.706 16.661 1.00 98.44 282 LEU A CA 1
ATOM 2182 C C . LEU A 1 282 ? -8.306 7.589 16.258 1.00 98.44 282 LEU A C 1
ATOM 2184 O O . LEU A 1 282 ? -7.850 7.581 15.109 1.00 98.44 282 LEU A O 1
ATOM 2188 N N . PHE A 1 283 ? -7.785 8.333 17.230 1.00 97.75 283 PHE A N 1
ATOM 2189 C CA . PHE A 1 283 ? -6.443 8.904 17.158 1.00 97.75 283 PHE A CA 1
ATOM 2190 C C . PHE A 1 283 ? -5.421 7.875 17.663 1.00 97.75 283 PHE A C 1
ATOM 2192 O O . PHE A 1 283 ? -5.769 6.994 18.447 1.00 97.75 283 PHE A O 1
ATOM 2199 N N . GLU A 1 284 ? -4.160 7.994 17.240 1.00 95.38 284 GLU A N 1
ATOM 2200 C CA . GLU A 1 284 ? -3.098 7.032 17.576 1.00 95.38 284 GLU A CA 1
ATOM 2201 C C . GLU A 1 284 ? -2.943 6.816 19.087 1.00 95.38 284 GLU A C 1
ATOM 2203 O O . GLU A 1 284 ? -2.836 5.678 19.526 1.00 95.38 284 GLU A O 1
ATOM 2208 N N . GLU A 1 285 ? -3.032 7.883 19.889 1.00 96.25 285 GLU A N 1
ATOM 2209 C CA . GLU A 1 285 ? -3.032 7.784 21.356 1.00 96.25 285 GLU A CA 1
ATOM 2210 C C . GLU A 1 285 ? -4.156 6.863 21.864 1.00 96.25 285 GLU A C 1
ATOM 2212 O O . GLU A 1 285 ? -3.922 5.976 22.677 1.00 96.25 285 GLU A O 1
ATOM 2217 N N . THR A 1 286 ? -5.373 7.028 21.342 1.00 97.69 286 THR A N 1
ATOM 2218 C CA . THR A 1 286 ? -6.557 6.279 21.781 1.00 97.69 286 THR A CA 1
ATOM 2219 C C . THR A 1 286 ? -6.534 4.821 21.330 1.00 97.69 286 THR A C 1
ATOM 2221 O O . THR A 1 286 ? -7.033 3.964 22.052 1.00 97.69 2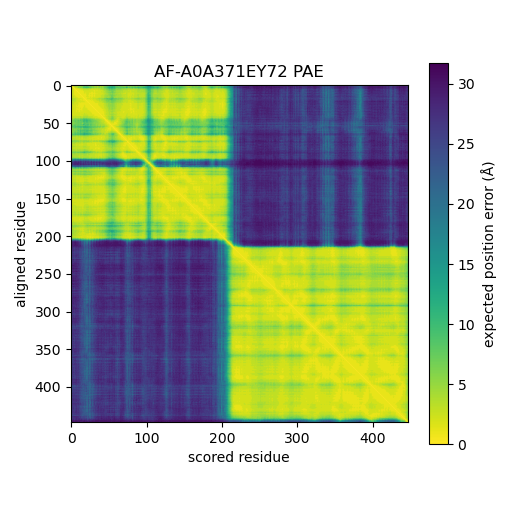86 THR A O 1
ATOM 2224 N N . LEU A 1 287 ? -5.932 4.511 20.177 1.00 97.69 287 LEU A N 1
ATOM 2225 C CA . LEU A 1 287 ? -5.816 3.133 19.683 1.00 97.69 287 LEU A CA 1
ATOM 2226 C C . LEU A 1 287 ? -5.102 2.212 20.689 1.00 97.69 287 LEU A C 1
ATOM 2228 O O . LEU A 1 287 ? -5.449 1.040 20.801 1.00 97.69 287 LEU A O 1
ATOM 2232 N N . TYR A 1 288 ? -4.140 2.753 21.441 1.00 96.62 288 TYR A N 1
ATOM 2233 C CA . TYR A 1 288 ? -3.349 2.009 22.426 1.00 96.62 288 TYR A CA 1
ATOM 2234 C C . TYR A 1 288 ? -3.789 2.240 23.882 1.00 96.62 288 TYR A C 1
ATOM 2236 O O . TYR A 1 288 ? -3.184 1.690 24.805 1.00 96.62 288 TYR A O 1
ATOM 2244 N N . GLN A 1 289 ? -4.839 3.036 24.101 1.00 97.56 289 GLN A N 1
ATOM 2245 C CA . GLN A 1 289 ? -5.407 3.278 25.425 1.00 97.56 289 GLN A CA 1
ATOM 2246 C C . GLN A 1 289 ? -6.356 2.157 25.865 1.00 97.56 289 GLN A C 1
ATOM 2248 O O . GLN A 1 289 ? -6.793 1.297 25.094 1.00 97.56 289 GLN A O 1
ATOM 2253 N N . LYS A 1 290 ? -6.658 2.180 27.162 1.00 97.38 290 LYS A N 1
ATOM 2254 C CA . LYS A 1 290 ? -7.478 1.194 27.862 1.00 97.38 290 LYS A CA 1
ATOM 2255 C C . LYS A 1 290 ? -8.581 1.898 28.650 1.00 97.38 290 LYS A C 1
ATOM 2257 O O . LYS A 1 290 ? -8.490 3.096 28.895 1.00 97.38 290 LYS A O 1
ATOM 2262 N N . THR A 1 291 ? -9.594 1.167 29.080 1.00 96.38 291 THR A N 1
ATOM 2263 C CA . THR A 1 291 ? -10.533 1.617 30.108 1.00 96.38 291 THR A CA 1
ATOM 2264 C C . THR A 1 291 ? -9.828 1.754 31.457 1.00 96.38 291 THR A C 1
ATOM 2266 O O . THR A 1 291 ? -8.723 1.233 31.655 1.00 96.38 291 THR A O 1
ATOM 2269 N N . SER A 1 292 ? -10.484 2.416 32.404 1.00 94.38 292 SER A N 1
ATOM 2270 C CA . SER A 1 292 ? -10.072 2.490 33.809 1.00 94.38 292 SER A CA 1
ATOM 2271 C C . SER A 1 292 ? -9.872 1.108 34.454 1.00 94.38 292 SER A C 1
ATOM 2273 O O . SER A 1 292 ? -8.960 0.940 35.262 1.00 94.38 292 SER A O 1
ATOM 2275 N N . ASP A 1 293 ? -10.623 0.096 34.006 1.00 93.31 293 ASP A N 1
ATOM 2276 C CA . ASP A 1 293 ? -10.492 -1.310 34.424 1.00 93.31 293 ASP A CA 1
ATOM 2277 C C . ASP A 1 293 ? -9.402 -2.097 33.658 1.00 93.31 293 ASP A C 1
ATOM 2279 O O . ASP A 1 293 ? -9.228 -3.300 33.855 1.00 93.31 293 ASP A O 1
ATOM 2283 N N . GLY A 1 294 ? -8.644 -1.440 32.772 1.00 94.81 294 GLY A N 1
ATOM 2284 C CA . GLY A 1 294 ? -7.482 -2.017 32.089 1.00 94.81 294 GLY A CA 1
ATOM 2285 C C . GLY A 1 294 ? -7.770 -2.733 30.765 1.00 94.81 294 GLY A C 1
ATOM 2286 O O . GLY A 1 294 ? -6.854 -3.339 30.198 1.00 94.81 294 GLY A O 1
ATOM 2287 N N . LYS A 1 295 ? -8.992 -2.639 30.233 1.00 96.50 295 LYS A N 1
ATOM 2288 C CA . LYS A 1 295 ? -9.383 -3.265 28.963 1.00 96.50 295 LYS A CA 1
ATOM 2289 C C . LYS A 1 295 ? -9.047 -2.374 27.760 1.00 96.50 295 LYS A C 1
ATOM 2291 O O . LYS A 1 295 ? -9.476 -1.225 27.757 1.00 96.50 295 LYS A O 1
ATOM 2296 N N . PRO A 1 296 ? -8.321 -2.840 26.730 1.00 97.88 296 PRO A N 1
ATOM 2297 C CA . PRO A 1 296 ? -8.070 -2.054 25.518 1.00 97.88 296 PRO A CA 1
ATOM 2298 C C . PRO A 1 296 ? -9.352 -1.524 24.870 1.00 97.88 296 PRO A C 1
ATOM 2300 O O . PRO A 1 296 ? -10.326 -2.259 24.729 1.00 97.88 296 PRO A O 1
ATOM 2303 N N . PHE A 1 297 ? -9.352 -0.264 24.421 1.00 98.12 297 PHE A N 1
ATOM 2304 C CA . PHE A 1 297 ? -10.527 0.299 23.741 1.00 98.12 297 PHE A CA 1
ATOM 2305 C C . PHE A 1 297 ? -10.887 -0.460 22.465 1.00 98.12 297 PHE A C 1
ATOM 2307 O O . PHE A 1 297 ? -12.064 -0.589 22.144 1.00 98.12 297 PHE A O 1
ATOM 2314 N N . VAL A 1 298 ? -9.890 -1.005 21.770 1.00 97.44 298 VAL A N 1
ATOM 2315 C CA . VAL A 1 298 ? -10.105 -1.865 20.602 1.00 97.44 298 VAL A CA 1
ATOM 2316 C C . VAL A 1 298 ? -10.966 -3.078 20.962 1.00 97.44 298 VAL A C 1
ATOM 2318 O O . VAL A 1 298 ? -11.970 -3.313 20.298 1.00 97.44 298 VAL A O 1
ATOM 2321 N N . GLU A 1 299 ? -10.670 -3.760 22.071 1.00 97.00 299 GLU A N 1
ATOM 2322 C CA . GLU A 1 299 ? -11.472 -4.898 22.542 1.00 97.00 299 GLU A CA 1
ATOM 2323 C C . GLU A 1 299 ? -12.896 -4.477 22.940 1.00 97.00 299 GLU A C 1
ATOM 2325 O O . GLU A 1 299 ? -13.854 -5.192 22.653 1.00 97.00 299 GLU A O 1
ATOM 2330 N N . VAL A 1 300 ? -13.066 -3.301 23.566 1.00 97.12 300 VAL A N 1
ATOM 2331 C CA . VAL A 1 300 ? -14.402 -2.756 23.894 1.00 97.12 300 VAL A CA 1
ATOM 2332 C C . VAL A 1 300 ? -15.249 -2.582 22.631 1.00 97.12 300 VAL A C 1
ATOM 2334 O O . VAL A 1 300 ? -16.429 -2.934 22.623 1.00 97.12 300 VAL A O 1
ATOM 2337 N N . LEU A 1 301 ? -14.659 -2.045 21.561 1.00 97.75 301 LEU A N 1
ATOM 2338 C CA . LEU A 1 301 ? -15.350 -1.834 20.290 1.00 97.75 301 LEU A CA 1
ATOM 2339 C C . LEU A 1 301 ? -15.665 -3.165 19.595 1.00 97.75 301 LEU A C 1
ATOM 2341 O O . LEU A 1 301 ? -16.804 -3.375 19.170 1.00 97.75 301 LEU A O 1
ATOM 2345 N N . GLU A 1 302 ? -14.696 -4.079 19.528 1.00 96.31 302 GLU A N 1
ATOM 2346 C CA . GLU A 1 302 ? -14.841 -5.376 18.859 1.00 96.31 302 GLU A CA 1
ATOM 2347 C C . GLU A 1 302 ? -15.940 -6.241 19.488 1.00 96.31 302 GLU A C 1
ATOM 2349 O O . GLU A 1 302 ? -16.788 -6.771 18.767 1.00 96.31 302 GLU A O 1
ATOM 2354 N N . GLU A 1 303 ? -16.006 -6.320 20.820 1.00 95.81 303 GLU A N 1
ATOM 2355 C CA . GLU A 1 303 ? -17.058 -7.069 21.526 1.00 95.81 303 GLU A CA 1
ATOM 2356 C C . GLU A 1 303 ? -18.468 -6.533 21.265 1.00 95.81 303 GLU A C 1
ATOM 2358 O O . GLU A 1 303 ? -19.449 -7.277 21.314 1.00 95.81 303 GLU A O 1
ATOM 2363 N N . ASN A 1 304 ? -18.575 -5.245 20.947 1.00 96.38 304 ASN A N 1
ATOM 2364 C CA . ASN A 1 304 ? -19.833 -4.591 20.608 1.00 96.38 304 ASN A CA 1
ATOM 2365 C C . ASN A 1 304 ? -20.090 -4.554 19.094 1.00 96.38 304 ASN A C 1
ATOM 2367 O O . ASN A 1 304 ? -21.007 -3.874 18.631 1.00 96.38 304 ASN A O 1
ATOM 2371 N N . ASN A 1 305 ? -19.323 -5.321 18.311 1.00 96.69 305 ASN A N 1
ATOM 2372 C CA . ASN A 1 305 ? -19.390 -5.365 16.852 1.00 96.69 305 ASN A CA 1
ATOM 2373 C C . ASN A 1 305 ? -19.201 -3.977 16.212 1.00 96.69 305 ASN A C 1
ATOM 2375 O O . ASN A 1 305 ? -19.885 -3.617 15.250 1.00 96.69 305 ASN A O 1
ATOM 2379 N N . VAL A 1 306 ? -18.286 -3.175 16.743 1.00 98.25 306 VAL A N 1
ATOM 2380 C CA . VAL A 1 306 ? -17.906 -1.881 16.177 1.00 98.25 306 VAL A CA 1
ATOM 2381 C C . VAL A 1 306 ? -16.478 -1.990 15.672 1.00 98.25 306 VAL A C 1
ATOM 2383 O O . VAL A 1 306 ? -15.570 -2.328 16.423 1.00 98.25 306 VAL A O 1
ATOM 2386 N N . ILE A 1 307 ? -16.265 -1.723 14.385 1.00 98.31 307 ILE A N 1
ATOM 2387 C CA . ILE A 1 307 ? -14.936 -1.849 13.795 1.00 98.31 307 ILE A CA 1
ATOM 2388 C C . ILE A 1 307 ? -14.047 -0.687 14.287 1.00 98.31 307 ILE A C 1
ATOM 2390 O O . ILE A 1 307 ? -14.461 0.473 14.200 1.00 98.31 307 ILE A O 1
ATOM 2394 N N . PRO A 1 308 ? -12.820 -0.941 14.771 1.00 98.62 308 PRO A N 1
ATOM 2395 C CA . PRO A 1 308 ? -11.854 0.115 15.045 1.00 98.62 308 PRO A CA 1
ATOM 2396 C C . PRO A 1 308 ? -11.241 0.653 13.746 1.00 98.62 308 PRO A C 1
ATOM 2398 O O . PRO A 1 308 ? -10.811 -0.098 12.863 1.00 98.62 308 PRO A O 1
ATOM 2401 N N . GLY A 1 309 ? -11.169 1.973 13.636 1.00 98.62 309 GLY A N 1
ATOM 2402 C CA . GLY A 1 309 ? -10.494 2.682 12.559 1.00 98.62 309 GLY A CA 1
ATOM 2403 C C . GLY A 1 309 ? -9.473 3.673 13.092 1.00 98.62 309 GLY A C 1
ATOM 2404 O O . GLY A 1 309 ? -9.499 4.040 14.263 1.00 98.62 309 GLY A O 1
ATOM 2405 N N . ILE A 1 310 ? -8.564 4.124 12.233 1.00 98.62 310 ILE A N 1
ATOM 2406 C CA . ILE A 1 310 ? -7.440 4.977 12.636 1.00 98.62 310 ILE A CA 1
ATOM 2407 C C . ILE A 1 310 ? -7.261 6.165 11.689 1.00 98.62 310 ILE A C 1
ATOM 2409 O O . ILE A 1 310 ? -7.264 6.025 10.465 1.00 98.62 310 ILE A O 1
ATOM 2413 N N . LYS A 1 311 ? -7.070 7.365 12.237 1.00 98.38 311 LYS A N 1
ATOM 2414 C CA . LYS A 1 311 ? -6.608 8.513 11.450 1.00 98.38 311 LYS A CA 1
ATOM 2415 C C . LYS A 1 311 ? -5.108 8.392 11.188 1.00 98.38 311 LYS A C 1
ATOM 2417 O O . LYS A 1 311 ? -4.327 8.302 12.130 1.00 98.38 311 LYS A O 1
ATOM 2422 N N . VAL A 1 312 ? -4.701 8.449 9.918 1.00 98.12 312 VAL A N 1
ATOM 2423 C CA . VAL A 1 312 ? -3.291 8.237 9.527 1.00 98.12 312 VAL A CA 1
ATOM 2424 C C . VAL A 1 312 ? -2.624 9.447 8.866 1.00 98.12 312 VAL A C 1
ATOM 2426 O O . VAL A 1 312 ? -1.392 9.456 8.725 1.00 98.12 312 VAL A O 1
ATOM 2429 N N . ASP A 1 313 ? -3.398 10.478 8.507 1.00 97.44 313 ASP A N 1
ATOM 2430 C CA . ASP A 1 313 ? -2.853 11.761 8.054 1.00 97.44 313 ASP A CA 1
ATOM 2431 C C . ASP A 1 313 ? -2.123 12.504 9.184 1.00 97.44 313 ASP A C 1
ATOM 2433 O O . ASP A 1 313 ? -2.476 12.403 10.362 1.00 97.44 313 ASP A O 1
ATOM 2437 N N . LYS A 1 314 ? -1.091 13.269 8.820 1.00 95.06 314 LYS A N 1
ATOM 2438 C CA . LYS A 1 314 ? -0.293 14.100 9.737 1.00 95.06 314 LYS A CA 1
ATOM 2439 C C . LYS A 1 314 ? -0.649 15.587 9.612 1.00 95.06 314 LYS A C 1
ATOM 2441 O O . LYS A 1 314 ? 0.193 16.453 9.855 1.00 95.06 314 LYS A O 1
ATOM 2446 N N . GLY A 1 315 ? -1.901 15.875 9.250 1.00 93.94 315 GLY A N 1
ATOM 2447 C CA . GLY A 1 315 ? -2.423 17.227 9.093 1.00 93.94 315 GLY A CA 1
ATOM 2448 C C . GLY A 1 315 ? -2.117 17.875 7.744 1.00 93.94 315 GLY A C 1
ATOM 2449 O O . GLY A 1 315 ? -1.458 17.305 6.873 1.00 93.94 315 GLY A O 1
ATOM 2450 N N . VAL A 1 316 ? -2.644 19.087 7.587 1.00 96.06 316 VAL A N 1
ATOM 2451 C CA . VAL A 1 316 ? -2.521 19.888 6.368 1.00 96.06 316 VAL A CA 1
ATOM 2452 C C . VAL A 1 316 ? -1.255 20.741 6.376 1.00 96.06 316 VAL A C 1
ATOM 2454 O O . VAL A 1 316 ? -0.785 21.164 7.431 1.00 96.06 316 VAL A O 1
ATOM 2457 N N . VAL A 1 317 ? -0.733 21.016 5.187 1.00 97.19 317 VAL A N 1
ATOM 2458 C CA . VAL A 1 317 ? 0.365 21.949 4.919 1.00 97.19 317 VAL A CA 1
ATOM 2459 C C . VAL A 1 317 ? -0.029 22.863 3.766 1.00 97.19 317 VAL A C 1
ATOM 2461 O O . VAL A 1 317 ? -0.777 22.461 2.874 1.00 97.19 317 VAL A O 1
ATOM 2464 N N . GLU A 1 318 ? 0.451 24.101 3.789 1.00 97.75 318 GLU A N 1
ATOM 2465 C CA . GLU A 1 318 ? 0.133 25.087 2.757 1.00 97.75 318 GLU A CA 1
ATOM 2466 C C . GLU A 1 318 ? 0.756 24.706 1.406 1.00 97.75 318 GLU A C 1
ATOM 2468 O O . GLU A 1 318 ? 1.917 24.296 1.325 1.00 97.75 318 GLU A O 1
ATOM 2473 N N . LEU A 1 319 ? -0.024 24.840 0.333 1.00 96.94 319 LEU A N 1
ATOM 2474 C CA . LEU A 1 319 ? 0.447 24.664 -1.034 1.00 96.94 319 LEU A CA 1
ATOM 2475 C C . LEU A 1 319 ? 1.118 25.953 -1.511 1.00 96.94 319 LEU A C 1
ATOM 2477 O O . LEU A 1 319 ? 0.459 26.966 -1.756 1.00 96.94 319 LEU A O 1
ATOM 2481 N N . ALA A 1 320 ? 2.439 25.904 -1.674 1.00 96.31 320 ALA A N 1
ATOM 2482 C CA . ALA A 1 320 ? 3.218 27.039 -2.154 1.00 96.31 320 ALA A CA 1
ATOM 2483 C C . ALA A 1 320 ? 2.703 27.550 -3.512 1.00 96.31 320 ALA A C 1
ATOM 2485 O O . ALA A 1 320 ? 2.421 26.770 -4.421 1.00 96.31 320 ALA A O 1
ATOM 2486 N N . GLY A 1 321 ? 2.608 28.874 -3.651 1.00 95.31 321 GLY A N 1
ATOM 2487 C CA . GLY A 1 321 ? 2.111 29.520 -4.870 1.00 95.31 321 GLY A CA 1
ATOM 2488 C C . GLY A 1 321 ? 0.585 29.555 -5.000 1.00 95.31 321 GLY A C 1
ATOM 2489 O O . GLY A 1 321 ? 0.085 30.019 -6.021 1.00 95.31 321 GLY A O 1
ATOM 2490 N N . THR A 1 322 ? -0.151 29.104 -3.982 1.00 97.25 322 THR A N 1
ATOM 2491 C CA . THR A 1 322 ? -1.611 29.251 -3.897 1.00 97.25 322 THR A CA 1
ATOM 2492 C C . THR A 1 322 ? -1.989 30.338 -2.894 1.00 97.25 322 THR A C 1
ATOM 2494 O O . THR A 1 322 ? -1.169 30.788 -2.095 1.00 97.25 322 THR A O 1
ATOM 2497 N N . ASN A 1 323 ? -3.247 30.771 -2.916 1.00 95.44 323 ASN A N 1
ATOM 2498 C CA . ASN A 1 323 ? -3.773 31.711 -1.934 1.00 95.44 323 ASN A CA 1
ATOM 2499 C C . ASN A 1 323 ? -4.248 30.944 -0.694 1.00 95.44 323 ASN A C 1
ATOM 2501 O O . ASN A 1 323 ? -5.448 30.777 -0.500 1.00 95.44 323 ASN A O 1
ATOM 2505 N N . GLY A 1 324 ? -3.325 30.429 0.122 1.00 95.44 324 GLY A N 1
ATOM 2506 C CA . GLY A 1 324 ? -3.638 29.710 1.363 1.00 95.44 324 GLY A CA 1
ATOM 2507 C C . GLY A 1 324 ? -4.494 28.456 1.156 1.00 95.44 324 GLY A C 1
ATOM 2508 O O . GLY A 1 324 ? -5.420 28.214 1.936 1.00 95.44 324 GLY A O 1
ATOM 2509 N N . GLU A 1 325 ? -4.275 27.725 0.062 1.00 98.25 325 GLU A N 1
ATOM 2510 C CA . GLU A 1 325 ? -4.808 26.373 -0.118 1.00 98.25 325 GLU A CA 1
ATOM 2511 C C . GLU A 1 325 ? -3.850 25.353 0.498 1.00 98.25 325 GLU A C 1
ATOM 2513 O O . GLU A 1 325 ? -2.696 25.660 0.801 1.00 98.25 325 GLU A O 1
ATOM 2518 N N . THR A 1 326 ? -4.318 24.125 0.701 1.00 98.38 326 THR A N 1
ATOM 2519 C CA . THR A 1 326 ? -3.556 23.115 1.437 1.00 98.38 326 THR A CA 1
ATOM 2520 C C . THR A 1 326 ? -3.495 21.783 0.716 1.00 98.38 326 THR A C 1
ATOM 2522 O O . THR A 1 326 ? -4.411 21.417 -0.010 1.00 98.38 326 THR A O 1
ATOM 2525 N N . THR A 1 327 ? -2.433 21.029 0.983 1.00 97.94 327 THR A N 1
ATOM 2526 C CA . THR A 1 327 ? -2.368 19.580 0.774 1.00 97.94 327 THR A CA 1
ATOM 2527 C C . THR A 1 327 ? -2.157 18.900 2.122 1.00 97.94 327 THR A C 1
ATOM 2529 O O . THR A 1 327 ? -1.991 19.563 3.145 1.00 97.94 327 THR A O 1
ATOM 2532 N N . THR A 1 328 ? -2.181 17.576 2.157 1.00 98.06 328 THR A N 1
ATOM 2533 C CA . THR A 1 328 ? -2.092 16.808 3.402 1.00 98.06 328 THR A CA 1
ATOM 2534 C C . THR A 1 328 ? -0.842 15.946 3.406 1.00 98.06 328 THR A C 1
ATOM 2536 O O . THR A 1 328 ? -0.511 15.312 2.406 1.00 98.06 328 THR A O 1
ATOM 2539 N N . GLN A 1 329 ? -0.142 15.918 4.537 1.00 96.81 329 GLN A N 1
ATOM 2540 C CA . GLN A 1 329 ? 1.094 15.156 4.711 1.00 96.81 329 GLN A CA 1
ATOM 2541 C C . GLN A 1 329 ? 0.870 13.860 5.502 1.00 96.81 329 GLN A C 1
ATOM 2543 O O . GLN A 1 329 ? -0.145 13.683 6.174 1.00 96.81 329 GLN A O 1
ATOM 2548 N N . GLY A 1 330 ? 1.856 12.959 5.463 1.00 95.12 330 GLY A N 1
ATOM 2549 C CA . GLY A 1 330 ? 1.826 11.686 6.197 1.00 95.12 330 GLY A CA 1
ATOM 2550 C C . GLY A 1 330 ? 2.177 10.445 5.375 1.00 95.12 330 GLY A C 1
ATOM 2551 O O . GLY A 1 330 ? 2.013 9.337 5.874 1.00 95.12 330 GLY A O 1
ATOM 2552 N N . PHE A 1 331 ? 2.645 10.598 4.133 1.00 94.38 331 PHE A N 1
ATOM 2553 C CA . PHE A 1 331 ? 2.984 9.460 3.267 1.00 94.38 331 PHE A CA 1
ATOM 2554 C C . PHE A 1 331 ? 4.230 8.702 3.724 1.00 94.38 331 PHE A C 1
ATOM 2556 O O . PHE A 1 331 ? 4.296 7.481 3.576 1.00 94.38 331 PHE A O 1
ATOM 2563 N N . ASP A 1 332 ? 5.202 9.407 4.297 1.00 91.88 332 ASP A N 1
ATOM 2564 C CA . ASP A 1 332 ? 6.426 8.789 4.792 1.00 91.88 332 ASP A CA 1
ATOM 2565 C C . ASP A 1 332 ? 6.090 7.779 5.890 1.00 91.88 332 ASP A C 1
ATOM 2567 O O . ASP A 1 332 ? 5.334 8.081 6.819 1.00 91.88 332 ASP A O 1
ATOM 2571 N N . SER A 1 333 ? 6.620 6.564 5.724 1.00 91.31 333 SER A N 1
ATOM 2572 C CA . SER A 1 333 ? 6.348 5.374 6.541 1.00 91.31 333 SER A CA 1
ATOM 2573 C C . SER A 1 333 ? 4.874 4.964 6.677 1.00 91.31 333 SER A C 1
ATOM 2575 O O . SER A 1 333 ? 4.559 4.136 7.531 1.00 91.31 333 SER A O 1
ATOM 2577 N N . LEU A 1 334 ? 3.962 5.471 5.833 1.00 94.56 334 LEU A N 1
ATOM 2578 C CA . LEU A 1 334 ? 2.529 5.161 5.928 1.00 94.56 334 LEU A CA 1
ATOM 2579 C C . LEU A 1 334 ? 2.249 3.652 5.903 1.00 94.56 334 LEU A C 1
ATOM 2581 O O . LEU A 1 334 ? 1.544 3.183 6.785 1.00 94.56 334 LEU A O 1
ATOM 2585 N N . GLY A 1 335 ? 2.850 2.893 4.980 1.00 91.12 335 GLY A N 1
ATOM 2586 C CA . GLY A 1 335 ? 2.649 1.439 4.909 1.00 91.12 335 GLY A CA 1
ATOM 2587 C C . GLY A 1 335 ? 3.043 0.720 6.204 1.00 91.12 335 GLY A C 1
ATOM 2588 O O . GLY A 1 335 ? 2.248 -0.025 6.766 1.00 91.12 335 GLY A O 1
ATOM 2589 N N . ALA A 1 336 ? 4.221 1.032 6.756 1.00 87.56 336 ALA A N 1
ATOM 2590 C CA . ALA A 1 336 ? 4.677 0.460 8.026 1.00 87.56 336 ALA A CA 1
ATOM 2591 C C . ALA A 1 336 ? 3.744 0.817 9.199 1.00 87.56 336 ALA A C 1
ATOM 2593 O O . ALA A 1 336 ? 3.445 -0.036 10.033 1.00 87.56 336 ALA A O 1
ATOM 2594 N N . ARG A 1 337 ? 3.239 2.057 9.245 1.00 95.06 337 ARG A N 1
ATOM 2595 C CA . ARG A 1 337 ? 2.247 2.474 10.249 1.00 95.06 337 ARG A CA 1
ATOM 2596 C C . ARG A 1 337 ? 0.923 1.728 10.074 1.00 95.06 337 ARG A C 1
ATOM 2598 O O . ARG A 1 337 ? 0.388 1.225 11.052 1.00 95.06 337 ARG A O 1
ATOM 260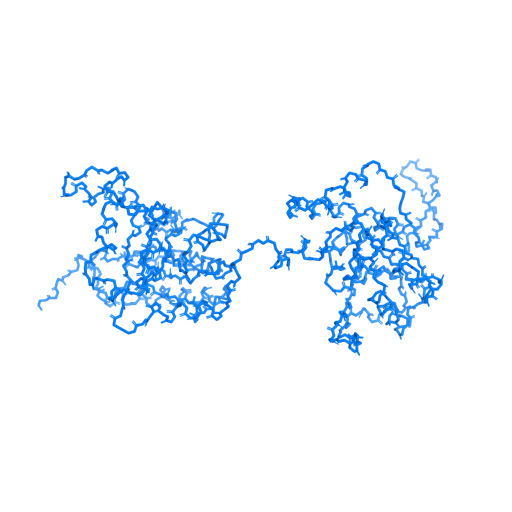5 N N . CYS A 1 338 ? 0.425 1.584 8.844 1.00 96.31 338 CYS A N 1
ATOM 2606 C CA . CYS A 1 338 ? -0.787 0.816 8.553 1.00 96.31 338 CYS A CA 1
ATOM 2607 C C . CYS A 1 338 ? -0.671 -0.639 9.030 1.00 96.31 338 CYS A C 1
ATOM 2609 O O . CYS A 1 338 ? -1.599 -1.130 9.661 1.00 96.31 338 CYS A O 1
ATOM 2611 N N . GLN A 1 339 ? 0.478 -1.294 8.827 1.00 91.06 339 GLN A N 1
ATOM 2612 C CA . GLN A 1 339 ? 0.722 -2.653 9.336 1.00 91.06 339 GLN A CA 1
ATOM 2613 C C . GLN A 1 339 ? 0.667 -2.721 10.863 1.00 91.06 339 GLN A C 1
ATOM 2615 O O . GLN A 1 339 ? 0.106 -3.662 11.423 1.00 91.06 339 GLN A O 1
ATOM 2620 N N . GLN A 1 340 ? 1.241 -1.729 11.548 1.00 92.12 340 GLN A N 1
ATOM 2621 C CA . GLN A 1 340 ? 1.180 -1.640 13.007 1.00 92.12 340 GLN A CA 1
ATOM 2622 C C . GLN A 1 340 ? -0.256 -1.426 13.494 1.00 92.12 340 GLN A C 1
ATOM 2624 O O . GLN A 1 340 ? -0.690 -2.107 14.418 1.00 92.12 340 GLN A O 1
ATOM 2629 N N . TYR A 1 341 ? -1.020 -0.549 12.843 1.00 97.19 341 TYR A N 1
ATOM 2630 C CA . TYR A 1 341 ? -2.414 -0.308 13.211 1.00 97.19 341 TYR A CA 1
ATOM 2631 C C . TYR A 1 341 ? -3.311 -1.515 12.927 1.00 97.19 341 TYR A C 1
ATOM 2633 O O . TYR A 1 341 ? -4.173 -1.829 13.742 1.00 97.19 341 TYR A O 1
ATOM 2641 N N . TYR A 1 342 ? -3.078 -2.232 11.825 1.00 96.00 342 TYR A N 1
ATOM 2642 C CA . TYR A 1 342 ? -3.781 -3.478 11.528 1.00 96.00 342 TYR A CA 1
ATOM 2643 C C . TYR A 1 342 ? -3.525 -4.533 12.615 1.00 96.00 342 TYR A C 1
ATOM 2645 O O . TYR A 1 342 ? -4.468 -5.140 13.131 1.00 96.00 342 TYR A O 1
ATOM 2653 N N . LYS A 1 343 ? -2.257 -4.681 13.036 1.00 91.94 343 LYS A N 1
ATOM 2654 C CA . LYS A 1 343 ? -1.848 -5.526 14.175 1.00 91.94 343 LYS A CA 1
ATOM 2655 C C . LYS A 1 343 ? -2.499 -5.099 15.492 1.00 91.94 343 LYS A C 1
ATOM 2657 O O . LYS A 1 343 ? -2.798 -5.956 16.312 1.00 91.94 343 LYS A O 1
ATOM 2662 N N . ALA A 1 344 ? -2.734 -3.803 15.677 1.00 92.50 344 ALA A N 1
ATOM 2663 C CA . ALA A 1 344 ? -3.419 -3.250 16.842 1.00 92.50 344 ALA A CA 1
ATOM 2664 C C . ALA A 1 344 ? -4.959 -3.358 16.773 1.00 92.50 344 ALA A C 1
ATOM 2666 O O . ALA A 1 344 ? -5.627 -2.866 17.673 1.00 92.50 344 ALA A O 1
ATOM 2667 N N . GLY A 1 345 ? -5.521 -3.975 15.724 1.00 95.31 345 GLY A N 1
ATOM 2668 C CA . GLY A 1 345 ? -6.961 -4.239 15.574 1.00 95.31 345 GLY A CA 1
ATOM 2669 C C . GLY A 1 345 ? -7.727 -3.235 14.705 1.00 95.31 345 GLY A C 1
ATOM 2670 O O . GLY A 1 345 ? -8.923 -3.395 14.477 1.00 95.31 345 GLY A O 1
ATOM 2671 N N . ALA A 1 346 ? -7.062 -2.227 14.129 1.00 98.06 346 ALA A N 1
ATOM 2672 C CA . ALA A 1 346 ? -7.712 -1.371 13.139 1.00 98.06 346 ALA A CA 1
ATOM 2673 C C . ALA A 1 346 ? -8.037 -2.157 11.856 1.00 98.06 346 ALA A C 1
ATOM 2675 O O . ALA A 1 346 ? -7.255 -2.998 11.408 1.00 98.06 346 ALA A O 1
ATOM 2676 N N . ARG A 1 347 ? -9.182 -1.866 11.229 1.00 98.31 347 ARG A N 1
ATOM 2677 C CA . ARG A 1 347 ? -9.582 -2.449 9.927 1.00 98.31 347 ARG A CA 1
ATOM 2678 C C . ARG A 1 347 ? -9.990 -1.417 8.880 1.00 98.31 347 ARG A C 1
ATOM 2680 O O . ARG A 1 347 ? -10.251 -1.759 7.728 1.00 98.31 347 ARG A O 1
ATOM 2687 N N . PHE A 1 348 ? -10.003 -0.142 9.250 1.00 98.81 348 PHE A N 1
ATOM 2688 C CA . PHE A 1 348 ? -10.138 0.964 8.312 1.00 98.81 348 PHE A CA 1
ATOM 2689 C C . PHE A 1 348 ? -9.287 2.153 8.743 1.00 98.81 348 PHE A C 1
ATOM 2691 O O . PHE A 1 348 ? -8.865 2.262 9.894 1.00 98.81 348 PHE A O 1
ATOM 2698 N N . ALA A 1 349 ? -9.010 3.045 7.806 1.00 98.75 349 ALA A N 1
ATOM 2699 C CA . ALA A 1 349 ? -8.244 4.253 8.045 1.00 98.75 349 ALA A CA 1
ATOM 2700 C C . ALA A 1 349 ? -9.021 5.480 7.578 1.00 98.75 349 ALA A C 1
ATOM 2702 O O . ALA A 1 349 ? -9.949 5.368 6.782 1.00 98.75 349 ALA A O 1
ATOM 2703 N N . LYS A 1 350 ? -8.597 6.660 8.022 1.00 98.62 350 LYS A N 1
ATOM 2704 C CA . LYS A 1 350 ? -9.131 7.942 7.561 1.00 98.62 350 LYS A CA 1
ATOM 2705 C C . LYS A 1 350 ? -8.002 8.897 7.190 1.00 98.62 350 LYS A C 1
ATOM 2707 O O . LYS A 1 350 ? -7.027 9.023 7.938 1.00 98.62 350 LYS A O 1
ATOM 2712 N N . TRP A 1 351 ? -8.173 9.596 6.073 1.00 98.62 351 TRP A N 1
ATOM 2713 C CA . TRP A 1 351 ? -7.284 10.666 5.631 1.00 98.62 351 TRP A CA 1
ATOM 2714 C C . TRP A 1 351 ? -8.085 11.865 5.154 1.00 98.62 351 TRP A C 1
ATOM 2716 O O . TRP A 1 351 ? -8.856 11.755 4.201 1.00 98.62 351 TRP A O 1
ATOM 2726 N N . ARG A 1 352 ? -7.852 13.012 5.794 1.00 98.44 352 ARG A N 1
ATOM 2727 C CA . ARG A 1 352 ? -8.552 14.265 5.501 1.00 98.44 352 ARG A CA 1
ATOM 2728 C C . ARG A 1 352 ? -7.736 15.172 4.592 1.00 98.44 352 ARG A C 1
ATOM 2730 O O . ARG A 1 352 ? -6.716 15.691 5.028 1.00 98.44 352 ARG A O 1
ATOM 2737 N N . ALA A 1 353 ? -8.234 15.422 3.388 1.00 98.19 353 ALA A N 1
ATOM 2738 C CA . ALA A 1 353 ? -7.826 16.536 2.543 1.00 98.19 353 ALA A CA 1
ATOM 2739 C C . ALA A 1 353 ? -8.774 17.724 2.744 1.00 98.19 353 ALA A C 1
ATOM 2741 O O . ALA A 1 353 ? -9.959 17.531 3.008 1.00 98.19 353 ALA A O 1
ATOM 2742 N N . VAL A 1 354 ? -8.255 18.946 2.625 1.00 98.00 354 VAL A N 1
ATOM 2743 C CA . VAL A 1 354 ? -9.030 20.173 2.844 1.00 98.00 354 VAL A CA 1
ATOM 2744 C C . VAL A 1 354 ? -8.917 21.071 1.628 1.00 98.00 354 VAL A C 1
ATOM 2746 O O . VAL A 1 354 ? -7.817 21.450 1.225 1.00 98.00 354 VAL A O 1
ATOM 2749 N N . LEU A 1 355 ? -10.070 21.430 1.080 1.00 98.44 355 LEU A N 1
ATOM 2750 C CA . LEU A 1 355 ? -10.226 22.389 -0.001 1.00 98.44 355 LEU A CA 1
ATOM 2751 C C . LEU A 1 355 ? -11.133 23.523 0.471 1.00 98.44 355 LEU A C 1
ATOM 2753 O O . LEU A 1 355 ? -11.962 23.344 1.360 1.00 98.44 355 LEU A O 1
ATOM 2757 N N . LYS A 1 356 ? -10.994 24.701 -0.130 1.00 96.75 356 LYS A N 1
ATOM 2758 C CA . LYS A 1 356 ? -11.808 25.869 0.213 1.00 96.75 356 LYS A CA 1
ATOM 2759 C C . LYS A 1 356 ? -12.426 26.482 -1.030 1.00 96.75 356 LYS A C 1
ATOM 2761 O O . LYS A 1 356 ? -11.846 26.400 -2.109 1.00 96.75 356 LYS A O 1
ATOM 2766 N N . ILE A 1 357 ? -13.576 27.121 -0.852 1.00 98.00 357 ILE A N 1
ATOM 2767 C CA . ILE A 1 357 ? -14.235 27.902 -1.896 1.00 98.00 357 ILE A CA 1
ATOM 2768 C C . ILE A 1 357 ? -13.909 29.372 -1.664 1.00 98.00 357 ILE A C 1
ATOM 2770 O O . ILE A 1 357 ? -14.191 29.925 -0.603 1.00 98.00 357 ILE A O 1
ATOM 2774 N N . GLY A 1 358 ? -13.338 30.009 -2.677 1.00 95.06 358 GLY A N 1
ATOM 2775 C CA . GLY A 1 358 ? -13.063 31.440 -2.674 1.00 95.06 358 GLY A CA 1
ATOM 2776 C C . GLY A 1 358 ? -13.300 32.048 -4.054 1.00 95.06 358 GLY A C 1
ATOM 2777 O O . GLY A 1 358 ? -13.945 31.422 -4.901 1.00 95.06 358 GLY A O 1
ATOM 2778 N N . PRO A 1 359 ? -12.819 33.278 -4.301 1.00 93.94 359 PRO A N 1
ATOM 2779 C CA . PRO A 1 359 ? -12.952 33.918 -5.606 1.00 93.94 359 PRO A CA 1
ATOM 2780 C C . PRO A 1 359 ? -12.312 33.102 -6.736 1.00 93.94 359 PRO A C 1
ATOM 2782 O O . PRO A 1 359 ? -12.883 33.027 -7.821 1.00 93.94 359 PRO A O 1
ATOM 2785 N N . ASN A 1 360 ? -11.161 32.473 -6.463 1.00 94.56 360 ASN A N 1
ATOM 2786 C CA . ASN A 1 360 ? -10.396 31.684 -7.436 1.00 94.56 360 ASN A CA 1
ATOM 2787 C C . ASN A 1 360 ? -10.150 30.233 -6.978 1.00 94.56 360 ASN A C 1
ATOM 2789 O O . ASN A 1 360 ? -9.591 29.441 -7.732 1.00 94.56 360 ASN A O 1
ATOM 2793 N N . GLU A 1 361 ? -10.540 29.893 -5.748 1.00 97.44 361 GLU A N 1
ATOM 2794 C CA . GLU A 1 361 ? -10.335 28.590 -5.119 1.00 97.44 361 GLU A CA 1
ATOM 2795 C C . GLU A 1 361 ? -11.595 27.698 -5.214 1.00 97.44 361 GLU A C 1
ATOM 2797 O O . GLU A 1 361 ? -12.722 28.213 -5.182 1.00 97.44 361 GLU A O 1
ATOM 2802 N N . PRO A 1 362 ? -11.435 26.363 -5.277 1.00 98.00 362 PRO A N 1
ATOM 2803 C CA . PRO A 1 362 ? -10.156 25.656 -5.283 1.00 98.00 362 PRO A CA 1
ATOM 2804 C C . PRO A 1 362 ? -9.455 25.752 -6.643 1.00 98.00 362 PRO A C 1
ATOM 2806 O O . PRO A 1 362 ? -10.094 25.646 -7.690 1.00 98.00 362 PRO A O 1
ATOM 2809 N N . SER A 1 363 ? -8.139 25.959 -6.629 1.00 98.31 363 SER A N 1
ATOM 2810 C CA . SER A 1 363 ? -7.350 25.968 -7.862 1.00 98.31 363 SER A CA 1
ATOM 2811 C C . SER A 1 363 ? -7.197 24.556 -8.428 1.00 98.31 363 SER A C 1
ATOM 2813 O O . SER A 1 363 ? -7.258 23.562 -7.700 1.00 98.31 363 SER A O 1
ATOM 2815 N N . GLU A 1 364 ? -6.902 24.457 -9.726 1.00 98.12 364 GLU A N 1
ATOM 2816 C CA . GLU A 1 364 ? -6.593 23.170 -10.364 1.00 98.12 364 GLU A CA 1
ATOM 2817 C C . GLU A 1 364 ? -5.419 22.461 -9.666 1.00 98.12 364 GLU A C 1
ATOM 2819 O O . GLU A 1 364 ? -5.449 21.250 -9.462 1.00 98.12 364 GLU A O 1
ATOM 2824 N N . LEU A 1 365 ? -4.405 23.215 -9.222 1.00 98.19 365 LEU A N 1
ATOM 2825 C CA . LEU A 1 365 ? -3.278 22.659 -8.471 1.00 98.19 365 LEU A CA 1
ATOM 2826 C C . LEU A 1 365 ? -3.748 22.004 -7.164 1.00 98.19 365 LEU A C 1
ATOM 2828 O O . LEU A 1 365 ? -3.351 20.879 -6.867 1.00 98.19 365 LEU A O 1
ATOM 2832 N N . SER A 1 366 ? -4.597 22.692 -6.400 1.00 98.44 366 SER A N 1
ATOM 2833 C CA . SER A 1 366 ? -5.152 22.195 -5.138 1.00 98.44 366 SER A CA 1
ATOM 2834 C C . SER A 1 366 ? -6.016 20.951 -5.338 1.00 98.44 366 SER A C 1
ATOM 2836 O O . SER A 1 366 ? -5.846 19.964 -4.616 1.00 98.44 366 SER A O 1
ATOM 2838 N N . ILE A 1 367 ? -6.871 20.948 -6.366 1.00 98.75 367 ILE A N 1
ATOM 2839 C CA . ILE A 1 367 ? -7.697 19.791 -6.733 1.00 98.75 367 ILE A CA 1
ATOM 2840 C C . ILE A 1 367 ? -6.809 18.585 -7.057 1.00 98.75 367 ILE A C 1
ATOM 2842 O O . ILE A 1 367 ? -6.960 17.527 -6.444 1.00 98.75 367 ILE A O 1
ATOM 2846 N N . GLN A 1 368 ? -5.845 18.744 -7.970 1.00 98.56 368 GLN A N 1
ATOM 2847 C CA . GLN A 1 368 ? -4.997 17.637 -8.416 1.00 98.56 368 GLN A CA 1
ATOM 2848 C C . GLN A 1 368 ? -4.092 17.109 -7.299 1.00 98.56 368 GLN A C 1
ATOM 2850 O O . GLN A 1 368 ? -3.977 15.896 -7.128 1.00 98.56 368 GLN A O 1
ATOM 2855 N N . GLN A 1 369 ? -3.474 17.985 -6.500 1.00 98.25 369 GLN A N 1
ATOM 2856 C CA . GLN A 1 369 ? -2.596 17.555 -5.406 1.00 98.25 369 GLN A CA 1
ATOM 2857 C C . GLN A 1 369 ? -3.357 16.775 -4.330 1.00 98.25 369 GLN A C 1
ATOM 2859 O O . GLN A 1 369 ? -2.883 15.728 -3.885 1.00 98.25 369 GLN A O 1
ATOM 2864 N N . ASN A 1 370 ? -4.551 17.234 -3.942 1.00 98.75 370 ASN A N 1
ATOM 2865 C CA . ASN A 1 370 ? -5.361 16.523 -2.955 1.00 98.75 370 ASN A CA 1
ATOM 2866 C C . ASN A 1 370 ? -5.927 15.211 -3.516 1.00 98.75 370 ASN A C 1
ATOM 2868 O O . ASN A 1 370 ? -5.875 14.196 -2.822 1.00 98.75 370 ASN A O 1
ATOM 2872 N N . ALA A 1 371 ? -6.392 15.184 -4.770 1.00 98.81 371 ALA A N 1
ATOM 2873 C CA . ALA A 1 371 ? -6.876 13.960 -5.412 1.00 98.81 371 ALA A CA 1
ATOM 2874 C C . ALA A 1 371 ? -5.779 12.885 -5.520 1.00 98.81 371 ALA A C 1
ATOM 2876 O O . ALA A 1 371 ? -5.992 11.739 -5.120 1.00 98.81 371 ALA A O 1
ATOM 2877 N N . GLN A 1 372 ? -4.581 13.256 -5.985 1.00 98.62 372 GLN A N 1
ATOM 2878 C CA . GLN A 1 372 ? -3.434 12.344 -6.064 1.00 98.62 372 GLN A CA 1
ATOM 2879 C C . GLN A 1 372 ? -2.974 11.882 -4.676 1.00 98.62 372 GLN A C 1
ATOM 2881 O O . GLN A 1 372 ? -2.653 10.707 -4.487 1.00 98.62 372 GLN A O 1
ATOM 2886 N N . GLY A 1 373 ? -2.976 12.782 -3.688 1.00 98.38 373 GLY A N 1
ATOM 2887 C CA . GLY A 1 373 ? -2.647 12.448 -2.305 1.00 98.38 373 GLY A CA 1
ATOM 2888 C C . GLY A 1 373 ? -3.615 11.428 -1.703 1.00 98.38 373 GLY A C 1
ATOM 2889 O O . GLY A 1 373 ? -3.180 10.427 -1.136 1.00 98.38 373 GLY A O 1
ATOM 2890 N N . LEU A 1 374 ? -4.920 11.638 -1.882 1.00 98.88 374 LEU A N 1
ATOM 2891 C CA . LEU A 1 374 ? -5.964 10.718 -1.433 1.00 98.88 374 LEU A CA 1
ATOM 2892 C C . LEU A 1 374 ? -5.861 9.348 -2.115 1.00 98.88 374 LEU A C 1
ATOM 2894 O O . LEU A 1 374 ? -5.982 8.326 -1.442 1.00 98.88 374 LEU A O 1
ATOM 2898 N N . ALA A 1 375 ? -5.582 9.311 -3.420 1.00 98.69 375 ALA A N 1
ATOM 2899 C CA . ALA A 1 375 ? -5.415 8.059 -4.151 1.00 98.69 375 ALA A CA 1
ATOM 2900 C C . ALA A 1 375 ? -4.193 7.258 -3.681 1.00 98.69 375 ALA A C 1
ATOM 2902 O O . ALA A 1 375 ? -4.308 6.066 -3.390 1.00 98.69 375 ALA A O 1
ATOM 2903 N N . ARG A 1 376 ? -3.052 7.934 -3.492 1.00 98.50 376 ARG A N 1
ATOM 2904 C CA . ARG A 1 376 ? -1.837 7.325 -2.934 1.00 98.50 376 ARG A CA 1
ATOM 2905 C C . ARG A 1 376 ? -2.061 6.799 -1.514 1.00 98.50 376 ARG A C 1
ATOM 2907 O O . ARG A 1 376 ? -1.584 5.721 -1.175 1.00 98.50 376 ARG A O 1
ATOM 2914 N N . TYR A 1 377 ? -2.776 7.548 -0.677 1.00 98.69 377 TYR A N 1
ATOM 2915 C CA . TYR A 1 377 ? -3.164 7.097 0.660 1.00 98.69 377 TYR A CA 1
ATOM 2916 C C . TYR A 1 377 ? -4.033 5.831 0.596 1.00 98.69 377 TYR A C 1
ATOM 2918 O O . TYR A 1 377 ? -3.777 4.874 1.331 1.00 98.69 377 TYR A O 1
ATOM 2926 N N . ALA A 1 378 ? -5.035 5.823 -0.287 1.00 98.69 378 ALA A N 1
ATOM 2927 C CA . ALA A 1 378 ? -5.997 4.739 -0.392 1.00 98.69 378 ALA A CA 1
ATOM 2928 C C . ALA A 1 378 ? -5.328 3.422 -0.799 1.00 98.69 378 ALA A C 1
ATOM 2930 O O . ALA A 1 378 ? -5.544 2.410 -0.131 1.00 98.69 378 ALA A O 1
ATOM 2931 N N . ILE A 1 379 ? -4.469 3.440 -1.826 1.00 97.69 379 ILE A N 1
ATOM 2932 C CA . ILE A 1 379 ? -3.780 2.224 -2.273 1.00 97.69 379 ILE A CA 1
ATOM 2933 C C . ILE A 1 379 ? -2.827 1.685 -1.198 1.00 97.69 379 ILE A C 1
ATOM 2935 O O . ILE A 1 379 ? -2.859 0.493 -0.911 1.00 97.69 379 ILE A O 1
ATOM 2939 N N . ILE A 1 380 ? -2.082 2.557 -0.503 1.00 96.88 380 ILE A N 1
ATOM 2940 C CA . ILE A 1 380 ? -1.203 2.138 0.601 1.00 96.88 380 ILE A CA 1
ATOM 2941 C C . ILE A 1 380 ? -2.020 1.506 1.739 1.00 96.88 380 ILE A C 1
ATOM 2943 O O . ILE A 1 380 ? -1.578 0.534 2.341 1.00 96.88 380 ILE A O 1
ATOM 2947 N N . CYS A 1 381 ? -3.216 2.010 2.048 1.00 98.19 381 CYS A N 1
ATOM 2948 C CA . CYS A 1 381 ? -4.068 1.385 3.065 1.00 98.19 381 CYS A CA 1
ATOM 2949 C C . CYS A 1 381 ? -4.557 -0.002 2.641 1.00 98.19 381 CYS A C 1
ATOM 2951 O O . CYS A 1 381 ? -4.496 -0.932 3.444 1.00 98.19 381 CYS A O 1
ATOM 2953 N N . GLN A 1 382 ? -4.985 -0.157 1.386 1.00 96.88 382 GLN A N 1
ATOM 2954 C CA . GLN A 1 382 ? -5.450 -1.443 0.857 1.00 96.88 382 GLN A CA 1
ATOM 2955 C C . GLN A 1 382 ? -4.328 -2.484 0.791 1.00 96.88 382 GLN A C 1
ATOM 2957 O O . GLN A 1 382 ? -4.545 -3.641 1.146 1.00 96.88 382 GLN A O 1
ATOM 2962 N N . GLU A 1 383 ? -3.113 -2.063 0.436 1.00 94.62 383 GLU A N 1
ATOM 2963 C CA . GLU A 1 383 ? -1.900 -2.886 0.510 1.00 94.62 383 GLU A CA 1
ATOM 2964 C C . GLU A 1 383 ? -1.529 -3.298 1.940 1.00 94.62 383 GLU A C 1
ATOM 2966 O O . GLU A 1 383 ? -0.612 -4.089 2.106 1.00 94.62 383 GLU A O 1
ATOM 2971 N N . ASN A 1 384 ? -2.202 -2.764 2.965 1.00 95.06 384 ASN A N 1
ATOM 2972 C CA . ASN A 1 384 ? -1.945 -3.040 4.379 1.00 95.06 384 ASN A CA 1
ATOM 2973 C C . ASN A 1 384 ? -3.231 -3.379 5.168 1.00 95.06 384 ASN A C 1
ATOM 2975 O O . ASN A 1 384 ? -3.265 -3.234 6.389 1.00 95.06 384 ASN A O 1
ATOM 2979 N N . GLY A 1 385 ? -4.298 -3.797 4.475 1.00 95.56 385 GLY A N 1
ATOM 2980 C CA . GLY A 1 385 ? -5.504 -4.376 5.084 1.00 95.56 385 GLY A CA 1
ATOM 2981 C C . GLY A 1 385 ? -6.498 -3.403 5.685 1.00 95.56 385 GLY A C 1
ATOM 2982 O O . GLY A 1 385 ? -7.455 -3.820 6.333 1.00 95.56 385 GLY A O 1
ATOM 2983 N N . LEU A 1 386 ? -6.310 -2.107 5.462 1.00 98.44 386 LEU A N 1
ATOM 2984 C CA . LEU A 1 386 ? -7.205 -1.082 5.976 1.00 98.44 386 LEU A CA 1
ATOM 2985 C C . LEU A 1 386 ? -8.102 -0.569 4.852 1.00 98.44 386 LEU A C 1
ATOM 2987 O O . LEU A 1 386 ? -7.613 -0.093 3.829 1.00 98.44 386 LEU A O 1
ATOM 2991 N N . VAL A 1 387 ? -9.419 -0.600 5.064 1.00 98.81 387 VAL A N 1
ATOM 2992 C CA . VAL A 1 387 ? -10.384 0.109 4.208 1.00 98.81 387 VAL A CA 1
ATOM 2993 C C . VAL A 1 387 ? -10.104 1.616 4.298 1.00 98.81 387 VAL A C 1
ATOM 2995 O O . VAL A 1 387 ? -10.190 2.173 5.393 1.00 98.81 387 VAL A O 1
ATOM 2998 N N . PRO A 1 388 ? -9.756 2.319 3.208 1.00 98.81 388 PRO A N 1
ATOM 2999 C CA . PRO A 1 388 ? -9.533 3.754 3.276 1.00 98.81 388 PRO A CA 1
ATOM 3000 C C . PRO A 1 388 ? -10.863 4.514 3.226 1.00 98.81 388 PRO A C 1
ATOM 3002 O O . PRO A 1 388 ? -11.660 4.349 2.298 1.00 98.81 388 PRO A O 1
ATOM 3005 N N . ILE A 1 389 ? -11.078 5.385 4.211 1.00 98.88 389 ILE A N 1
ATOM 3006 C CA . ILE A 1 389 ? -12.066 6.460 4.147 1.00 98.88 389 ILE A CA 1
ATOM 3007 C C . ILE A 1 389 ? -11.394 7.669 3.501 1.00 98.88 389 ILE A C 1
ATOM 3009 O O . ILE A 1 389 ? -10.532 8.324 4.096 1.00 98.88 389 ILE A O 1
ATOM 3013 N N . VAL A 1 390 ? -11.813 7.957 2.276 1.00 98.81 390 VAL A N 1
ATOM 3014 C CA . VAL A 1 390 ? -11.329 9.067 1.458 1.00 98.81 390 VAL A CA 1
ATOM 3015 C C . VAL A 1 390 ? -12.144 10.314 1.813 1.00 98.81 390 VAL A C 1
ATOM 3017 O O . VAL A 1 390 ? -13.343 10.360 1.538 1.00 98.81 390 VAL A O 1
ATOM 3020 N N . GLU A 1 391 ? -11.524 11.316 2.446 1.00 98.62 391 GLU A N 1
ATOM 3021 C CA . GLU A 1 391 ? -12.202 12.536 2.923 1.00 98.62 391 GLU A CA 1
ATOM 3022 C C . GLU A 1 391 ? -11.693 13.785 2.174 1.00 98.62 391 GLU A C 1
ATOM 3024 O O . GLU A 1 391 ? -10.777 14.455 2.652 1.00 98.62 391 GLU A O 1
ATOM 3029 N N . PRO A 1 392 ? -12.239 14.101 0.981 1.00 98.38 392 PRO A N 1
ATOM 3030 C CA . PRO A 1 392 ? -12.003 15.366 0.290 1.00 98.38 392 PRO A CA 1
ATOM 3031 C C . PRO A 1 392 ? -12.961 16.437 0.830 1.00 98.38 392 PRO A C 1
ATOM 3033 O O . PRO A 1 392 ? -14.007 16.705 0.240 1.00 98.38 392 PRO A O 1
ATOM 3036 N N . GLU A 1 393 ? -12.643 17.024 1.981 1.00 98.19 393 GLU A N 1
ATOM 3037 C CA . GLU A 1 393 ? -13.524 18.000 2.621 1.00 98.19 393 GLU A CA 1
ATOM 3038 C C . GLU A 1 393 ? -13.412 19.369 1.949 1.00 98.19 393 GLU A C 1
ATOM 3040 O O . GLU A 1 393 ? -12.363 20.016 1.995 1.00 98.19 393 GLU A O 1
ATOM 3045 N N . ILE A 1 394 ? -14.517 19.837 1.370 1.00 98.31 394 ILE A N 1
ATOM 3046 C CA . ILE A 1 394 ? -14.666 21.230 0.956 1.00 98.31 394 ILE A CA 1
ATOM 3047 C C . ILE A 1 394 ? -15.258 22.005 2.131 1.00 98.31 394 ILE A C 1
ATOM 3049 O O . ILE A 1 394 ? -16.362 21.708 2.591 1.00 98.31 394 ILE A O 1
ATOM 3053 N N . LEU A 1 395 ? -14.500 22.982 2.625 1.00 97.06 395 LEU A N 1
ATOM 3054 C CA . LEU A 1 395 ? -14.885 23.806 3.763 1.00 97.06 395 LEU A CA 1
ATOM 3055 C C . LEU A 1 395 ? -16.148 24.619 3.469 1.00 97.06 395 LEU A C 1
ATOM 3057 O O . LEU A 1 395 ? -16.320 25.165 2.379 1.00 97.06 395 LEU A O 1
ATOM 3061 N N . THR A 1 396 ? -16.994 24.753 4.488 1.00 94.75 396 THR A N 1
ATOM 3062 C CA . THR A 1 396 ? -18.218 25.561 4.437 1.00 94.75 396 THR A CA 1
ATOM 3063 C C . THR A 1 396 ? -17.957 27.060 4.589 1.00 94.75 396 THR A C 1
ATOM 3065 O O . THR A 1 396 ? -18.889 27.849 4.481 1.00 94.75 396 THR A O 1
ATOM 3068 N N . ASP A 1 397 ? -16.729 27.481 4.890 1.00 95.56 397 ASP A N 1
ATOM 3069 C CA . ASP A 1 397 ? -16.376 28.888 5.085 1.00 95.56 397 ASP A CA 1
ATOM 3070 C C . ASP A 1 397 ? -16.629 29.737 3.823 1.00 95.56 397 ASP A C 1
ATOM 3072 O O . ASP A 1 397 ? -16.367 29.317 2.692 1.00 95.56 397 ASP A O 1
ATOM 3076 N N . GLY A 1 398 ? -17.105 30.969 4.024 1.00 94.38 398 GLY A N 1
ATOM 3077 C CA . GLY A 1 398 ? -17.300 31.961 2.971 1.00 94.38 398 GLY A CA 1
ATOM 3078 C C . GLY A 1 398 ? -18.760 32.192 2.549 1.00 94.38 398 GLY A C 1
ATOM 3079 O O . GLY A 1 398 ? -19.681 31.526 3.025 1.00 94.38 398 GLY A O 1
ATOM 3080 N N . PRO A 1 399 ? -18.991 33.160 1.640 1.00 96.25 399 PRO A N 1
ATOM 3081 C CA . PRO A 1 399 ? -20.328 33.660 1.300 1.00 96.25 399 PRO A CA 1
ATOM 3082 C C . PRO A 1 399 ? -20.973 32.961 0.089 1.00 96.25 399 PRO A C 1
ATOM 3084 O O . PRO A 1 399 ? -21.917 33.489 -0.497 1.00 96.25 399 PRO A O 1
ATOM 3087 N N . HIS A 1 400 ? -20.435 31.821 -0.350 1.00 96.06 400 HIS A N 1
ATOM 3088 C CA . HIS A 1 400 ? -20.876 31.137 -1.567 1.00 96.06 400 HIS A CA 1
ATOM 3089 C C . HIS A 1 400 ? -22.274 30.515 -1.408 1.00 96.06 400 HIS A C 1
ATOM 3091 O O . HIS A 1 400 ? -22.670 30.105 -0.318 1.00 96.06 400 HIS A O 1
ATOM 3097 N N . ASP A 1 401 ? -23.027 30.426 -2.504 1.00 95.69 401 ASP A N 1
ATOM 3098 C CA . ASP A 1 401 ? -24.335 29.770 -2.508 1.00 95.69 401 ASP A CA 1
ATOM 3099 C C . ASP A 1 401 ? -24.221 28.240 -2.654 1.00 95.69 401 ASP A C 1
ATOM 3101 O O . ASP A 1 401 ? -23.147 27.669 -2.875 1.00 95.69 401 ASP A O 1
ATOM 3105 N N . ILE A 1 402 ? -25.361 27.557 -2.523 1.00 96.12 402 ILE A N 1
ATOM 3106 C CA . ILE A 1 402 ? -25.433 26.096 -2.632 1.00 96.12 402 ILE A CA 1
ATOM 3107 C C . ILE A 1 402 ? -25.053 25.589 -4.033 1.00 96.12 402 ILE A C 1
ATOM 3109 O O . ILE A 1 402 ? -24.488 24.505 -4.154 1.00 96.12 402 ILE A O 1
ATOM 3113 N N . ALA A 1 403 ? -25.318 26.368 -5.088 1.00 96.88 403 ALA A N 1
ATOM 3114 C CA . ALA A 1 403 ? -25.011 25.982 -6.464 1.00 96.88 403 ALA A CA 1
ATOM 3115 C C . ALA A 1 403 ? -23.497 25.988 -6.716 1.00 96.88 403 ALA A C 1
ATOM 3117 O O . ALA A 1 403 ? -22.962 25.066 -7.331 1.00 96.88 403 ALA A O 1
ATOM 3118 N N . LYS A 1 404 ? -22.786 26.985 -6.178 1.00 97.00 404 LYS A N 1
ATOM 3119 C CA . LYS A 1 404 ? -21.325 27.039 -6.202 1.00 97.00 404 LYS A CA 1
ATOM 3120 C C . LYS A 1 404 ? -20.714 25.888 -5.407 1.00 97.00 404 LYS A C 1
ATOM 3122 O O . LYS A 1 404 ? -19.770 25.277 -5.903 1.00 97.00 404 LYS A O 1
ATOM 3127 N N . CYS A 1 405 ? -21.254 25.572 -4.225 1.00 97.88 405 CYS A N 1
ATOM 3128 C CA . CYS A 1 405 ? -20.825 24.401 -3.456 1.00 97.88 405 CYS A CA 1
ATOM 3129 C C . CYS A 1 405 ? -20.988 23.115 -4.283 1.00 97.88 405 CYS A C 1
ATOM 3131 O O . CYS A 1 405 ? -20.024 22.372 -4.439 1.00 97.88 405 CYS A O 1
ATOM 3133 N N . ALA A 1 406 ? -22.155 22.914 -4.909 1.00 98.19 406 ALA A N 1
ATOM 3134 C CA . ALA A 1 406 ? -22.434 21.740 -5.737 1.00 98.19 406 ALA A CA 1
ATOM 3135 C C . ALA A 1 406 ? -21.435 21.596 -6.895 1.00 98.19 406 ALA A C 1
ATOM 3137 O O . ALA A 1 406 ? -20.819 20.544 -7.050 1.00 98.19 406 ALA A O 1
ATOM 3138 N N . ALA A 1 407 ? -21.207 22.672 -7.655 1.00 98.31 407 ALA A N 1
ATOM 3139 C CA . ALA A 1 407 ? -20.294 22.664 -8.797 1.00 98.31 407 ALA A CA 1
ATOM 3140 C C . ALA A 1 407 ? -18.840 22.354 -8.393 1.00 98.31 407 ALA A C 1
ATOM 3142 O O . ALA A 1 407 ? -18.125 21.625 -9.088 1.00 98.31 407 ALA A O 1
ATOM 3143 N N . VAL A 1 408 ? -18.389 22.892 -7.254 1.00 98.44 408 VAL A N 1
ATOM 3144 C CA . VAL A 1 408 ? -17.051 22.597 -6.723 1.00 98.44 408 VAL A CA 1
ATOM 3145 C C . VAL A 1 408 ? -16.975 21.153 -6.230 1.00 98.44 408 VAL A C 1
ATOM 3147 O O . VAL A 1 408 ? -16.014 20.461 -6.560 1.00 98.44 408 VAL A O 1
ATOM 3150 N N . THR A 1 409 ? -17.987 20.665 -5.509 1.00 98.69 409 THR A N 1
ATOM 3151 C CA . THR A 1 409 ? -18.060 19.265 -5.071 1.00 98.69 409 THR A CA 1
ATOM 3152 C C . THR A 1 409 ? -18.019 18.297 -6.250 1.00 98.69 409 THR A C 1
ATOM 3154 O O . THR A 1 409 ? -17.229 17.357 -6.215 1.00 98.69 409 THR A O 1
ATOM 3157 N N . GLU A 1 410 ? -18.776 18.542 -7.320 1.00 98.69 410 GLU A N 1
ATOM 3158 C CA . GLU A 1 410 ? -18.732 17.720 -8.537 1.00 98.69 410 GLU A CA 1
ATOM 3159 C C . GLU A 1 410 ? -17.327 17.681 -9.150 1.00 98.69 410 GLU A C 1
ATOM 3161 O O . GLU A 1 410 ? -16.801 16.603 -9.433 1.00 98.69 410 GLU A O 1
ATOM 3166 N N . THR A 1 411 ? -16.689 18.846 -9.292 1.00 98.62 411 THR A N 1
ATOM 3167 C CA . THR A 1 411 ? -15.341 18.964 -9.870 1.00 98.62 411 THR A CA 1
ATOM 3168 C C . THR A 1 411 ? -14.301 18.210 -9.036 1.00 98.62 411 THR A C 1
ATOM 3170 O O . THR A 1 411 ? -13.504 17.435 -9.569 1.00 98.62 411 THR A O 1
ATOM 3173 N N . VAL A 1 412 ? -14.326 18.399 -7.714 1.00 98.81 412 VAL A N 1
ATOM 3174 C CA . VAL A 1 412 ? -13.388 17.757 -6.785 1.00 98.81 412 VAL A CA 1
ATOM 3175 C C . VAL A 1 412 ? -13.593 16.245 -6.761 1.00 98.81 412 VAL A C 1
ATOM 3177 O O . VAL A 1 412 ? -12.621 15.498 -6.871 1.00 98.81 412 VAL A O 1
ATOM 3180 N N . LEU A 1 413 ? -14.838 15.771 -6.660 1.00 98.81 413 LEU A N 1
ATOM 3181 C CA . LEU A 1 413 ? -15.121 14.336 -6.625 1.00 98.81 413 LEU A CA 1
ATOM 3182 C C . LEU A 1 413 ? -14.758 13.652 -7.946 1.00 98.81 413 LEU A C 1
ATOM 3184 O O . LEU A 1 413 ? -14.190 12.560 -7.916 1.00 98.81 413 LEU A O 1
ATOM 3188 N N . ALA A 1 414 ? -15.003 14.291 -9.093 1.00 98.81 414 ALA A N 1
ATOM 3189 C CA . ALA A 1 414 ? -14.582 13.761 -10.388 1.00 98.81 414 ALA A CA 1
ATOM 3190 C C . ALA A 1 414 ? -13.057 13.562 -10.453 1.00 98.81 414 ALA A C 1
ATOM 3192 O O . ALA A 1 414 ? -12.589 12.498 -10.867 1.00 98.81 414 ALA A O 1
ATOM 3193 N N . ALA A 1 415 ? -12.280 14.545 -9.984 1.00 98.81 415 ALA A N 1
ATOM 3194 C CA . ALA A 1 415 ? -10.825 14.436 -9.912 1.00 98.81 415 ALA A CA 1
ATOM 3195 C C . ALA A 1 415 ? -10.369 13.331 -8.943 1.00 98.81 415 ALA A C 1
ATOM 3197 O O . ALA A 1 415 ? -9.481 12.546 -9.280 1.00 98.81 415 ALA A O 1
ATOM 3198 N N . VAL A 1 416 ? -11.005 13.218 -7.770 1.00 98.88 416 VAL A N 1
ATOM 3199 C CA . VAL A 1 416 ? -10.708 12.171 -6.778 1.00 98.88 416 VAL A CA 1
ATOM 3200 C C . VAL A 1 416 ? -10.960 10.780 -7.354 1.00 98.88 416 VAL A C 1
ATOM 3202 O O . VAL A 1 416 ? -10.058 9.948 -7.325 1.00 98.88 416 VAL A O 1
ATOM 3205 N N . TYR A 1 417 ? -12.133 10.514 -7.935 1.00 98.75 417 TYR A N 1
ATOM 3206 C CA . TYR A 1 417 ? -12.433 9.196 -8.509 1.00 98.75 417 TYR A CA 1
ATOM 3207 C C . TYR A 1 417 ? -11.546 8.857 -9.710 1.00 98.75 417 TYR A C 1
ATOM 3209 O O . TYR A 1 417 ? -11.134 7.705 -9.857 1.00 98.75 417 TYR A O 1
ATOM 3217 N N . LYS A 1 418 ? -11.178 9.850 -10.531 1.00 98.69 418 LYS A N 1
ATOM 3218 C CA . LYS A 1 418 ? -10.188 9.657 -11.597 1.00 98.69 418 LYS A CA 1
ATOM 3219 C C . LYS A 1 418 ? -8.825 9.248 -11.032 1.00 98.69 418 LYS A C 1
ATOM 3221 O O . LYS A 1 418 ? -8.240 8.286 -11.523 1.00 98.69 418 LYS A O 1
ATOM 3226 N N . ALA A 1 419 ? -8.344 9.932 -9.993 1.00 98.56 419 ALA A N 1
ATOM 322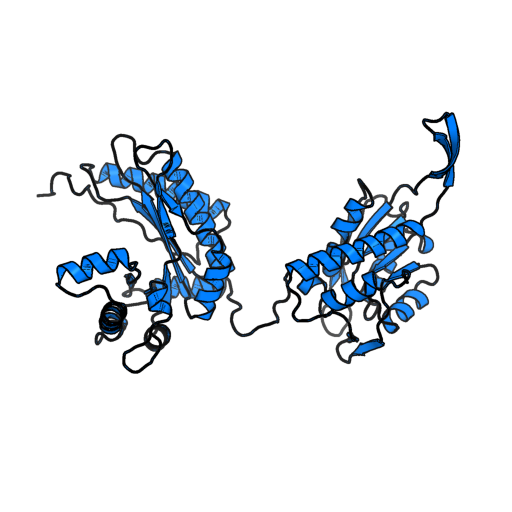7 C CA . ALA A 1 419 ? -7.074 9.606 -9.348 1.00 98.56 419 ALA A CA 1
ATOM 3228 C C . ALA A 1 419 ? -7.109 8.227 -8.667 1.00 98.56 419 ALA A C 1
ATOM 3230 O O . ALA A 1 419 ? -6.170 7.452 -8.824 1.00 98.56 419 ALA A O 1
ATOM 3231 N N . LEU A 1 420 ? -8.200 7.875 -7.975 1.00 98.19 420 LEU A N 1
ATOM 3232 C CA . LEU A 1 420 ? -8.380 6.544 -7.380 1.00 98.19 420 LEU A CA 1
ATOM 3233 C C . LEU A 1 420 ? -8.275 5.435 -8.438 1.00 98.19 420 LEU A C 1
ATOM 3235 O O . LEU A 1 420 ? -7.586 4.439 -8.224 1.00 98.19 420 LEU A O 1
ATOM 3239 N N . ASN A 1 421 ? -8.902 5.633 -9.600 1.00 98.12 421 ASN A N 1
ATOM 3240 C CA . ASN A 1 421 ? -8.810 4.700 -10.720 1.00 98.12 421 ASN A CA 1
ATOM 3241 C C . ASN A 1 421 ? -7.381 4.594 -11.283 1.00 98.12 421 ASN A C 1
ATOM 3243 O O . ASN A 1 421 ? -6.905 3.490 -11.547 1.00 98.12 421 ASN A O 1
ATOM 3247 N N . ASP A 1 422 ? -6.686 5.722 -11.447 1.00 95.06 422 ASP A N 1
ATOM 3248 C CA . ASP A 1 422 ? -5.308 5.746 -11.959 1.00 95.06 422 ASP A CA 1
ATOM 3249 C C . ASP A 1 422 ? -4.317 5.026 -11.030 1.00 95.06 422 ASP A C 1
ATOM 3251 O O . ASP A 1 422 ? -3.326 4.477 -11.503 1.00 95.06 422 ASP A O 1
ATOM 3255 N N . HIS A 1 423 ? -4.601 4.992 -9.724 1.00 95.81 423 HIS A N 1
ATOM 3256 C CA . HIS A 1 423 ? -3.828 4.254 -8.713 1.00 95.81 423 HIS A CA 1
ATOM 3257 C C . HIS A 1 423 ? -4.340 2.825 -8.480 1.00 95.81 423 HIS A C 1
ATOM 3259 O O . HIS A 1 423 ? -3.880 2.153 -7.561 1.00 95.81 423 HIS A O 1
ATOM 3265 N N . HIS A 1 424 ? -5.279 2.347 -9.303 1.00 94.69 424 HIS A N 1
ATOM 3266 C CA . HIS A 1 424 ? -5.825 0.987 -9.246 1.00 94.69 424 HIS A CA 1
ATOM 3267 C C . HIS A 1 424 ? -6.491 0.625 -7.906 1.00 94.69 424 HIS A C 1
ATOM 3269 O O . HIS A 1 424 ? -6.495 -0.540 -7.498 1.00 94.69 424 HIS A O 1
ATOM 3275 N N . VAL A 1 425 ? -7.075 1.615 -7.226 1.00 96.12 425 VAL A N 1
ATOM 3276 C CA . VAL A 1 425 ? -7.769 1.421 -5.948 1.00 96.12 425 VAL A CA 1
ATOM 3277 C C . VAL A 1 425 ? -9.017 0.554 -6.145 1.00 96.12 425 VAL A C 1
ATOM 3279 O O . VAL A 1 425 ? -9.832 0.802 -7.034 1.00 96.12 425 VAL A O 1
ATOM 3282 N N . LEU A 1 426 ? -9.195 -0.451 -5.284 1.00 96.56 426 LEU A N 1
ATOM 3283 C CA . LEU A 1 426 ? -10.401 -1.284 -5.234 1.00 96.56 426 LEU A CA 1
ATOM 3284 C C . LEU A 1 426 ? -11.548 -0.481 -4.606 1.00 96.56 426 LEU A C 1
ATOM 3286 O O . LEU A 1 426 ? -11.625 -0.393 -3.382 1.00 96.56 426 LEU A O 1
ATOM 3290 N N . LEU A 1 427 ? -12.432 0.102 -5.417 1.00 98.31 427 LEU A N 1
ATOM 329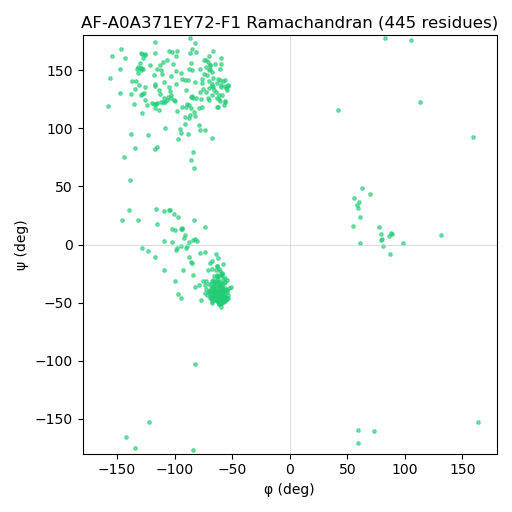1 C CA . LEU A 1 427 ? -13.495 0.994 -4.934 1.00 98.31 427 LEU A CA 1
ATOM 3292 C C . LEU A 1 427 ? -14.478 0.299 -3.981 1.00 98.31 427 LEU A C 1
ATOM 3294 O O . LEU A 1 427 ? -14.898 0.905 -2.997 1.00 98.31 427 LEU A O 1
ATOM 3298 N N . GLU A 1 428 ? -14.785 -0.977 -4.215 1.00 97.75 428 GLU A N 1
ATOM 3299 C CA . GLU A 1 428 ? -15.658 -1.807 -3.373 1.00 97.75 428 GLU A CA 1
ATOM 3300 C C . GLU A 1 428 ? -15.119 -1.988 -1.945 1.00 97.75 428 GLU A C 1
ATOM 3302 O O . GLU A 1 428 ? -15.875 -2.303 -1.029 1.00 97.75 428 GLU A O 1
ATOM 3307 N N . GLY A 1 429 ? -13.814 -1.779 -1.755 1.00 97.88 42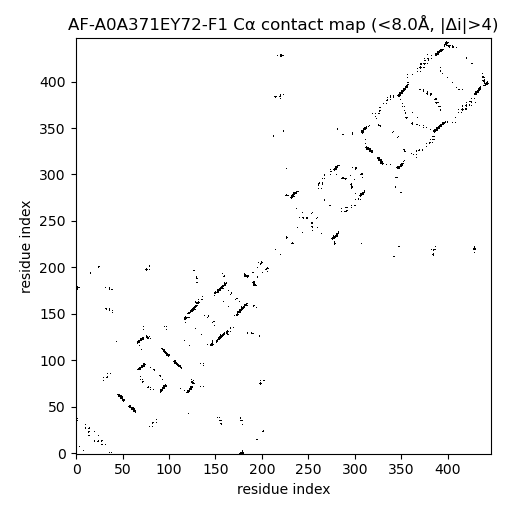9 GLY A N 1
ATOM 3308 C CA . GLY A 1 429 ? -13.128 -1.787 -0.469 1.00 97.88 429 GLY A CA 1
ATOM 3309 C C . GLY A 1 429 ? -12.759 -0.386 0.016 1.00 97.88 429 GLY A C 1
ATOM 3310 O O . GLY A 1 429 ? -11.733 -0.254 0.677 1.00 97.88 429 GLY A O 1
ATOM 3311 N N . THR A 1 430 ? -13.522 0.654 -0.343 1.00 98.69 430 THR A N 1
ATOM 3312 C CA . THR A 1 430 ? -13.342 2.042 0.127 1.00 98.69 430 THR A CA 1
ATOM 3313 C C . THR A 1 430 ? -14.645 2.639 0.653 1.00 98.69 430 THR A C 1
ATOM 3315 O O . THR A 1 430 ? -15.731 2.133 0.376 1.00 98.69 430 THR A O 1
ATOM 3318 N N . LEU A 1 431 ? -14.541 3.751 1.383 1.00 98.75 431 LEU A N 1
ATOM 3319 C CA . LEU A 1 431 ? -15.671 4.626 1.701 1.00 98.75 431 LEU A CA 1
ATOM 3320 C C . LEU A 1 431 ? -15.314 6.075 1.359 1.00 98.75 431 LEU A C 1
ATOM 3322 O O . LEU A 1 431 ? -14.156 6.482 1.460 1.00 98.75 431 LEU A O 1
ATOM 3326 N N . LEU A 1 432 ? -16.321 6.871 1.008 1.00 98.69 432 LEU A N 1
ATOM 3327 C CA . LEU A 1 432 ? -16.182 8.309 0.793 1.00 98.69 432 LEU A CA 1
ATOM 3328 C C . LEU A 1 432 ? -16.763 9.059 1.995 1.00 98.69 432 LEU A C 1
ATOM 3330 O O . LEU A 1 432 ? -17.888 8.785 2.412 1.00 98.69 432 LEU A O 1
ATOM 3334 N N . LYS A 1 433 ? -16.022 10.037 2.517 1.00 98.50 433 LYS A N 1
ATOM 3335 C CA . LYS A 1 433 ? -16.501 10.988 3.525 1.00 98.50 433 LYS A CA 1
ATOM 3336 C C . LYS A 1 433 ? -16.460 12.403 2.936 1.00 98.50 433 LYS A C 1
ATOM 3338 O O . LYS A 1 433 ? -15.480 13.115 3.133 1.00 98.50 433 LYS A O 1
ATOM 3343 N N . PRO A 1 434 ? -17.475 12.800 2.154 1.00 97.94 434 PRO A N 1
ATOM 3344 C CA . PRO A 1 434 ? -17.530 14.132 1.577 1.00 97.94 434 PRO A CA 1
ATOM 3345 C C . PRO A 1 434 ? -18.137 15.126 2.575 1.00 97.94 434 PRO A C 1
ATOM 3347 O O . PRO A 1 434 ? -18.765 14.743 3.566 1.00 97.94 434 PRO A O 1
ATOM 3350 N N . ASN A 1 435 ? -18.018 16.414 2.274 1.00 96.94 435 ASN A N 1
ATOM 3351 C CA . ASN A 1 435 ? -18.929 17.407 2.830 1.00 96.94 435 ASN A CA 1
ATOM 3352 C C . ASN A 1 435 ? -20.339 17.228 2.235 1.00 96.94 435 ASN A C 1
ATOM 3354 O O . ASN A 1 435 ? -20.505 16.753 1.110 1.00 96.94 435 ASN A O 1
ATOM 3358 N N . MET A 1 436 ? -21.365 17.655 2.971 1.00 97.81 436 MET A N 1
ATOM 3359 C CA . MET A 1 436 ? -22.671 17.892 2.356 1.00 97.81 436 MET A CA 1
ATOM 3360 C C . MET A 1 436 ? -22.581 19.110 1.432 1.00 97.81 436 MET A C 1
ATOM 3362 O O . MET A 1 436 ? -21.796 20.029 1.674 1.00 97.81 436 MET A O 1
ATOM 3366 N N . VAL A 1 437 ? -23.408 19.129 0.389 1.00 97.56 437 VAL A N 1
ATOM 3367 C CA . VAL A 1 437 ? -23.581 20.319 -0.444 1.00 97.56 437 VAL A CA 1
ATOM 3368 C C . VAL A 1 437 ? -24.504 21.281 0.296 1.00 97.56 437 VAL A C 1
ATOM 3370 O O . VAL A 1 437 ? -25.716 21.077 0.363 1.00 97.56 437 VAL A O 1
ATOM 3373 N N . THR A 1 438 ? -23.917 22.317 0.883 1.00 96.38 438 THR A N 1
ATOM 3374 C CA . THR A 1 438 ? -24.623 23.350 1.644 1.00 96.38 438 THR A CA 1
ATOM 3375 C C . THR A 1 438 ? -24.188 24.728 1.166 1.00 96.38 438 THR A C 1
ATOM 3377 O O . THR A 1 438 ? -23.088 24.873 0.634 1.00 96.38 438 THR A O 1
ATOM 3380 N N . PRO A 1 439 ? -25.014 25.767 1.353 1.00 95.62 439 PRO A N 1
ATOM 3381 C CA . PRO A 1 439 ? -24.509 27.124 1.235 1.00 95.62 439 PRO A CA 1
ATOM 3382 C C . PRO A 1 439 ? -23.376 27.379 2.243 1.00 95.62 439 PRO A C 1
ATOM 3384 O O . PRO A 1 439 ? -23.307 26.728 3.292 1.00 95.62 439 PRO A O 1
ATOM 3387 N N . GLY A 1 440 ? -22.519 28.345 1.926 1.00 95.94 440 GLY A N 1
ATOM 3388 C CA . GLY A 1 440 ? -21.444 28.769 2.808 1.00 95.94 440 GLY A CA 1
ATOM 3389 C C . GLY A 1 440 ? -21.970 29.407 4.095 1.00 95.94 440 GLY A C 1
ATOM 3390 O O . GLY A 1 440 ? -23.086 29.938 4.140 1.00 95.94 440 GLY A O 1
ATOM 3391 N N . TYR A 1 441 ? -21.161 29.355 5.152 1.00 94.12 441 TYR A N 1
ATOM 3392 C CA . TYR A 1 441 ? -21.519 29.835 6.487 1.00 94.12 441 TYR A CA 1
ATOM 3393 C C . TYR A 1 441 ? -21.894 31.325 6.499 1.00 94.12 441 TYR A C 1
ATOM 3395 O O . TYR A 1 441 ? -22.810 31.726 7.218 1.00 94.12 441 TYR A O 1
ATOM 3403 N N . ASP A 1 442 ? -21.237 32.122 5.650 1.00 93.50 442 ASP A N 1
ATOM 3404 C CA . ASP A 1 442 ? -21.483 33.562 5.522 1.00 93.50 442 ASP A CA 1
ATOM 3405 C C . ASP A 1 442 ? -22.532 33.893 4.445 1.00 93.50 442 ASP A C 1
ATOM 3407 O O . ASP A 1 442 ? -22.747 35.065 4.124 1.00 93.50 442 ASP A O 1
ATOM 3411 N N . SER A 1 443 ? -23.181 32.887 3.844 1.00 91.19 443 SER A N 1
ATOM 3412 C CA . SER A 1 443 ? -24.228 33.127 2.849 1.00 91.19 443 SER A CA 1
ATOM 3413 C C . SER A 1 443 ? -25.535 33.615 3.506 1.00 91.19 443 SER A C 1
ATOM 3415 O O . SER A 1 443 ? -25.785 33.365 4.693 1.00 91.19 443 SER A O 1
ATOM 3417 N N . PRO A 1 444 ? -26.427 34.278 2.747 1.00 87.81 444 PRO A N 1
ATOM 3418 C CA . PRO A 1 444 ? -27.757 34.620 3.234 1.00 87.81 444 PRO A CA 1
ATOM 3419 C C . PRO A 1 444 ? -28.519 33.374 3.712 1.00 87.81 444 PRO A C 1
ATOM 3421 O O . PRO A 1 444 ? -28.735 32.430 2.953 1.00 87.81 444 PRO A O 1
ATOM 3424 N N . LYS A 1 445 ? -28.969 33.381 4.973 1.00 78.81 445 LYS A N 1
ATOM 3425 C CA . LYS A 1 445 ? -29.743 32.267 5.541 1.00 78.81 445 LYS A CA 1
ATOM 3426 C C . LYS A 1 445 ? -31.035 32.047 4.750 1.00 78.81 445 LYS A C 1
ATOM 3428 O O . LYS A 1 445 ? -31.760 33.005 4.472 1.00 78.81 445 LYS A O 1
ATOM 3433 N N . LEU A 1 446 ? -31.338 30.781 4.452 1.00 67.25 446 LEU A N 1
ATOM 3434 C CA . LEU A 1 446 ? -32.662 30.362 3.988 1.00 67.25 446 LEU A CA 1
ATOM 3435 C C . LEU A 1 446 ? -33.687 30.792 5.049 1.00 67.25 446 LEU A C 1
ATOM 3437 O O . LEU A 1 446 ? -33.537 30.441 6.221 1.00 67.25 446 LEU A O 1
ATOM 3441 N N . LYS A 1 447 ? -34.649 31.630 4.650 1.00 55.81 447 LYS A N 1
ATOM 3442 C CA . LYS A 1 447 ? -35.759 32.060 5.509 1.00 55.81 447 LYS A CA 1
ATOM 3443 C C . LYS A 1 447 ? -36.782 30.955 5.688 1.00 55.81 447 LYS A C 1
ATOM 3445 O O . LYS A 1 447 ? -37.043 30.251 4.687 1.00 55.81 447 LYS A O 1
#